Protein AF-A0A9P1CPC7-F1 (afdb_monomer_lite)

pLDDT: mean 73.01, std 22.39, range [31.72, 98.12]

Organism: NCBI:txid2562237

InterPro domains:
  IPR036034 PDZ superfamily [G3DSA:2.30.42.10] (2-107)
  IPR036034 PDZ superfamily [SSF50156] (21-101)

Foldseek 3Di:
DPDPPPPPPPPPPQPWDKDWAAPVAPDQFWDWPDAALDPDDFGFTQDGHPPHNCVVVVNDGQKTWQDKPNHGRNRDDNVVNVVSVRDPRIITTIGHHPPPVVVVVVVVVVVVVVVVVVVVVVVVVVVVVVVVVCVVVVVDDDVCVVVVVVVVVVVVVVVVVVVVVVVVVVVVVVVVVVVVVVVVVVVVVVVVVVVVVVVVVVVVVVVVVVVVVVVVVVVVVVVVVVVVVVVVVVVVVVVVVVVVVVVVVVVVVVVVVVVVVVVVVVVVVVVVVVVVVVVVVVVVVVVVVVVVVVVVVVVVVVVVVVVVVVVVVVVVVVVVVVVVVVVVVVVVVVVVVVVVVVVPPDPPVVVVVVVVVVVVVVVVVVVVVVVVVPVVVVVVVVVPPPPVVVPVVPPPDDDDDDDDDDDDDDDDDDDDDDDDDDDDDDDDDDDDDDDDDDYDDDDDDDDDDDDDDDDDDDDDDDDDDDDDDDDDDDDDDDDDPPVVVVVVVVVPDDDDDDDDDDDDDDDDDPPPPVVVVVVVVVVVVVVVVVVVVVVVVVVVVVVVVVVVVVVVCVVPVNDDD

Secondary structure (DSSP, 8-state):
---SSSSTTSS--S--EEEEEPTT-S---EEESSPSP-SSS-EEEEEE-TTSHHHHTT--TT-EEEEETTEEGGGS-HHHHHHHTTSSSEEEEEEPP-HHHHHHHHHHHHHHHHHHHHHHHHHHHHHHHHHHHHHHTT--SHHHHHHHHHHHHHHHHHHHHHHHHHHHHHHHHHHHHHHHHHHHHHHHHHHHHHHHHHHHHHHHHHHHHHHHHHHHHHHHHHHHHHHHHHHHHHHHHHHHHHHHHHHHHHHHHHHHHHHHHHHHHHHHHHHHHHHHHHHHHHHHHHHHHHHHHHHHHHHHHHHHHHHHHHHHHHHHHHHHHHHHHHHHHHHHHHHHHHHHHHHTS-TTHHHHHHHHHHHHHHHHHHHHHHHHTTSSSSSSSSSSSSSTTSSSSSS------------------PPP-----PPPP---------------------------PPPP----------------------SSHHHHHHHHHTTSS----PPPPP-------TTHHHHHHHHHHHHHHHHHHHHHHHHHHHHHHHHHHHHHHHHHHHHHT----

Structure (mmCIF, N/CA/C/O 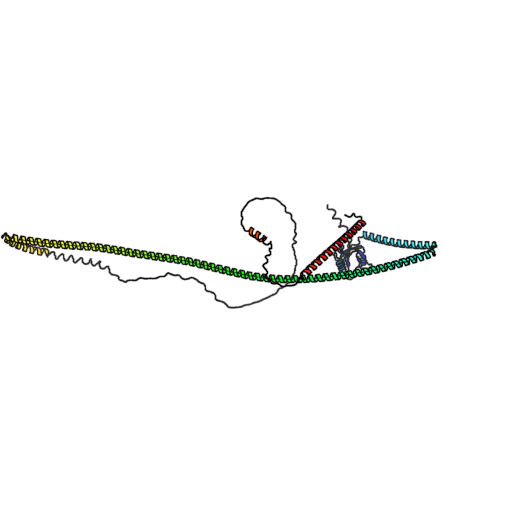backbone):
data_AF-A0A9P1CPC7-F1
#
_entry.id   AF-A0A9P1CPC7-F1
#
loop_
_atom_site.group_PDB
_atom_site.id
_atom_site.type_symbol
_atom_site.label_atom_id
_atom_site.label_alt_id
_atom_site.label_comp_id
_atom_site.label_asym_id
_atom_site.label_entity_id
_atom_site.label_seq_id
_atom_site.pdbx_PDB_ins_code
_atom_site.Cartn_x
_atom_site.Cartn_y
_atom_site.Cartn_z
_atom_site.occupancy
_atom_site.B_iso_or_equiv
_atom_site.auth_seq_id
_atom_site.auth_comp_id
_atom_site.auth_asym_id
_atom_site.auth_atom_id
_atom_site.pdbx_PDB_model_num
ATOM 1 N N . MET A 1 1 ? -23.196 33.889 -40.544 1.00 48.88 1 MET A N 1
ATOM 2 C CA . MET A 1 1 ? -21.843 33.377 -40.855 1.00 48.88 1 MET A CA 1
ATOM 3 C C . MET A 1 1 ? -21.872 31.859 -41.108 1.00 48.88 1 MET A C 1
ATOM 5 O O . MET A 1 1 ? -21.144 31.128 -40.458 1.00 48.88 1 MET A O 1
ATOM 9 N N . SER A 1 2 ? -22.671 31.362 -42.067 1.00 48.84 2 SER A N 1
ATOM 10 C CA . SER A 1 2 ? -22.876 29.903 -42.250 1.00 48.84 2 SER A CA 1
ATOM 11 C C . SER A 1 2 ? -22.818 29.450 -43.714 1.00 48.84 2 SER A C 1
ATOM 13 O O . SER A 1 2 ? -23.681 28.712 -44.172 1.00 48.84 2 SER A O 1
ATOM 15 N N . LYS A 1 3 ? -21.814 29.906 -44.476 1.00 46.91 3 LYS A N 1
ATOM 16 C CA . LYS A 1 3 ? -21.655 29.538 -45.901 1.00 46.91 3 LYS A CA 1
ATOM 17 C C . LYS A 1 3 ? -20.291 28.935 -46.277 1.00 46.91 3 LYS A C 1
ATOM 19 O O . LYS A 1 3 ? -19.993 28.829 -47.458 1.00 46.91 3 LYS A O 1
ATOM 24 N N . ALA A 1 4 ? -19.487 28.500 -45.300 1.00 49.09 4 ALA A N 1
ATOM 25 C CA . ALA A 1 4 ? -18.141 27.951 -45.537 1.00 49.09 4 ALA A CA 1
ATOM 26 C C . ALA A 1 4 ? -17.992 26.429 -45.301 1.00 49.09 4 ALA A C 1
ATOM 28 O O . ALA A 1 4 ? -16.919 25.888 -45.537 1.00 49.09 4 ALA A O 1
ATOM 29 N N . ALA A 1 5 ? -19.042 25.712 -44.879 1.00 49.66 5 ALA A N 1
ATOM 30 C CA . ALA A 1 5 ? -18.947 24.275 -44.573 1.00 49.66 5 ALA A CA 1
ATOM 31 C C . ALA A 1 5 ? -19.393 23.333 -45.715 1.00 49.66 5 ALA A C 1
ATOM 33 O O . ALA A 1 5 ? -19.246 22.124 -45.589 1.00 49.66 5 ALA A O 1
ATOM 34 N N . SER A 1 6 ? -19.910 23.852 -46.837 1.00 42.78 6 SER A N 1
ATOM 35 C CA . SER A 1 6 ? -20.632 23.035 -47.835 1.00 42.78 6 SER A CA 1
ATOM 36 C C . SER A 1 6 ? -19.914 22.831 -49.182 1.00 42.78 6 SER A C 1
ATOM 38 O O . SER A 1 6 ? -20.541 22.368 -50.128 1.00 42.78 6 SER A O 1
ATOM 40 N N . VAL A 1 7 ? -18.620 23.165 -49.300 1.00 42.97 7 VAL A N 1
ATOM 41 C CA . VAL A 1 7 ? -17.872 23.065 -50.582 1.00 42.97 7 VAL A CA 1
ATOM 42 C C . VAL A 1 7 ? -16.868 21.896 -50.617 1.00 42.97 7 VAL A C 1
ATOM 44 O O . VAL A 1 7 ? -16.339 21.572 -51.672 1.00 42.97 7 VAL A O 1
ATOM 47 N N . ARG A 1 8 ? -16.641 21.168 -49.512 1.00 49.12 8 ARG A N 1
ATOM 48 C CA . ARG A 1 8 ? -15.724 20.001 -49.510 1.00 49.12 8 ARG A CA 1
ATOM 49 C C . ARG A 1 8 ? -16.358 18.659 -49.902 1.00 49.12 8 ARG A C 1
ATOM 51 O O . ARG A 1 8 ? -15.650 17.660 -49.910 1.00 49.12 8 ARG A O 1
ATOM 58 N N . ALA A 1 9 ? -17.645 18.626 -50.249 1.00 47.28 9 ALA A N 1
ATOM 59 C CA . ALA A 1 9 ? -18.357 17.379 -50.551 1.00 47.28 9 ALA A CA 1
ATOM 60 C C . ALA A 1 9 ? -18.540 17.077 -52.055 1.00 47.28 9 ALA A C 1
ATOM 62 O O . ALA A 1 9 ? -19.075 16.030 -52.379 1.00 47.28 9 ALA A O 1
ATOM 63 N N . SER A 1 10 ? -18.100 17.949 -52.975 1.00 44.72 10 SER A N 1
ATOM 64 C CA . SER A 1 10 ? -18.484 17.862 -54.403 1.00 44.72 10 SER A CA 1
ATOM 65 C C . SER A 1 10 ? -17.346 17.513 -55.383 1.00 44.72 10 SER A C 1
ATOM 67 O O . SER A 1 10 ? -17.516 17.693 -56.584 1.00 44.72 10 SER A O 1
ATOM 69 N N . VAL A 1 11 ? -16.178 17.053 -54.913 1.00 49.19 11 VAL A N 1
ATOM 70 C CA . VAL A 1 11 ? -15.012 16.741 -55.786 1.00 49.19 11 VAL A CA 1
ATOM 71 C C . VAL A 1 11 ? -14.543 15.281 -55.642 1.00 49.19 11 VAL A C 1
ATOM 73 O O . VAL A 1 11 ? -13.435 14.940 -56.032 1.00 49.19 11 VAL A O 1
ATOM 76 N N . ARG A 1 12 ? -15.362 14.387 -55.074 1.00 52.09 12 ARG A N 1
ATOM 77 C CA . ARG A 1 12 ? -14.997 12.967 -54.888 1.00 52.09 12 ARG A CA 1
ATOM 78 C C . ARG A 1 12 ? -15.892 11.984 -55.643 1.00 52.09 12 ARG A C 1
ATOM 80 O O . ARG A 1 12 ? -16.029 10.852 -55.211 1.00 52.09 12 ARG A O 1
ATOM 87 N N . ASP A 1 13 ? -16.409 12.370 -56.805 1.00 53.84 13 ASP A N 1
ATOM 88 C CA . ASP A 1 13 ? -16.945 11.398 -57.773 1.00 53.84 13 ASP A CA 1
ATOM 89 C C . ASP A 1 13 ? -15.810 10.858 -58.667 1.00 53.84 13 ASP A C 1
ATOM 91 O O . ASP A 1 13 ? -15.929 10.767 -59.887 1.00 53.84 13 ASP A O 1
ATOM 95 N N . CYS A 1 14 ? -14.648 10.565 -58.076 1.00 60.25 14 CYS A N 1
ATOM 96 C CA . CYS A 1 14 ? -13.625 9.777 -58.752 1.00 60.25 14 CYS A CA 1
ATOM 97 C C . CYS A 1 14 ? -14.005 8.315 -58.531 1.00 60.25 14 CYS A C 1
ATOM 99 O O . CYS A 1 14 ? -14.052 7.889 -57.384 1.00 60.25 14 CYS A O 1
ATOM 101 N N . GLU A 1 15 ? -14.311 7.585 -59.605 1.00 84.06 15 GLU A N 1
ATOM 102 C CA . GLU A 1 15 ? -14.717 6.175 -59.562 1.00 84.06 15 GLU A CA 1
ATOM 103 C C . GLU A 1 15 ? -13.708 5.341 -58.752 1.00 84.06 15 GLU A C 1
ATOM 105 O O . GLU A 1 15 ? -12.632 4.985 -59.234 1.00 84.06 15 GLU A O 1
ATOM 110 N N . GLU A 1 16 ? -14.036 5.075 -57.487 1.00 92.75 16 GLU A N 1
ATOM 111 C CA . GLU A 1 16 ? -13.256 4.202 -56.616 1.00 92.75 16 GLU A CA 1
ATOM 112 C C . GLU A 1 16 ? -13.358 2.776 -57.163 1.00 92.75 16 GLU A C 1
ATOM 114 O O . GLU A 1 16 ? -14.452 2.237 -57.343 1.00 92.75 16 GLU A O 1
ATOM 119 N N . LYS A 1 17 ? -12.213 2.155 -57.442 1.00 94.56 17 LYS A N 1
ATOM 120 C CA . LYS A 1 17 ? -12.145 0.793 -57.965 1.00 94.56 17 LYS A CA 1
ATOM 121 C C . LYS A 1 17 ? -11.832 -0.166 -56.822 1.00 94.56 17 LYS A C 1
ATOM 123 O O . LYS A 1 17 ? -10.738 -0.129 -56.257 1.00 94.56 17 LYS A O 1
ATOM 128 N N . GLU A 1 18 ? -12.786 -1.032 -56.493 1.00 96.62 18 GLU A N 1
ATOM 129 C CA . GLU A 1 18 ? -12.560 -2.161 -55.588 1.00 96.62 18 GLU A CA 1
ATOM 130 C C . GLU A 1 18 ? -11.971 -3.337 -56.378 1.00 96.62 18 GLU A C 1
ATOM 132 O O . GLU A 1 18 ? -12.497 -3.730 -57.421 1.00 96.62 18 GLU A O 1
ATOM 137 N N . VAL A 1 19 ? -10.853 -3.883 -55.901 1.00 97.38 19 VAL A N 1
ATOM 138 C CA . VAL A 1 19 ? -10.169 -5.025 -56.513 1.00 97.38 19 VAL A CA 1
ATOM 139 C C . VAL A 1 19 ? -9.902 -6.069 -55.436 1.00 97.38 19 VAL A C 1
ATOM 141 O O . VAL A 1 19 ? -9.366 -5.752 -54.374 1.00 97.38 19 VAL A O 1
ATOM 144 N N . VAL A 1 20 ? -10.260 -7.323 -55.714 1.00 97.81 20 VAL A N 1
ATOM 145 C CA . VAL A 1 20 ? -10.021 -8.457 -54.814 1.00 97.81 20 VAL A CA 1
ATOM 146 C C . VAL A 1 20 ? -8.844 -9.273 -55.339 1.00 97.81 20 VAL A C 1
ATOM 148 O O . VAL A 1 20 ? -8.799 -9.640 -56.511 1.00 97.81 20 VAL A O 1
ATOM 151 N N . VAL A 1 21 ? -7.866 -9.519 -54.475 1.00 97.88 21 VAL A N 1
ATOM 152 C CA . VAL A 1 21 ? -6.686 -10.337 -54.750 1.00 97.88 21 VAL A CA 1
ATOM 153 C C . VAL A 1 21 ? -6.961 -11.759 -54.271 1.00 97.88 21 VAL A C 1
ATOM 155 O O . VAL A 1 21 ? -7.123 -11.989 -53.070 1.00 97.88 21 VAL A O 1
ATOM 158 N N . ASP A 1 22 ? -6.942 -12.710 -55.196 1.00 97.06 22 ASP A N 1
ATOM 159 C CA . ASP A 1 22 ? -7.128 -14.128 -54.890 1.00 97.06 22 ASP A CA 1
ATOM 160 C C . ASP A 1 22 ? -5.891 -14.763 -54.230 1.00 97.06 22 ASP A C 1
ATOM 162 O O . ASP A 1 22 ? -4.766 -14.258 -54.308 1.00 97.06 22 ASP A O 1
ATOM 166 N N . GLU A 1 23 ? -6.084 -15.933 -53.616 1.00 96.81 23 GLU A N 1
ATOM 167 C CA . GLU A 1 23 ? -5.026 -16.716 -52.956 1.00 96.81 23 GLU A CA 1
ATOM 168 C C . GLU A 1 23 ? -3.903 -17.167 -53.904 1.00 96.81 23 GLU A C 1
ATOM 170 O O . GLU A 1 23 ? -2.775 -17.389 -53.465 1.00 96.81 23 GLU A O 1
ATOM 175 N N . SER A 1 24 ? -4.171 -17.246 -55.212 1.00 95.69 24 SER A N 1
ATOM 176 C CA . SER A 1 24 ? -3.174 -17.627 -56.221 1.00 95.69 24 SER A CA 1
ATOM 177 C C . SER A 1 24 ? -2.103 -16.554 -56.462 1.00 95.69 24 SER A C 1
ATOM 179 O O . SER A 1 24 ? -1.060 -16.838 -57.054 1.00 95.69 24 SER A O 1
ATOM 181 N N . VAL A 1 25 ? -2.322 -15.318 -56.002 1.00 97.06 25 VAL A N 1
ATOM 182 C CA . VAL A 1 25 ? -1.439 -14.183 -56.286 1.00 97.06 25 VAL A CA 1
ATOM 183 C C . VAL A 1 25 ? -0.338 -14.075 -55.230 1.00 97.06 25 VAL A C 1
ATOM 185 O O . VAL A 1 25 ? -0.503 -13.465 -54.167 1.00 97.06 25 VAL A O 1
ATOM 188 N N . THR A 1 26 ? 0.839 -14.618 -55.553 1.00 95.19 26 THR A N 1
ATOM 189 C CA . THR A 1 26 ? 2.021 -14.582 -54.673 1.00 95.19 26 THR A CA 1
ATOM 190 C C . THR A 1 26 ? 2.564 -13.163 -54.461 1.00 95.19 26 THR A C 1
ATOM 192 O O . THR A 1 26 ? 3.007 -12.826 -53.364 1.00 95.19 26 THR A O 1
ATOM 195 N N . ALA A 1 27 ? 2.524 -12.305 -55.486 1.00 96.69 27 ALA A N 1
ATOM 196 C CA . ALA A 1 27 ? 3.035 -10.937 -55.420 1.00 96.69 27 ALA A CA 1
ATOM 197 C C . ALA A 1 27 ? 2.119 -9.955 -56.162 1.00 96.69 27 ALA A C 1
ATOM 199 O O . ALA A 1 27 ? 1.772 -10.176 -57.318 1.00 96.69 27 ALA A O 1
ATOM 200 N N . LEU A 1 28 ? 1.781 -8.838 -55.508 1.00 97.44 28 LEU A N 1
ATOM 201 C CA . LEU A 1 28 ? 0.878 -7.820 -56.058 1.00 97.44 28 LEU A CA 1
ATOM 202 C C . LEU A 1 28 ? 1.497 -7.018 -57.214 1.00 97.44 28 LEU A C 1
ATOM 204 O O . LEU A 1 28 ? 0.786 -6.573 -58.108 1.00 97.44 28 LEU A O 1
ATOM 208 N N . GLY A 1 29 ? 2.823 -6.841 -57.207 1.00 96.81 29 GLY A N 1
ATOM 209 C CA . GLY A 1 29 ? 3.545 -6.213 -58.315 1.00 96.81 29 GLY A CA 1
ATOM 210 C C . GLY A 1 29 ? 3.672 -4.691 -58.277 1.00 96.81 29 GLY A C 1
ATOM 211 O O . GLY A 1 29 ? 4.179 -4.119 -59.233 1.00 96.81 29 GLY A O 1
ATOM 212 N N . PHE A 1 30 ? 3.297 -4.027 -57.184 1.00 97.19 30 PHE A N 1
ATOM 213 C CA . PHE A 1 30 ? 3.459 -2.580 -57.027 1.00 97.19 30 PHE A CA 1
ATOM 214 C C . PHE A 1 30 ? 4.137 -2.199 -55.707 1.00 97.19 30 PHE A C 1
ATOM 216 O O . PHE A 1 30 ? 4.194 -2.998 -54.772 1.00 97.19 30 PHE A O 1
ATOM 223 N N . GLY A 1 31 ? 4.693 -0.988 -55.646 1.00 95.81 31 GLY A N 1
ATOM 224 C CA . GLY A 1 31 ? 5.358 -0.430 -54.468 1.00 95.81 31 GLY A CA 1
ATOM 225 C C . GLY A 1 31 ? 4.806 0.944 -54.103 1.00 95.81 31 GLY A C 1
ATOM 226 O O . GLY A 1 31 ? 4.491 1.741 -54.983 1.00 95.81 31 GLY A O 1
ATOM 227 N N . PHE A 1 32 ? 4.706 1.233 -52.808 1.00 95.75 32 PHE A N 1
ATOM 228 C CA . PHE A 1 32 ? 4.219 2.518 -52.298 1.00 95.75 32 PHE A CA 1
ATOM 229 C C . PHE A 1 32 ? 5.338 3.560 -52.210 1.00 95.75 32 PHE A C 1
ATOM 231 O O . PHE A 1 32 ? 6.507 3.217 -52.017 1.00 95.75 32 PHE A O 1
ATOM 238 N N . LEU A 1 33 ? 4.982 4.841 -52.335 1.00 92.62 33 LEU A N 1
ATOM 239 C CA . LEU A 1 33 ? 5.914 5.952 -52.114 1.00 92.62 33 LEU A CA 1
ATOM 240 C C . LEU A 1 33 ? 6.263 6.109 -50.626 1.00 92.62 33 LEU A C 1
ATOM 242 O O . LEU A 1 33 ? 7.424 6.328 -50.284 1.00 92.62 33 LEU A O 1
ATOM 246 N N . HIS A 1 34 ? 5.260 5.952 -49.761 1.00 93.00 34 HIS A N 1
ATOM 247 C CA . HIS A 1 34 ? 5.367 6.022 -48.306 1.00 93.00 34 HIS A CA 1
ATOM 248 C C . HIS A 1 34 ? 4.699 4.794 -47.678 1.00 93.00 34 HIS A C 1
ATOM 250 O O . HIS A 1 34 ? 3.766 4.236 -48.253 1.00 93.00 34 HIS A O 1
ATOM 256 N N . LEU A 1 35 ? 5.182 4.363 -46.511 1.00 95.06 35 LEU A N 1
ATOM 257 C CA . LEU A 1 35 ? 4.534 3.328 -45.700 1.00 95.06 35 LEU A CA 1
ATOM 258 C C . LEU A 1 35 ? 3.729 3.996 -44.576 1.00 95.06 35 LEU A C 1
ATOM 260 O O . LEU A 1 35 ? 4.179 5.026 -44.069 1.00 95.06 35 LEU A O 1
ATOM 264 N N . PRO A 1 36 ? 2.580 3.432 -44.171 1.00 92.62 36 PRO A N 1
ATOM 265 C CA . PRO A 1 36 ? 1.793 3.991 -43.079 1.00 92.62 36 PRO A CA 1
ATOM 266 C C . PRO A 1 36 ? 2.496 3.784 -41.719 1.00 92.62 36 PRO A C 1
ATOM 268 O O . PRO A 1 36 ? 3.378 2.925 -41.613 1.00 92.62 36 PRO A O 1
ATOM 271 N N . PRO A 1 37 ? 2.163 4.574 -40.679 1.00 92.56 37 PRO A N 1
ATOM 272 C CA . PRO A 1 37 ? 1.066 5.540 -40.629 1.00 92.56 37 PRO A CA 1
ATOM 273 C C . PRO A 1 37 ? 1.411 6.868 -41.317 1.00 92.56 37 PRO A C 1
ATOM 275 O O . PRO A 1 37 ? 2.400 7.523 -40.988 1.00 92.56 37 PRO A O 1
ATOM 278 N N . THR A 1 38 ? 0.553 7.315 -42.233 1.00 84.12 38 THR A N 1
ATOM 279 C CA . THR A 1 38 ? 0.695 8.603 -42.925 1.00 84.12 38 THR A CA 1
ATOM 280 C C . THR A 1 38 ? -0.488 9.498 -42.576 1.00 84.12 38 THR A C 1
ATOM 282 O O . THR A 1 38 ? -1.508 9.521 -43.252 1.00 84.12 38 THR A O 1
ATOM 285 N N . ARG A 1 39 ? -0.361 10.279 -41.495 1.00 80.19 39 ARG A N 1
ATOM 286 C CA . ARG A 1 39 ? -1.455 11.147 -41.008 1.00 80.19 39 ARG A CA 1
ATOM 287 C C . ARG A 1 39 ? -1.863 12.261 -41.980 1.00 80.19 39 ARG A C 1
ATOM 289 O O . ARG A 1 39 ? -2.964 12.784 -41.861 1.00 80.19 39 ARG A O 1
ATOM 296 N N . TYR A 1 40 ? -0.973 12.647 -42.894 1.00 83.56 40 TYR A N 1
ATOM 297 C CA . TYR A 1 40 ? -1.145 13.832 -43.743 1.00 83.56 40 TYR A CA 1
ATOM 298 C C . TYR A 1 40 ? -0.863 13.584 -45.228 1.00 83.56 40 TYR A C 1
ATOM 300 O O . TYR A 1 40 ? -0.986 14.513 -46.020 1.00 83.56 40 TYR A O 1
ATOM 308 N N . ALA A 1 41 ? -0.470 12.365 -45.609 1.00 87.06 41 ALA A N 1
ATOM 309 C CA . ALA A 1 41 ? -0.098 12.042 -46.981 1.00 87.06 41 ALA A CA 1
ATOM 310 C C . ALA A 1 41 ? -0.890 10.824 -47.484 1.00 87.06 41 ALA A C 1
ATOM 312 O O . ALA A 1 41 ? -0.939 9.814 -46.772 1.00 87.06 41 ALA A O 1
ATOM 313 N N . PRO A 1 42 ? -1.480 10.899 -48.690 1.00 91.19 42 PRO A N 1
ATOM 314 C CA . PRO A 1 42 ? -2.154 9.765 -49.309 1.00 91.19 42 PRO A CA 1
ATOM 315 C C . PRO A 1 42 ? -1.162 8.628 -49.592 1.00 91.19 42 PRO A C 1
ATOM 317 O O . PRO A 1 42 ? 0.004 8.869 -49.929 1.00 91.19 42 PRO A O 1
ATOM 320 N N . LEU A 1 43 ? -1.607 7.374 -49.466 1.00 94.50 43 LEU A N 1
ATOM 321 C CA . LEU A 1 43 ? -0.782 6.205 -49.785 1.00 94.50 43 LEU A CA 1
ATOM 322 C C . LEU A 1 43 ? -0.757 5.979 -51.295 1.00 94.50 43 LEU A C 1
ATOM 324 O O . LEU A 1 43 ? -1.542 5.216 -51.852 1.00 94.50 43 LEU A O 1
ATOM 328 N N . VAL A 1 44 ? 0.168 6.664 -51.959 1.00 94.44 44 VAL A N 1
ATOM 329 C CA . VAL A 1 44 ? 0.288 6.633 -53.417 1.00 94.44 44 VAL A CA 1
ATOM 330 C C . VAL A 1 44 ? 1.191 5.493 -53.887 1.00 94.44 44 VAL A C 1
ATOM 332 O O . VAL A 1 44 ? 2.293 5.280 -53.366 1.00 94.44 44 VAL A O 1
ATOM 335 N N . ILE A 1 45 ? 0.745 4.782 -54.921 1.00 95.56 45 ILE A N 1
ATOM 336 C CA . ILE A 1 45 ? 1.516 3.751 -55.613 1.00 95.56 45 ILE A CA 1
ATOM 337 C C . ILE A 1 45 ? 2.609 4.420 -56.456 1.00 95.56 45 ILE A C 1
ATOM 339 O O . ILE A 1 45 ? 2.326 5.176 -57.379 1.00 95.56 45 ILE A O 1
ATOM 343 N N . LYS A 1 46 ? 3.878 4.145 -56.149 1.00 94.12 46 LYS A N 1
ATOM 344 C CA . LYS A 1 46 ? 5.051 4.733 -56.815 1.00 94.12 46 LYS A CA 1
ATOM 345 C C . LYS A 1 46 ? 5.446 3.979 -58.078 1.00 94.12 46 LYS A C 1
ATOM 347 O O . LYS A 1 46 ? 5.774 4.593 -59.087 1.00 94.12 46 LYS A O 1
ATOM 352 N N . THR A 1 47 ? 5.492 2.655 -57.998 1.00 94.50 47 THR A N 1
ATOM 353 C CA . THR A 1 47 ? 5.953 1.793 -59.089 1.00 94.50 47 THR A CA 1
ATOM 354 C C . THR A 1 47 ? 4.990 0.637 -59.270 1.00 94.50 47 THR A C 1
ATOM 356 O O . THR A 1 47 ? 4.487 0.091 -58.293 1.00 94.50 47 THR A O 1
ATOM 359 N N . VAL A 1 48 ? 4.761 0.254 -60.522 1.00 96.56 48 VAL A N 1
ATOM 360 C CA . VAL A 1 48 ? 4.021 -0.949 -60.913 1.00 96.56 48 VAL A CA 1
ATOM 361 C C . VAL A 1 48 ? 4.935 -1.723 -61.856 1.00 96.56 48 VAL A C 1
ATOM 363 O O . VAL A 1 48 ? 5.534 -1.134 -62.756 1.00 96.56 48 VAL A O 1
ATOM 366 N N . LYS A 1 49 ? 5.134 -3.016 -61.600 1.00 96.00 49 LYS A N 1
ATOM 367 C CA . LYS A 1 49 ? 5.932 -3.896 -62.457 1.00 96.00 49 LYS A CA 1
ATOM 368 C C . LYS A 1 49 ? 5.099 -4.294 -63.673 1.00 96.00 49 LYS A C 1
ATOM 370 O O . LYS A 1 49 ? 3.949 -4.695 -63.506 1.00 96.00 49 LYS A O 1
ATOM 375 N N . GLN A 1 50 ? 5.702 -4.223 -64.855 1.00 95.12 50 GLN A N 1
ATOM 376 C CA . GLN A 1 50 ? 5.095 -4.711 -66.093 1.00 95.12 50 GLN A CA 1
ATOM 377 C C . GLN A 1 50 ? 4.767 -6.208 -65.973 1.00 95.12 50 GLN A C 1
ATOM 379 O O . GLN A 1 50 ? 5.520 -6.944 -65.328 1.00 95.12 50 GLN A O 1
ATOM 384 N N . ASP A 1 51 ? 3.632 -6.626 -66.538 1.00 95.31 51 ASP A N 1
ATOM 385 C CA . ASP A 1 51 ? 3.126 -8.010 -66.528 1.00 95.31 51 ASP A CA 1
ATOM 386 C C . ASP A 1 51 ? 2.832 -8.573 -65.122 1.00 95.31 51 ASP A C 1
ATOM 388 O O . ASP A 1 51 ? 2.716 -9.784 -64.917 1.00 95.31 51 ASP A O 1
ATOM 392 N N . SER A 1 52 ? 2.718 -7.702 -64.116 1.00 97.50 52 SER A N 1
ATOM 393 C CA . SER A 1 52 ? 2.352 -8.103 -62.759 1.00 97.50 52 SER A CA 1
ATOM 394 C C . SER A 1 52 ? 0.841 -8.089 -62.540 1.00 97.50 52 SER A C 1
ATOM 396 O O . SER A 1 52 ? 0.093 -7.507 -63.321 1.00 97.50 52 SER A O 1
ATOM 398 N N . TRP A 1 53 ? 0.373 -8.694 -61.443 1.00 97.44 53 TRP A N 1
ATOM 399 C CA . TRP A 1 53 ? -1.057 -8.716 -61.119 1.00 97.44 53 TRP A CA 1
ATOM 400 C C . TRP A 1 53 ? -1.682 -7.313 -61.126 1.00 97.44 53 TRP A C 1
ATOM 402 O O . TRP A 1 53 ? -2.753 -7.124 -61.693 1.00 97.44 53 TRP A O 1
ATOM 412 N N . ALA A 1 54 ? -0.999 -6.312 -60.567 1.00 97.44 54 ALA A N 1
ATOM 413 C CA . ALA A 1 54 ? -1.504 -4.944 -60.567 1.00 97.44 54 ALA A CA 1
ATOM 414 C C . ALA A 1 54 ? -1.594 -4.308 -61.957 1.00 97.44 54 ALA A C 1
ATOM 416 O O . ALA A 1 54 ? -2.547 -3.576 -62.213 1.00 97.44 54 ALA A O 1
ATOM 417 N N . ASP A 1 55 ? -0.663 -4.624 -62.857 1.00 96.62 55 ASP A N 1
ATOM 418 C CA . ASP A 1 55 ? -0.703 -4.171 -64.253 1.00 96.62 55 ASP A CA 1
ATOM 419 C C . ASP A 1 55 ? -1.909 -4.783 -64.988 1.00 96.62 55 ASP A C 1
ATOM 421 O O . ASP A 1 55 ? -2.703 -4.073 -65.602 1.00 96.62 55 ASP A O 1
ATOM 425 N N . LEU A 1 56 ? -2.148 -6.088 -64.795 1.00 96.25 56 LEU A N 1
ATOM 426 C CA . LEU A 1 56 ? -3.317 -6.795 -65.339 1.00 96.25 56 LEU A CA 1
ATOM 427 C C . LEU A 1 56 ? -4.650 -6.243 -64.806 1.00 96.25 56 LEU A C 1
ATOM 429 O O . LEU A 1 56 ? -5.655 -6.252 -65.514 1.00 96.25 56 LEU A O 1
ATOM 433 N N . GLN A 1 57 ? -4.663 -5.736 -63.570 1.00 97.00 57 GLN A N 1
ATOM 434 C CA . GLN A 1 57 ? -5.819 -5.062 -62.974 1.00 97.00 57 GLN A CA 1
ATOM 435 C C . GLN A 1 57 ? -5.939 -3.584 -63.382 1.00 97.00 57 GLN A C 1
ATOM 437 O O . GLN A 1 57 ? -6.855 -2.893 -62.926 1.00 97.00 57 GLN A O 1
ATOM 442 N N . GLY A 1 58 ? -5.053 -3.079 -64.246 1.00 94.69 58 GLY A N 1
ATOM 443 C CA . GLY A 1 58 ? -5.053 -1.694 -64.716 1.00 94.69 58 GLY A CA 1
ATOM 444 C C . GLY A 1 58 ? -4.710 -0.677 -63.626 1.00 94.69 58 GLY A C 1
ATOM 445 O O . GLY A 1 58 ? -5.149 0.470 -63.698 1.00 94.69 58 GLY A O 1
ATOM 446 N N . ILE A 1 59 ? -3.975 -1.090 -62.590 1.00 95.75 59 ILE A N 1
ATOM 447 C CA . ILE A 1 59 ? -3.480 -0.191 -61.549 1.00 95.75 59 ILE A CA 1
ATOM 448 C C . ILE A 1 59 ? -2.262 0.539 -62.109 1.00 95.75 59 ILE A C 1
ATOM 450 O O . ILE A 1 59 ? -1.252 -0.073 -62.442 1.00 95.75 59 ILE A O 1
ATOM 454 N N . ILE A 1 60 ? -2.343 1.864 -62.174 1.00 94.06 60 ILE A N 1
ATOM 455 C CA . ILE A 1 60 ? -1.276 2.715 -62.707 1.00 94.06 60 ILE A CA 1
ATOM 456 C C . ILE A 1 60 ? -0.507 3.424 -61.580 1.00 94.06 60 ILE A C 1
ATOM 458 O O . ILE A 1 60 ? -1.097 3.728 -60.534 1.00 94.06 60 ILE A O 1
ATOM 462 N N . PRO A 1 61 ? 0.798 3.720 -61.758 1.00 94.00 61 PRO A N 1
ATOM 463 C CA . PRO A 1 61 ? 1.537 4.576 -60.835 1.00 94.00 61 PRO A CA 1
ATOM 464 C C . PRO A 1 61 ? 0.809 5.905 -60.604 1.00 94.00 61 PRO A C 1
ATOM 466 O O . PRO A 1 61 ? 0.286 6.513 -61.536 1.00 94.00 61 PRO A O 1
ATOM 469 N N . GLY A 1 62 ? 0.765 6.341 -59.351 1.00 92.19 62 GLY A N 1
ATOM 470 C CA . GLY A 1 62 ? 0.021 7.513 -58.907 1.00 92.19 62 GLY A CA 1
ATOM 471 C C . GLY A 1 62 ? -1.359 7.207 -58.320 1.00 92.19 62 GLY A C 1
ATOM 472 O O . GLY A 1 62 ? -1.934 8.100 -57.703 1.00 92.19 62 GLY A O 1
ATOM 473 N N . SER A 1 63 ? -1.882 5.984 -58.480 1.00 94.69 63 SER A N 1
ATOM 474 C CA . SER A 1 63 ? -3.138 5.563 -57.835 1.00 94.69 63 SER A CA 1
ATOM 475 C C . SER A 1 63 ? -3.005 5.607 -56.309 1.00 94.69 63 SER A C 1
ATOM 477 O O . SER A 1 63 ? -1.936 5.308 -55.768 1.00 94.69 63 SER A O 1
ATOM 479 N N . GLU A 1 64 ? -4.080 5.966 -55.616 1.00 94.94 64 GLU A N 1
ATOM 480 C CA . GLU A 1 64 ? -4.112 6.095 -54.157 1.00 94.94 64 GLU A CA 1
ATOM 481 C C . GLU A 1 64 ? -4.808 4.891 -53.519 1.00 94.94 64 GLU A C 1
ATOM 483 O O . GLU A 1 64 ? -5.905 4.514 -53.928 1.00 94.94 64 GLU A O 1
ATOM 488 N N . LEU A 1 65 ? -4.183 4.297 -52.501 1.00 96.69 65 LEU A N 1
ATOM 489 C CA . LEU A 1 65 ? -4.795 3.259 -51.677 1.00 96.69 65 LEU A CA 1
ATOM 490 C C . LEU A 1 65 ? -5.574 3.890 -50.523 1.00 96.69 65 LEU A C 1
ATOM 492 O O . LEU A 1 65 ? -4.976 4.423 -49.589 1.00 96.69 65 LEU A O 1
ATOM 496 N N . ILE A 1 66 ? -6.902 3.784 -50.593 1.00 96.00 66 ILE A N 1
ATOM 497 C CA . ILE A 1 66 ? -7.822 4.357 -49.606 1.00 96.00 66 ILE A CA 1
ATOM 498 C C . ILE A 1 66 ? -8.053 3.354 -48.471 1.00 96.00 66 ILE A C 1
ATOM 500 O O . ILE A 1 66 ? -7.785 3.652 -47.306 1.00 96.00 66 ILE A O 1
ATOM 504 N N . GLU A 1 67 ? -8.507 2.144 -48.814 1.00 97.00 67 GLU A N 1
ATOM 505 C CA . GLU A 1 67 ? -8.885 1.112 -47.843 1.00 97.00 67 GLU A CA 1
ATOM 506 C C . GLU A 1 67 ? -8.223 -0.235 -48.148 1.00 97.00 67 GLU A C 1
ATOM 508 O O . GLU A 1 67 ? -8.045 -0.629 -49.306 1.00 97.00 67 GLU A O 1
ATOM 513 N N . LEU A 1 68 ? -7.881 -0.939 -47.071 1.00 97.25 68 LEU A N 1
ATOM 514 C CA . LEU A 1 68 ? -7.309 -2.276 -47.046 1.00 97.25 68 LEU A CA 1
ATOM 515 C C . LEU A 1 68 ? -8.159 -3.132 -46.097 1.00 97.25 68 LEU A C 1
ATOM 517 O O . LEU A 1 68 ? -8.228 -2.818 -44.911 1.00 97.25 68 LEU A O 1
ATOM 521 N N . GLU A 1 69 ? -8.845 -4.164 -46.600 1.00 96.31 69 GLU A N 1
ATOM 522 C CA . GLU A 1 69 ? -9.798 -4.975 -45.804 1.00 96.31 69 GLU A CA 1
ATOM 523 C C . GLU A 1 69 ? -10.868 -4.139 -45.066 1.00 96.31 69 GLU A C 1
ATOM 525 O O . GLU A 1 69 ? -11.237 -4.411 -43.924 1.00 96.31 69 GLU A O 1
ATOM 530 N N . GLY A 1 70 ? -11.344 -3.064 -45.703 1.00 95.94 70 GLY A N 1
ATOM 531 C CA . GLY A 1 70 ? -12.317 -2.137 -45.110 1.00 95.94 70 GLY A CA 1
ATOM 532 C C . GLY A 1 70 ? -11.750 -1.219 -44.017 1.00 95.94 70 GLY A C 1
ATOM 533 O O . GLY A 1 70 ? -12.511 -0.496 -43.375 1.00 95.94 70 GLY A O 1
ATOM 534 N N . GLN A 1 71 ? -10.431 -1.223 -43.790 1.00 96.12 71 GLN A N 1
ATOM 535 C CA . GLN A 1 71 ? -9.743 -0.298 -42.886 1.00 96.12 71 GLN A CA 1
ATOM 536 C C . GLN A 1 71 ? -8.993 0.780 -43.677 1.00 96.12 71 GLN A C 1
ATOM 538 O O . GLN A 1 71 ? -8.350 0.489 -44.683 1.00 96.12 71 GLN A O 1
ATOM 543 N N . GLU A 1 72 ? -9.037 2.034 -43.216 1.00 96.25 72 GLU A N 1
ATOM 544 C CA . GLU A 1 72 ? -8.332 3.154 -43.857 1.00 96.25 72 GLU A CA 1
ATOM 545 C C . GLU A 1 72 ? -6.811 2.921 -43.818 1.00 96.25 72 GLU A C 1
ATOM 547 O O . GLU A 1 72 ? -6.187 2.938 -42.751 1.00 96.25 72 GLU A O 1
ATOM 552 N N . ALA A 1 73 ? -6.200 2.714 -44.987 1.00 96.44 73 ALA A N 1
ATOM 553 C CA . ALA A 1 73 ? -4.832 2.210 -45.094 1.00 96.44 73 ALA A CA 1
ATOM 554 C C . ALA A 1 73 ? -3.793 3.151 -44.448 1.00 96.44 73 ALA A C 1
ATOM 556 O O . ALA A 1 73 ? -2.798 2.693 -43.887 1.00 96.44 73 ALA A O 1
ATOM 557 N N . GLY A 1 74 ? -4.045 4.467 -44.459 1.00 93.69 74 GLY A N 1
ATOM 558 C CA . GLY A 1 74 ? -3.168 5.480 -43.861 1.00 93.69 74 GLY A CA 1
ATOM 559 C C . GLY A 1 74 ? -3.091 5.450 -42.328 1.00 93.69 74 GLY A C 1
ATOM 560 O O . GLY A 1 74 ? -2.150 6.016 -41.761 1.00 93.69 74 GLY A O 1
ATOM 561 N N . ARG A 1 75 ? -4.044 4.794 -41.644 1.00 95.44 75 ARG A N 1
ATOM 562 C CA . ARG A 1 75 ? -4.084 4.700 -40.170 1.00 95.44 75 ARG A CA 1
ATOM 563 C C . ARG A 1 75 ? -3.364 3.483 -39.602 1.00 95.44 75 ARG A C 1
ATOM 565 O O . ARG A 1 75 ? -3.093 3.469 -38.404 1.00 95.44 75 ARG A O 1
ATOM 572 N N . LEU A 1 76 ? -3.073 2.490 -40.436 1.00 96.44 76 LEU A N 1
ATOM 573 C CA . LEU A 1 76 ? -2.415 1.261 -40.008 1.00 96.44 76 LEU A CA 1
ATOM 574 C C . LEU A 1 76 ? -0.964 1.526 -39.605 1.00 96.44 76 LEU A C 1
ATOM 576 O O . LEU A 1 76 ? -0.295 2.401 -40.157 1.00 96.44 76 LEU A O 1
ATOM 580 N N . SER A 1 77 ? -0.441 0.762 -38.650 1.00 96.75 77 SER A N 1
ATOM 581 C CA . SER A 1 77 ? 1.005 0.753 -38.432 1.00 96.75 77 SER A CA 1
ATOM 582 C C . SER A 1 77 ? 1.720 0.077 -39.610 1.00 96.75 77 SER A C 1
ATOM 584 O O . SER A 1 77 ? 1.141 -0.739 -40.330 1.00 96.75 77 SER A O 1
ATOM 586 N N . ALA A 1 78 ? 3.005 0.381 -39.813 1.00 96.00 78 ALA A N 1
ATOM 587 C CA . ALA A 1 78 ? 3.793 -0.235 -40.884 1.00 96.00 78 ALA A CA 1
ATOM 588 C C . ALA A 1 78 ? 3.821 -1.773 -40.789 1.00 96.00 78 ALA A C 1
ATOM 590 O O . ALA A 1 78 ? 3.899 -2.458 -41.812 1.00 96.00 78 ALA A O 1
ATOM 591 N N . GLU A 1 79 ? 3.783 -2.316 -39.570 1.00 97.06 79 GLU A N 1
ATOM 592 C CA . GLU A 1 79 ? 3.801 -3.755 -39.306 1.00 97.06 79 GLU A CA 1
ATOM 593 C C . GLU A 1 79 ? 2.450 -4.399 -39.615 1.00 97.06 79 GLU A C 1
ATOM 595 O O . GLU A 1 79 ? 2.409 -5.354 -40.391 1.00 97.06 79 GLU A O 1
ATOM 600 N N . GLU A 1 80 ? 1.354 -3.834 -39.101 1.00 97.31 80 GLU A N 1
ATOM 601 C CA . GLU A 1 80 ? -0.010 -4.293 -39.394 1.00 97.31 80 GLU A CA 1
ATOM 602 C C . GLU A 1 80 ? -0.304 -4.207 -40.890 1.00 97.31 80 GLU A C 1
ATOM 604 O O . GLU A 1 80 ? -0.773 -5.171 -41.484 1.00 97.31 80 GLU A O 1
ATOM 609 N N . PHE A 1 81 ? 0.069 -3.103 -41.539 1.00 97.56 81 PHE A N 1
ATOM 610 C CA . PHE A 1 81 ? -0.095 -2.930 -42.979 1.00 97.56 81 PHE A CA 1
ATOM 611 C C . PHE A 1 81 ? 0.612 -4.033 -43.775 1.00 97.56 81 PHE A C 1
ATOM 613 O O . PHE A 1 81 ? 0.032 -4.627 -44.682 1.00 97.56 81 PHE A O 1
ATOM 620 N N . ARG A 1 82 ? 1.857 -4.374 -43.410 1.00 96.69 82 ARG A N 1
ATOM 621 C CA . ARG A 1 82 ? 2.593 -5.485 -44.039 1.00 96.69 82 ARG A CA 1
ATOM 622 C C . ARG A 1 82 ? 1.969 -6.844 -43.737 1.00 96.69 82 ARG A C 1
ATOM 624 O O . ARG A 1 82 ? 2.088 -7.738 -44.570 1.00 96.69 82 ARG A O 1
ATOM 631 N N . GLN A 1 83 ? 1.372 -7.029 -42.562 1.00 97.38 83 GLN A N 1
ATOM 632 C CA . GLN A 1 83 ? 0.688 -8.271 -42.204 1.00 97.38 83 GLN A CA 1
ATOM 633 C C . GLN A 1 83 ? -0.609 -8.433 -42.999 1.00 97.38 83 GLN A C 1
ATOM 635 O O . GLN A 1 83 ? -0.797 -9.480 -43.613 1.00 97.38 83 GLN A O 1
ATOM 640 N N . VAL A 1 84 ? -1.445 -7.395 -43.078 1.00 97.19 84 VAL A N 1
ATOM 641 C CA . VAL A 1 84 ? -2.692 -7.412 -43.858 1.00 97.19 84 VAL A CA 1
ATOM 642 C C . VAL A 1 84 ? -2.390 -7.601 -45.346 1.00 97.19 84 VAL A C 1
ATOM 644 O O . VAL A 1 84 ? -2.975 -8.469 -45.980 1.00 97.19 84 VAL A O 1
ATOM 647 N N . LEU A 1 85 ? -1.370 -6.927 -45.896 1.00 96.81 85 LEU A N 1
ATOM 648 C CA . LEU A 1 85 ? -0.926 -7.141 -47.283 1.00 96.81 85 LEU A CA 1
ATOM 649 C C . LEU A 1 85 ? -0.454 -8.575 -47.591 1.00 96.81 85 LEU A C 1
ATOM 651 O O . LEU A 1 85 ? -0.326 -8.921 -48.768 1.00 96.81 85 LEU A O 1
ATOM 655 N N . LYS A 1 86 ? -0.151 -9.404 -46.583 1.00 96.44 86 LYS A N 1
ATOM 656 C CA . LYS A 1 86 ? 0.201 -10.826 -46.760 1.00 96.44 86 LYS A CA 1
ATOM 657 C C . LYS A 1 86 ? -1.011 -11.755 -46.686 1.00 96.44 86 LYS A C 1
ATOM 659 O O . LYS A 1 86 ? -0.904 -12.885 -47.152 1.00 96.44 86 LYS A O 1
ATOM 664 N N . GLN A 1 87 ? -2.127 -11.306 -46.117 1.00 96.62 87 GLN A N 1
ATOM 665 C CA . GLN A 1 87 ? -3.348 -12.102 -46.025 1.00 96.62 87 GLN A CA 1
ATOM 666 C C . GLN A 1 87 ? -3.991 -12.235 -47.408 1.00 96.62 87 GLN A C 1
ATOM 668 O O . GLN A 1 87 ? -3.874 -11.345 -48.253 1.00 96.62 87 GLN A O 1
ATOM 673 N N . ARG A 1 88 ? -4.612 -13.384 -47.669 1.00 96.62 88 ARG A N 1
ATOM 674 C CA . ARG A 1 88 ? -5.383 -13.656 -48.884 1.00 96.62 88 ARG A CA 1
ATOM 675 C C . ARG A 1 88 ? -6.678 -14.368 -48.473 1.00 96.62 88 ARG A C 1
ATOM 677 O O . ARG A 1 88 ? -6.594 -15.204 -47.573 1.00 96.62 88 ARG A O 1
ATOM 684 N N . PRO A 1 89 ? -7.830 -14.068 -49.098 1.00 97.00 89 PRO A N 1
ATOM 685 C CA . PRO A 1 89 ? -8.048 -13.035 -50.121 1.00 97.00 89 PRO A CA 1
ATOM 686 C C . PRO A 1 89 ? -7.828 -11.613 -49.574 1.00 97.00 89 PRO A C 1
ATOM 688 O O . PRO A 1 89 ? -8.001 -11.400 -48.380 1.00 97.00 89 PRO A O 1
ATOM 691 N N . LEU A 1 90 ? -7.395 -10.677 -50.432 1.00 97.88 90 LEU A N 1
ATOM 692 C CA . LEU A 1 90 ? -7.126 -9.283 -50.043 1.00 97.88 90 LEU A CA 1
ATOM 693 C C . LEU A 1 90 ? -8.018 -8.297 -50.809 1.00 97.88 90 LEU A C 1
ATOM 695 O O . LEU A 1 90 ? -7.941 -8.228 -52.033 1.00 97.88 90 LEU A O 1
ATOM 699 N N . ARG A 1 91 ? -8.821 -7.497 -50.113 1.00 98.06 91 ARG A N 1
ATOM 700 C CA . ARG A 1 91 ? -9.694 -6.463 -50.684 1.00 98.06 91 ARG A CA 1
ATOM 701 C C . ARG A 1 91 ? -9.013 -5.100 -50.649 1.00 98.06 91 ARG A C 1
ATOM 703 O O . ARG A 1 91 ? -8.679 -4.586 -49.578 1.00 98.06 91 ARG A O 1
ATOM 710 N N . LEU A 1 92 ? -8.816 -4.518 -51.828 1.00 98.00 92 LEU A N 1
ATOM 711 C CA . LEU A 1 92 ? -8.182 -3.218 -52.029 1.00 98.00 92 LEU A CA 1
ATOM 712 C C . LEU A 1 92 ? -9.197 -2.224 -52.588 1.00 98.00 92 LEU A C 1
ATOM 714 O O . LEU A 1 92 ? -9.832 -2.509 -53.603 1.00 98.00 92 LEU A O 1
ATOM 718 N N . LYS A 1 93 ? -9.287 -1.033 -51.991 1.00 97.50 93 LYS A N 1
ATOM 719 C CA . LYS A 1 93 ? -10.045 0.088 -52.559 1.00 97.50 93 LYS A CA 1
ATOM 720 C C . LYS A 1 93 ? -9.087 1.171 -53.036 1.00 97.50 93 LYS A C 1
ATOM 722 O O . LYS A 1 93 ? -8.378 1.782 -52.230 1.00 97.50 93 LYS A O 1
ATOM 727 N N . LEU A 1 94 ? -9.042 1.376 -54.348 1.00 96.81 94 LEU A N 1
ATOM 728 C CA . LEU A 1 94 ? -8.098 2.278 -55.001 1.00 96.81 94 LEU A CA 1
ATOM 729 C C . LEU A 1 94 ? -8.835 3.454 -55.640 1.00 96.81 94 LEU A C 1
ATOM 731 O O . LEU A 1 94 ? -9.822 3.261 -56.350 1.00 96.81 94 LEU A O 1
ATOM 735 N N . ALA A 1 95 ? -8.315 4.663 -55.448 1.00 93.88 95 ALA A N 1
ATOM 736 C CA . ALA A 1 95 ? -8.672 5.806 -56.276 1.00 93.88 95 ALA A CA 1
ATOM 737 C C . ALA A 1 95 ? -7.709 5.911 -57.470 1.00 93.88 95 ALA A C 1
ATOM 739 O O . ALA A 1 95 ? -6.496 5.714 -57.305 1.00 93.88 95 ALA A O 1
ATOM 740 N N . PRO A 1 96 ? -8.215 6.254 -58.670 1.00 91.62 96 PRO A N 1
ATOM 741 C CA . PRO A 1 96 ? -7.359 6.564 -59.807 1.00 91.62 96 PRO A CA 1
ATOM 742 C C . PRO A 1 96 ? -6.421 7.733 -59.459 1.00 91.62 96 PRO A C 1
ATOM 744 O O . PRO A 1 96 ? -6.769 8.571 -58.620 1.00 91.62 96 PRO A O 1
ATOM 747 N N . PRO A 1 97 ? -5.235 7.825 -60.092 1.00 89.38 97 PRO A N 1
ATOM 748 C CA . PRO A 1 97 ? -4.330 8.939 -59.853 1.00 89.38 97 PRO A CA 1
ATOM 749 C C . PRO A 1 97 ? -5.071 10.246 -60.080 1.00 89.38 97 PRO A C 1
ATOM 751 O O . PRO A 1 97 ? -5.771 10.395 -61.084 1.00 89.38 97 PRO A O 1
ATOM 754 N N . HIS A 1 98 ? -4.896 11.200 -59.167 1.00 84.94 98 HIS A N 1
ATOM 755 C CA . HIS A 1 98 ? -5.483 12.524 -59.311 1.00 84.94 98 HIS A CA 1
ATOM 756 C C . HIS A 1 98 ? -4.972 13.150 -60.619 1.00 84.94 98 HIS A C 1
ATOM 758 O O . HIS A 1 98 ? -3.807 13.549 -60.737 1.00 84.94 98 HIS A O 1
ATOM 764 N N . GLY A 1 99 ? -5.827 13.101 -61.645 1.00 70.62 99 GLY A N 1
ATOM 765 C CA . GLY A 1 99 ? -5.383 12.989 -63.034 1.00 70.62 99 GLY A CA 1
ATOM 766 C C . GLY A 1 99 ? -4.664 14.216 -63.577 1.00 70.62 99 GLY A C 1
ATOM 767 O O . GLY A 1 99 ? -3.929 14.102 -64.549 1.00 70.62 99 GLY A O 1
ATOM 768 N N . GLU A 1 100 ? -4.839 15.385 -62.970 1.00 76.69 100 GLU A N 1
ATOM 769 C CA . GLU A 1 100 ? -4.210 16.623 -63.436 1.00 76.69 100 GLU A CA 1
ATOM 770 C C . GLU A 1 100 ? -2.746 16.737 -63.009 1.00 76.69 100 GLU A C 1
ATOM 772 O O . GLU A 1 100 ? -1.878 17.029 -63.833 1.00 76.69 100 GLU A O 1
ATOM 777 N N . VAL A 1 101 ? -2.449 16.426 -61.747 1.00 76.62 101 VAL A N 1
ATOM 778 C CA . VAL A 1 101 ? -1.092 16.546 -61.197 1.00 76.62 101 VAL A CA 1
ATOM 779 C C . VAL A 1 101 ? -0.173 15.500 -61.822 1.00 76.62 101 VAL A C 1
ATOM 781 O O . VAL A 1 101 ? 0.938 15.811 -62.247 1.00 76.62 101 VAL A O 1
ATOM 784 N N . TRP A 1 102 ? -0.648 14.263 -61.969 1.00 75.62 102 TRP A N 1
ATOM 785 C CA . TRP A 1 102 ? 0.163 13.190 -62.547 1.00 75.62 102 TRP A CA 1
ATOM 786 C C . TRP A 1 102 ? 0.387 13.342 -64.052 1.00 75.62 102 TRP A C 1
ATOM 788 O O . TRP A 1 102 ? 1.470 13.008 -64.530 1.00 75.62 102 TRP A O 1
ATOM 798 N N . LYS A 1 103 ? -0.565 13.924 -64.797 1.00 77.75 103 LYS A N 1
ATOM 799 C CA . LYS A 1 103 ? -0.337 14.303 -66.203 1.00 77.75 103 LYS A CA 1
ATOM 800 C C . LYS A 1 103 ? 0.784 15.336 -66.328 1.00 77.75 103 LYS A C 1
ATOM 802 O O . LYS A 1 103 ? 1.623 15.204 -67.216 1.00 77.75 103 LYS A O 1
ATOM 807 N N . GLN A 1 104 ? 0.841 16.317 -65.424 1.00 81.25 104 GLN A N 1
ATOM 808 C CA . GLN A 1 104 ? 1.924 17.307 -65.399 1.00 81.25 104 GLN A CA 1
ATOM 809 C C . GLN A 1 104 ? 3.272 16.672 -65.039 1.00 81.25 104 GLN A C 1
ATOM 811 O O . GLN A 1 104 ? 4.267 16.934 -65.712 1.00 81.25 104 GLN A O 1
ATOM 816 N N . VAL A 1 105 ? 3.310 15.792 -64.032 1.00 78.75 105 VAL A N 1
ATOM 817 C CA . VAL A 1 105 ? 4.542 15.086 -63.639 1.00 78.75 105 VAL A CA 1
ATOM 818 C C . VAL A 1 105 ? 5.048 14.180 -64.765 1.00 78.75 105 VAL A C 1
ATOM 820 O O . VAL A 1 105 ? 6.242 14.189 -65.059 1.00 78.75 105 VAL A O 1
ATOM 823 N N . ALA A 1 106 ? 4.161 13.445 -65.440 1.00 77.00 106 ALA A N 1
ATOM 824 C CA . ALA A 1 106 ? 4.526 12.598 -66.573 1.00 77.00 106 ALA A CA 1
ATOM 825 C C . ALA A 1 106 ? 5.060 13.421 -67.759 1.00 77.00 106 ALA A C 1
ATOM 827 O O . ALA A 1 106 ? 6.102 13.081 -68.323 1.00 77.00 106 ALA A O 1
ATOM 828 N N . ALA A 1 107 ? 4.402 14.536 -68.098 1.00 80.94 107 ALA A N 1
ATOM 829 C CA . ALA A 1 107 ? 4.869 15.450 -69.142 1.00 80.94 107 ALA A CA 1
ATOM 830 C C . ALA A 1 107 ? 6.244 16.051 -68.802 1.00 80.94 107 ALA A C 1
ATOM 832 O O . ALA A 1 107 ? 7.136 16.098 -69.650 1.00 80.94 107 ALA A O 1
ATOM 833 N N . PHE A 1 108 ? 6.451 16.442 -67.543 1.00 83.44 108 PHE A N 1
ATOM 834 C CA . PHE A 1 108 ? 7.730 16.966 -67.075 1.00 83.44 108 PHE A CA 1
ATOM 835 C C . PHE A 1 108 ? 8.845 15.914 -67.141 1.00 83.44 108 PHE A C 1
ATOM 837 O O . PHE A 1 108 ? 9.934 16.199 -67.636 1.00 83.44 108 PHE A O 1
ATOM 844 N N . GLN A 1 109 ? 8.583 14.677 -66.709 1.00 82.06 109 GLN A N 1
ATOM 845 C CA . GLN A 1 109 ? 9.561 13.589 -66.801 1.00 82.06 109 GLN A CA 1
ATOM 846 C C . GLN A 1 109 ? 9.962 13.299 -68.254 1.00 82.06 109 GLN A C 1
ATOM 848 O O . GLN A 1 109 ? 11.153 13.155 -68.535 1.00 82.06 109 GLN A O 1
ATOM 853 N N . GLN A 1 110 ? 9.006 13.287 -69.189 1.00 83.12 110 GLN A N 1
ATOM 854 C CA . GLN A 1 110 ? 9.302 13.150 -70.621 1.00 83.12 110 GLN A CA 1
ATOM 855 C C . GLN A 1 110 ? 10.189 14.296 -71.130 1.00 83.12 110 GLN A C 1
ATOM 857 O O . GLN A 1 110 ? 11.150 14.056 -71.864 1.00 83.12 110 GLN A O 1
ATOM 862 N N . GLN A 1 111 ? 9.925 15.530 -70.691 1.00 89.19 111 GLN A N 1
ATOM 863 C CA . GLN A 1 111 ? 10.726 16.697 -71.059 1.00 89.19 111 GLN A CA 1
ATOM 864 C C . GLN A 1 111 ? 12.160 16.623 -70.507 1.00 89.19 111 GLN A C 1
ATOM 866 O O . GLN A 1 111 ? 13.112 16.916 -71.231 1.00 89.19 111 GLN A O 1
ATOM 871 N N . VAL A 1 112 ? 12.341 16.187 -69.255 1.00 88.69 112 VAL A N 1
ATOM 872 C CA . VAL A 1 112 ? 13.671 16.019 -68.641 1.00 88.69 112 VAL A CA 1
ATOM 873 C C . VAL A 1 112 ? 14.489 14.961 -69.378 1.00 88.69 112 VAL A C 1
ATOM 875 O O . VAL A 1 112 ? 15.663 15.193 -69.674 1.00 88.69 112 VAL A O 1
ATOM 878 N N . VAL A 1 113 ? 13.879 13.824 -69.724 1.00 88.38 113 VAL A N 1
ATOM 879 C CA . VAL A 1 113 ? 14.560 12.768 -70.487 1.00 88.38 113 VAL A CA 1
ATOM 880 C C . VAL A 1 113 ? 14.981 13.289 -71.864 1.00 88.38 113 VAL A C 1
ATOM 882 O O . VAL A 1 113 ? 16.145 13.134 -72.239 1.00 88.38 113 VAL A O 1
ATOM 885 N N . ALA A 1 114 ? 14.093 13.983 -72.580 1.00 89.12 114 ALA A N 1
ATOM 886 C CA . ALA A 1 114 ? 14.405 14.569 -73.883 1.00 89.12 114 ALA A CA 1
ATOM 887 C C . ALA A 1 114 ? 15.572 15.574 -73.817 1.00 89.12 114 ALA A C 1
ATOM 889 O O . ALA A 1 114 ? 16.514 15.485 -74.608 1.00 89.12 114 ALA A O 1
ATOM 890 N N . LEU A 1 115 ? 15.563 16.481 -72.832 1.00 92.00 115 LEU A N 1
ATOM 891 C CA . LEU A 1 115 ? 16.645 17.451 -72.628 1.00 92.00 115 LEU A CA 1
ATOM 892 C C . LEU A 1 115 ? 17.971 16.778 -72.245 1.00 92.00 115 LEU A C 1
ATOM 894 O O . LEU A 1 115 ? 19.037 17.218 -72.681 1.00 92.00 115 LEU A O 1
ATOM 898 N N . SER A 1 116 ? 17.927 15.696 -71.463 1.00 89.31 116 SER A N 1
ATOM 899 C CA . SER A 1 116 ? 19.131 14.950 -71.084 1.00 89.31 116 SER A CA 1
ATOM 900 C C . SER A 1 116 ? 19.796 14.276 -72.289 1.00 89.31 116 SER A C 1
ATOM 902 O O . SER A 1 116 ? 21.012 14.382 -72.453 1.00 89.31 116 SER A O 1
ATOM 904 N N . LEU A 1 117 ? 19.005 13.679 -73.189 1.00 92.00 117 LEU A N 1
ATOM 905 C CA . LEU A 1 117 ? 19.494 13.095 -74.440 1.00 92.00 117 LEU A CA 1
ATOM 906 C C . LEU A 1 117 ? 20.077 14.168 -75.366 1.00 92.00 117 LEU A C 1
ATOM 908 O O . LEU A 1 117 ? 21.160 13.985 -75.922 1.00 92.00 117 LEU A O 1
ATOM 912 N N . GLN A 1 118 ? 19.414 15.323 -75.472 1.00 92.44 118 GLN A N 1
ATOM 913 C CA . GLN A 1 118 ? 19.912 16.444 -76.269 1.00 92.44 118 GLN A CA 1
ATOM 914 C C . GLN A 1 118 ? 21.265 16.962 -75.756 1.00 92.44 118 GLN A C 1
ATOM 916 O O . GLN A 1 118 ? 22.162 17.235 -76.554 1.00 92.44 118 GLN A O 1
ATOM 921 N N . LYS A 1 119 ? 21.452 17.046 -74.432 1.00 93.69 119 LYS A N 1
ATOM 922 C CA . LYS A 1 119 ? 22.735 17.434 -73.826 1.00 93.69 119 LYS A CA 1
ATOM 923 C C . LYS A 1 119 ? 23.854 16.453 -74.178 1.00 93.69 119 LYS A C 1
ATOM 925 O O . LYS A 1 119 ? 24.946 16.898 -74.520 1.00 93.69 119 LYS A O 1
ATOM 930 N N . VAL A 1 120 ? 23.594 15.146 -74.107 1.00 93.69 120 VAL A N 1
ATOM 931 C CA . VAL A 1 120 ? 24.590 14.119 -74.455 1.00 93.69 120 VAL A CA 1
ATOM 932 C C . VAL A 1 120 ? 24.996 14.234 -75.926 1.00 93.69 120 VAL A C 1
ATOM 934 O O . VAL A 1 120 ? 26.188 14.241 -76.225 1.00 93.69 120 VAL A O 1
ATOM 937 N N . HIS A 1 121 ? 24.034 14.420 -76.837 1.00 91.50 121 HIS A N 1
ATOM 938 C CA . HIS A 1 121 ? 24.333 14.635 -78.257 1.00 91.50 121 HIS A CA 1
ATOM 939 C C . HIS A 1 121 ? 25.168 15.901 -78.499 1.00 91.50 121 HIS A C 1
ATOM 941 O O . HIS A 1 121 ? 26.121 15.861 -79.272 1.00 91.50 121 HIS A O 1
ATOM 947 N N . LEU A 1 122 ? 24.865 17.007 -77.809 1.00 93.88 122 LEU A N 1
ATOM 948 C CA . LEU A 1 122 ? 25.649 18.243 -77.918 1.00 93.88 122 LEU A CA 1
ATOM 949 C C . LEU A 1 122 ? 27.071 18.087 -77.368 1.00 93.88 122 LEU A C 1
ATOM 951 O O . LEU A 1 122 ? 28.015 18.583 -77.974 1.00 93.88 122 LEU A O 1
ATOM 955 N N . GLN A 1 123 ? 27.241 17.393 -76.240 1.00 90.44 123 GLN A N 1
ATOM 956 C CA . GLN A 1 123 ? 28.567 17.129 -75.675 1.00 90.44 123 GLN A CA 1
ATOM 957 C C . GLN A 1 123 ? 29.415 16.253 -76.599 1.00 90.44 123 GLN A C 1
ATOM 959 O O . GLN A 1 123 ? 30.605 16.518 -76.758 1.00 90.44 123 GLN A O 1
ATOM 964 N N . GLN A 1 124 ? 28.806 15.249 -77.234 1.00 92.56 124 GLN A N 1
ATOM 965 C CA . GLN A 1 124 ? 29.498 14.411 -78.207 1.00 92.56 124 GLN A CA 1
ATOM 966 C C . GLN A 1 124 ? 29.881 15.210 -79.461 1.00 92.56 124 GLN A C 1
ATOM 968 O O . GLN A 1 124 ? 31.035 15.167 -79.866 1.00 92.56 124 GLN A O 1
ATOM 973 N N . ALA A 1 125 ? 28.966 16.017 -80.008 1.00 91.69 125 ALA A N 1
ATOM 974 C CA . ALA A 1 125 ? 29.248 16.855 -81.174 1.00 91.69 125 ALA A CA 1
ATOM 975 C C . ALA A 1 125 ? 30.362 17.885 -80.910 1.00 91.69 125 ALA A C 1
ATOM 977 O O . ALA A 1 125 ? 31.241 18.078 -81.745 1.00 91.69 125 ALA A O 1
ATOM 978 N N . LEU A 1 126 ? 30.364 18.519 -79.730 1.00 93.44 126 LEU A N 1
ATOM 979 C CA . LEU A 1 126 ? 31.438 19.433 -79.321 1.00 93.44 126 LEU A CA 1
ATOM 980 C C . LEU A 1 126 ? 32.789 18.722 -79.214 1.00 93.44 126 LEU A C 1
ATOM 982 O O . LEU A 1 126 ? 33.810 19.288 -79.600 1.00 93.44 126 LEU A O 1
ATOM 986 N N . LYS A 1 127 ? 32.797 17.492 -78.693 1.00 88.94 127 LYS A N 1
ATOM 987 C CA . LYS A 1 127 ? 34.008 16.675 -78.610 1.00 88.94 127 LYS A CA 1
ATOM 988 C C . LYS A 1 127 ? 34.531 16.322 -80.002 1.00 88.94 127 LYS A C 1
ATOM 990 O O . LYS A 1 127 ? 35.708 16.538 -80.270 1.00 88.94 127 LYS A O 1
ATOM 995 N N . ASP A 1 128 ? 33.656 15.862 -80.890 1.00 89.44 128 ASP A N 1
ATOM 996 C CA . ASP A 1 128 ? 34.027 15.472 -82.251 1.00 89.44 128 ASP A CA 1
ATOM 997 C C . ASP A 1 128 ? 34.577 16.666 -83.053 1.00 89.44 128 ASP A C 1
ATOM 999 O O . ASP A 1 128 ? 35.571 16.523 -83.771 1.00 89.44 128 ASP A O 1
ATOM 1003 N N . GLU A 1 129 ? 33.993 17.861 -82.888 1.00 92.19 129 GLU A N 1
ATOM 1004 C CA . GLU A 1 129 ? 34.471 19.073 -83.563 1.00 92.19 129 GLU A CA 1
ATOM 1005 C C . GLU A 1 129 ? 35.788 19.583 -82.963 1.00 92.19 129 GLU A C 1
ATOM 1007 O O . GLU A 1 129 ? 36.687 19.982 -83.700 1.00 92.19 129 GLU A O 1
ATOM 1012 N N . SER A 1 130 ? 35.963 19.495 -81.640 1.00 86.88 130 SER A N 1
ATOM 1013 C CA . SER A 1 130 ? 37.251 19.773 -80.993 1.00 86.88 130 SER A CA 1
ATOM 1014 C C . SER A 1 130 ? 38.351 18.842 -81.518 1.00 86.88 130 SER A C 1
ATOM 1016 O O . SER A 1 130 ? 39.438 19.302 -81.870 1.00 86.88 130 SER A O 1
ATOM 1018 N N . ASP A 1 131 ? 38.067 17.542 -81.632 1.00 81.25 131 ASP A N 1
ATOM 1019 C CA . ASP A 1 131 ? 39.002 16.539 -82.155 1.00 81.25 131 ASP A CA 1
ATOM 1020 C C . ASP A 1 131 ? 39.292 16.741 -83.652 1.00 81.25 131 ASP A C 1
ATOM 1022 O O . ASP A 1 131 ? 40.366 16.392 -84.154 1.00 81.25 131 ASP A O 1
ATOM 1026 N N . ARG A 1 132 ? 38.336 17.294 -84.402 1.00 87.31 132 ARG A N 1
ATOM 1027 C CA . ARG A 1 132 ? 38.524 17.685 -85.800 1.00 87.31 132 ARG A CA 1
ATOM 1028 C C . ARG A 1 132 ? 39.417 18.920 -85.923 1.00 87.31 132 ARG A C 1
ATOM 1030 O O . ARG A 1 132 ? 40.392 18.865 -86.667 1.00 87.31 132 ARG A O 1
ATOM 1037 N N . VAL A 1 133 ? 39.139 19.986 -85.172 1.00 83.94 133 VAL A N 1
ATOM 1038 C CA . VAL A 1 133 ? 39.943 21.222 -85.171 1.00 83.94 133 VAL A CA 1
ATOM 1039 C C . VAL A 1 133 ? 41.381 20.934 -84.736 1.00 83.94 133 VAL A C 1
ATOM 1041 O O . VAL A 1 133 ? 42.318 21.408 -85.373 1.00 83.94 133 VAL A O 1
ATOM 1044 N N . MET A 1 134 ? 41.578 20.096 -83.715 1.00 74.25 134 MET A N 1
ATOM 1045 C CA . MET A 1 134 ? 42.913 19.656 -83.286 1.00 74.25 134 MET A CA 1
ATOM 1046 C C . MET A 1 134 ? 43.682 18.945 -84.410 1.00 74.25 134 MET A C 1
ATOM 1048 O O . MET A 1 134 ? 44.871 19.204 -84.602 1.00 74.25 134 MET A O 1
ATOM 1052 N N . ARG A 1 135 ? 43.003 18.096 -85.197 1.00 79.88 135 ARG A N 1
ATOM 1053 C CA . ARG A 1 135 ? 43.597 17.444 -86.377 1.00 79.88 135 ARG A CA 1
ATOM 1054 C C . ARG A 1 135 ? 43.913 18.434 -87.500 1.00 79.88 135 ARG A C 1
ATOM 1056 O O . ARG A 1 135 ? 44.978 18.329 -88.100 1.00 79.88 135 ARG A O 1
ATOM 1063 N N . GLU A 1 136 ? 43.020 19.383 -87.782 1.00 81.56 136 GLU A N 1
ATOM 1064 C CA . GLU A 1 136 ? 43.194 20.376 -88.854 1.00 81.56 136 GLU A CA 1
ATOM 1065 C C . GLU A 1 136 ? 44.305 21.392 -88.544 1.00 81.56 136 GLU A C 1
ATOM 1067 O O . GLU A 1 136 ? 45.054 21.776 -89.441 1.00 81.56 136 GLU A O 1
ATOM 1072 N N . LEU A 1 137 ? 44.472 21.784 -87.278 1.00 79.62 137 LEU A N 1
ATOM 1073 C CA . LEU A 1 137 ? 45.515 22.726 -86.865 1.00 79.62 137 LEU A CA 1
ATOM 1074 C C . LEU A 1 137 ? 46.922 22.105 -86.818 1.00 79.62 137 LEU A C 1
ATOM 1076 O O . LEU A 1 137 ? 47.888 22.820 -86.553 1.00 79.62 137 LEU A O 1
ATOM 1080 N N . GLY A 1 138 ? 47.066 20.794 -87.055 1.00 65.62 138 GLY A N 1
ATOM 1081 C CA . GLY A 1 138 ? 48.370 20.121 -87.063 1.00 65.62 138 GLY A CA 1
ATOM 1082 C C . GLY A 1 138 ? 49.110 20.203 -85.724 1.00 65.62 138 GLY A C 1
ATOM 1083 O O . GLY A 1 138 ? 50.319 19.972 -85.666 1.00 65.62 138 GLY A O 1
ATOM 1084 N N . ILE A 1 139 ? 48.395 20.521 -84.639 1.00 61.81 139 ILE A N 1
ATOM 1085 C CA . ILE A 1 139 ? 48.910 20.556 -83.269 1.00 61.81 139 ILE A CA 1
ATOM 1086 C C . ILE A 1 139 ? 48.978 19.106 -82.788 1.00 61.81 139 ILE A C 1
ATOM 1088 O O . ILE A 1 139 ? 48.227 18.675 -81.930 1.00 61.81 139 ILE A O 1
ATOM 1092 N N . CYS A 1 140 ? 49.842 18.310 -83.410 1.00 51.91 140 CYS A N 1
ATOM 1093 C CA . CYS A 1 140 ? 50.130 16.945 -83.003 1.00 51.91 140 CYS A CA 1
ATOM 1094 C C . CYS A 1 140 ? 51.620 16.694 -83.224 1.00 51.91 140 CYS A C 1
ATOM 1096 O O . CYS A 1 140 ? 52.084 16.453 -84.337 1.00 51.91 140 CYS A O 1
ATOM 1098 N N . THR A 1 141 ? 52.391 16.766 -82.138 1.00 56.88 141 THR A N 1
ATOM 1099 C CA . THR A 1 141 ? 53.036 15.579 -81.540 1.00 56.88 141 THR A CA 1
ATOM 1100 C C . THR A 1 141 ? 54.260 15.922 -80.687 1.00 56.88 141 THR A C 1
ATOM 1102 O O . THR A 1 141 ? 54.539 15.186 -79.754 1.00 56.88 141 THR A O 1
ATOM 1105 N N . GLU A 1 142 ? 54.993 17.012 -80.915 1.00 53.97 142 GLU A N 1
ATOM 1106 C CA . GLU A 1 142 ? 56.252 17.253 -80.171 1.00 53.97 142 GLU A CA 1
ATOM 1107 C C . GLU A 1 142 ? 56.037 18.029 -78.857 1.00 53.97 142 GLU A C 1
ATOM 1109 O O . GLU A 1 142 ? 56.472 17.590 -77.789 1.00 53.97 142 GLU A O 1
ATOM 1114 N N . LEU A 1 143 ? 55.280 19.134 -78.891 1.00 56.34 143 LEU A N 1
ATOM 1115 C CA . LEU A 1 143 ? 54.943 19.896 -77.679 1.00 56.34 143 LEU A CA 1
ATOM 1116 C C . LEU A 1 143 ? 53.981 19.114 -76.772 1.00 56.34 143 LEU A C 1
ATOM 1118 O O . LEU A 1 143 ? 54.097 19.153 -75.548 1.00 56.34 143 LEU A O 1
ATOM 1122 N N . GLU A 1 144 ? 53.081 18.334 -77.377 1.00 57.50 144 GLU A N 1
ATOM 1123 C CA . GLU A 1 144 ? 52.206 17.409 -76.662 1.00 57.50 144 GLU A CA 1
ATOM 1124 C C . GLU A 1 144 ? 52.982 16.274 -76.011 1.00 57.50 144 GLU A C 1
ATOM 1126 O O . GLU A 1 144 ? 52.633 15.923 -74.900 1.00 57.50 144 GLU A O 1
ATOM 1131 N N . LYS A 1 145 ? 54.060 15.734 -76.601 1.00 62.66 145 LYS A N 1
ATOM 1132 C CA . LYS A 1 145 ? 54.903 14.732 -75.917 1.00 62.66 145 LYS A CA 1
ATOM 1133 C C . LYS A 1 145 ? 55.596 15.319 -74.684 1.00 62.66 145 LYS A C 1
ATOM 1135 O O . LYS A 1 145 ? 55.630 14.661 -73.647 1.00 62.66 145 LYS A O 1
ATOM 1140 N N . SER A 1 146 ? 56.107 16.550 -74.764 1.00 63.72 146 SER A N 1
ATOM 1141 C CA . SER A 1 146 ? 56.758 17.216 -73.623 1.00 63.72 146 SER A CA 1
ATOM 1142 C C . SER A 1 146 ? 55.757 17.559 -72.510 1.00 63.72 146 SER A C 1
ATOM 1144 O O . SER A 1 146 ? 55.951 17.181 -71.350 1.00 63.72 146 SER A O 1
ATOM 1146 N N . ASN A 1 147 ? 54.617 18.159 -72.869 1.00 69.44 147 ASN A N 1
ATOM 1147 C CA . ASN A 1 147 ? 53.524 18.426 -71.930 1.00 69.44 147 ASN A CA 1
ATOM 1148 C C . ASN A 1 147 ? 52.879 17.129 -71.420 1.00 69.44 147 ASN A C 1
ATOM 1150 O O . ASN A 1 147 ? 52.474 17.068 -70.265 1.00 69.44 147 ASN A O 1
ATOM 1154 N N . SER A 1 148 ? 52.840 16.069 -72.229 1.00 76.31 148 SER A N 1
ATOM 1155 C CA . SER A 1 148 ? 52.351 14.739 -71.850 1.00 76.31 148 SER A CA 1
ATOM 1156 C C . SER A 1 148 ? 53.278 14.082 -70.838 1.00 76.31 148 SER A C 1
ATOM 1158 O O . SER A 1 148 ? 52.787 13.515 -69.871 1.00 76.31 148 SER A O 1
ATOM 1160 N N . MET A 1 149 ? 54.601 14.207 -70.973 1.00 76.69 149 MET A N 1
ATOM 1161 C CA . MET A 1 149 ? 55.542 13.680 -69.980 1.00 76.69 149 MET A CA 1
ATOM 1162 C C . MET A 1 149 ? 55.465 14.446 -68.654 1.00 76.69 149 MET A C 1
ATOM 1164 O O . MET A 1 149 ? 55.437 13.818 -67.595 1.00 76.69 149 MET A O 1
ATOM 1168 N N . GLN A 1 150 ? 55.350 15.779 -68.686 1.00 80.44 150 GLN A N 1
ATOM 1169 C CA . GLN A 1 150 ? 55.132 16.579 -67.472 1.00 80.44 150 GLN A CA 1
ATOM 1170 C C . GLN A 1 150 ? 53.769 16.293 -66.830 1.00 80.44 150 GLN A C 1
ATOM 1172 O O . GLN A 1 150 ? 53.676 16.136 -65.612 1.00 80.44 150 GLN A O 1
ATOM 1177 N N . HIS A 1 151 ? 52.717 16.158 -67.638 1.00 78.81 151 HIS A N 1
ATOM 1178 C CA . HIS A 1 151 ? 51.390 15.788 -67.163 1.00 78.81 151 HIS A CA 1
ATOM 1179 C C . HIS A 1 151 ? 51.388 14.374 -66.583 1.00 78.81 151 HIS A C 1
ATOM 1181 O O . HIS A 1 151 ? 50.856 14.171 -65.502 1.00 78.81 151 HIS A O 1
ATOM 1187 N N . LYS A 1 152 ? 52.062 13.414 -67.223 1.00 86.69 152 LYS A N 1
ATOM 1188 C CA . LYS A 1 152 ? 52.213 12.043 -66.725 1.00 86.69 152 LYS A CA 1
ATOM 1189 C C . LYS A 1 152 ? 52.976 12.008 -65.403 1.00 86.69 152 LYS A C 1
ATOM 1191 O O . LYS A 1 152 ? 52.552 11.311 -64.489 1.00 86.69 152 LYS A O 1
ATOM 1196 N N . ALA A 1 153 ? 54.049 12.788 -65.262 1.00 87.00 153 ALA A N 1
ATOM 1197 C CA . ALA A 1 153 ? 54.769 12.919 -63.995 1.00 87.00 153 ALA A CA 1
ATOM 1198 C C . ALA A 1 153 ? 53.887 13.536 -62.895 1.00 87.00 153 ALA A C 1
ATOM 1200 O O . ALA A 1 153 ? 53.876 13.039 -61.769 1.00 87.00 153 ALA A O 1
ATOM 1201 N N . LYS A 1 154 ? 53.100 14.570 -63.223 1.00 91.69 154 LYS A N 1
ATOM 1202 C CA . LYS A 1 154 ? 52.126 15.162 -62.297 1.00 91.69 154 LYS A CA 1
ATOM 1203 C C . LYS A 1 154 ? 51.039 14.161 -61.902 1.00 91.69 154 LYS A C 1
ATOM 1205 O O . LYS A 1 154 ? 50.790 13.996 -60.719 1.00 91.69 154 LYS A O 1
ATOM 1210 N N . VAL A 1 155 ? 50.461 13.438 -62.860 1.00 91.75 155 VAL A N 1
ATOM 1211 C CA . VAL A 1 155 ? 49.436 12.411 -62.616 1.00 91.75 155 VAL A CA 1
ATOM 1212 C C . VAL A 1 155 ? 49.977 11.299 -61.723 1.00 91.75 155 VAL A C 1
ATOM 1214 O O . VAL A 1 155 ? 49.282 10.884 -60.805 1.00 91.75 155 VAL A O 1
ATOM 1217 N N . LEU A 1 156 ? 51.215 10.843 -61.934 1.00 92.88 156 LEU A N 1
ATOM 1218 C CA . LEU A 1 156 ? 51.840 9.844 -61.062 1.00 92.88 156 LEU A CA 1
ATOM 1219 C C . LEU A 1 156 ? 52.080 10.383 -59.647 1.00 92.88 156 LEU A C 1
ATOM 1221 O O . LEU A 1 156 ? 51.870 9.654 -58.680 1.00 92.88 156 LEU A O 1
ATOM 1225 N N . LYS A 1 157 ? 52.475 11.655 -59.509 1.00 94.88 157 LYS A N 1
ATOM 1226 C CA . LYS A 1 157 ? 52.615 12.310 -58.202 1.00 94.88 157 LYS A CA 1
ATOM 1227 C C . LYS A 1 157 ? 51.266 12.433 -57.489 1.00 94.88 157 LYS A C 1
ATOM 1229 O O . LYS A 1 157 ? 51.163 12.056 -56.327 1.00 94.88 157 LYS A O 1
ATOM 1234 N N . ASP A 1 158 ? 50.237 12.887 -58.196 1.00 92.94 158 ASP A N 1
ATOM 1235 C CA . ASP A 1 158 ? 48.874 13.009 -57.676 1.00 92.94 158 ASP A CA 1
ATOM 1236 C C . ASP A 1 158 ? 48.304 11.623 -57.317 1.00 92.94 158 ASP A C 1
ATOM 1238 O O . ASP A 1 158 ? 47.626 11.464 -56.306 1.00 92.94 158 ASP A O 1
ATOM 1242 N N . GLN A 1 159 ? 48.613 10.587 -58.104 1.00 94.75 159 GLN A N 1
ATOM 1243 C CA . GLN A 1 159 ? 48.227 9.205 -57.814 1.00 94.75 159 GLN A CA 1
ATOM 1244 C C . GLN A 1 159 ? 48.936 8.667 -56.566 1.00 94.75 159 GLN A C 1
ATOM 1246 O O . GLN A 1 159 ? 48.289 8.030 -55.737 1.00 94.75 159 GLN A O 1
ATOM 1251 N N . ALA A 1 160 ? 50.233 8.937 -56.404 1.00 94.94 160 ALA A N 1
ATOM 1252 C CA . ALA A 1 160 ? 50.974 8.566 -55.202 1.00 94.94 160 ALA A CA 1
ATOM 1253 C C . ALA A 1 160 ? 50.414 9.273 -53.956 1.00 94.94 160 ALA A C 1
ATOM 1255 O O . ALA A 1 160 ? 50.217 8.625 -52.931 1.00 94.94 160 ALA A O 1
ATOM 1256 N N . GLN A 1 161 ? 50.074 10.561 -54.065 1.00 96.31 161 GLN A N 1
ATOM 1257 C CA . GLN A 1 161 ? 49.432 11.310 -52.984 1.00 96.31 161 GLN A CA 1
ATOM 1258 C C . GLN A 1 161 ? 48.059 10.723 -52.625 1.00 96.31 161 GLN A C 1
ATOM 1260 O O . GLN A 1 161 ? 47.792 10.470 -51.455 1.00 96.31 161 GLN A O 1
ATOM 1265 N N . ARG A 1 162 ? 47.214 10.410 -53.616 1.00 93.94 162 ARG A N 1
ATOM 1266 C CA . ARG A 1 162 ? 45.911 9.763 -53.373 1.00 93.94 162 ARG A CA 1
ATOM 1267 C C . ARG A 1 162 ? 46.043 8.397 -52.704 1.00 93.94 162 ARG A C 1
ATOM 1269 O O . ARG A 1 162 ? 45.186 8.029 -51.909 1.00 93.94 162 ARG A O 1
ATOM 1276 N N . LEU A 1 163 ? 47.086 7.628 -53.025 1.00 95.88 163 LEU A N 1
ATOM 1277 C CA . LEU A 1 163 ? 47.350 6.350 -52.358 1.00 95.88 163 LEU A CA 1
ATOM 1278 C C . LEU A 1 163 ? 47.759 6.549 -50.895 1.00 95.88 163 LEU A C 1
ATOM 1280 O O . LEU A 1 163 ? 47.288 5.798 -50.048 1.00 95.88 163 LEU A O 1
ATOM 1284 N N . GLN A 1 164 ? 48.563 7.571 -50.591 1.00 96.06 164 GLN A N 1
ATOM 1285 C CA . GLN A 1 164 ? 48.905 7.928 -49.209 1.00 96.06 164 GLN A CA 1
ATOM 1286 C C . GLN A 1 164 ? 47.680 8.414 -48.423 1.00 96.06 164 GLN A C 1
ATOM 1288 O O . GLN A 1 164 ? 47.460 7.963 -47.305 1.00 96.06 164 GLN A O 1
ATOM 1293 N N . GLU A 1 165 ? 46.846 9.271 -49.016 1.00 96.38 165 GLU A N 1
ATOM 1294 C CA . GLU A 1 165 ? 45.588 9.725 -48.406 1.00 96.38 165 GLU A CA 1
ATOM 1295 C C . GLU A 1 165 ? 44.630 8.552 -48.157 1.00 96.38 165 GLU A C 1
ATOM 1297 O O . GLU A 1 165 ? 44.023 8.459 -47.093 1.00 96.38 165 GLU A O 1
ATOM 1302 N N . LYS A 1 166 ? 44.536 7.606 -49.102 1.00 95.69 166 LYS A N 1
ATOM 1303 C CA . LYS A 1 166 ? 43.744 6.379 -48.937 1.00 95.69 166 LYS A CA 1
ATOM 1304 C C . LYS A 1 166 ? 44.258 5.520 -47.780 1.00 95.69 166 LYS A C 1
ATOM 1306 O O . LYS A 1 166 ? 43.444 5.037 -47.005 1.00 95.69 166 LYS A O 1
ATOM 1311 N N . GLN A 1 167 ? 45.574 5.351 -47.657 1.00 96.69 167 GLN A N 1
ATOM 1312 C CA . GLN A 1 167 ? 46.180 4.610 -46.547 1.00 96.69 167 GLN A CA 1
ATOM 1313 C C . GLN A 1 167 ? 45.923 5.297 -45.201 1.00 96.69 167 GLN A C 1
ATOM 1315 O O . GLN A 1 167 ? 45.509 4.632 -44.259 1.00 96.69 167 GLN A O 1
ATOM 1320 N N . ALA A 1 168 ? 46.069 6.623 -45.125 1.00 96.56 168 ALA A N 1
ATOM 1321 C CA . ALA A 1 168 ? 45.769 7.382 -43.910 1.00 96.56 168 ALA A CA 1
ATOM 1322 C C . ALA A 1 168 ? 44.293 7.246 -43.491 1.00 96.56 168 ALA A C 1
ATOM 1324 O O . ALA A 1 168 ? 43.996 7.033 -42.319 1.00 96.56 168 ALA A O 1
ATOM 1325 N N . LEU A 1 169 ? 43.361 7.298 -44.450 1.00 95.88 169 LEU A N 1
ATOM 1326 C CA . LEU A 1 169 ? 41.937 7.075 -44.181 1.00 95.88 169 LEU A CA 1
ATOM 1327 C C . LEU A 1 169 ? 41.633 5.631 -43.756 1.00 95.88 169 LEU A C 1
ATOM 1329 O O . LEU A 1 169 ? 40.751 5.416 -42.927 1.00 95.88 169 LEU A O 1
ATOM 1333 N N . GLU A 1 170 ? 42.333 4.638 -44.309 1.00 96.25 170 GLU A N 1
ATOM 1334 C CA . GLU A 1 170 ? 42.208 3.240 -43.879 1.00 96.25 170 GLU A CA 1
ATOM 1335 C C . GLU A 1 170 ? 42.680 3.064 -42.425 1.00 96.25 170 GLU A C 1
ATOM 1337 O O . GLU A 1 170 ? 41.970 2.448 -41.629 1.00 96.25 170 GLU A O 1
ATOM 1342 N N . GLU A 1 171 ? 43.798 3.688 -42.043 1.00 97.50 171 GLU A N 1
ATOM 1343 C CA . GLU A 1 171 ? 44.289 3.700 -40.658 1.00 97.50 171 GLU A CA 1
ATOM 1344 C C . GLU A 1 171 ? 43.316 4.411 -39.698 1.00 97.50 171 GLU A C 1
ATOM 1346 O O . GLU A 1 171 ? 43.035 3.902 -38.608 1.00 97.50 171 GLU A O 1
ATOM 1351 N N . GLU A 1 172 ? 42.742 5.553 -40.095 1.00 97.56 172 GLU A N 1
ATOM 1352 C CA . GLU A 1 172 ? 41.719 6.249 -39.301 1.00 97.56 172 GLU A CA 1
ATOM 1353 C C . GLU A 1 172 ? 40.444 5.413 -39.138 1.00 97.56 172 GLU A C 1
ATOM 1355 O O . GLU A 1 172 ? 39.876 5.346 -38.045 1.00 97.56 172 GLU A O 1
ATOM 1360 N N . MET A 1 173 ? 40.008 4.731 -40.199 1.00 95.88 173 MET A N 1
ATOM 1361 C CA . MET A 1 173 ? 38.855 3.834 -40.151 1.00 95.88 173 MET A CA 1
ATOM 1362 C C . MET A 1 173 ? 39.083 2.659 -39.203 1.00 95.88 173 MET A C 1
ATOM 1364 O O . MET A 1 173 ? 38.173 2.294 -38.457 1.00 95.88 173 MET A O 1
ATOM 1368 N N . ASP A 1 174 ? 40.272 2.063 -39.208 1.00 96.56 174 ASP A N 1
ATOM 1369 C CA . ASP A 1 174 ? 40.589 0.953 -38.309 1.00 96.56 174 ASP A CA 1
ATOM 1370 C C . ASP A 1 174 ? 40.728 1.417 -36.854 1.00 96.56 174 ASP A C 1
ATOM 1372 O O . ASP A 1 174 ? 40.248 0.732 -35.945 1.00 96.56 174 ASP A O 1
ATOM 1376 N N . LYS A 1 175 ? 41.247 2.629 -36.624 1.00 98.00 175 LYS A N 1
ATOM 1377 C CA . LYS A 1 175 ? 41.228 3.269 -35.303 1.00 98.00 175 LYS A CA 1
ATOM 1378 C C . LYS A 1 175 ? 39.798 3.486 -34.795 1.00 98.00 175 LYS A C 1
ATOM 1380 O O . LYS A 1 175 ? 39.486 3.088 -33.674 1.00 98.00 175 LYS A O 1
ATOM 1385 N N . LEU A 1 176 ? 38.913 4.055 -35.616 1.00 96.44 176 LEU A N 1
ATOM 1386 C CA . LEU A 1 176 ? 37.510 4.278 -35.244 1.00 96.44 176 LEU A CA 1
ATOM 1387 C C . LEU A 1 176 ? 36.761 2.964 -34.991 1.00 96.44 176 LEU A C 1
ATOM 1389 O O . LEU A 1 176 ? 35.947 2.891 -34.072 1.00 96.44 176 LEU A O 1
ATOM 1393 N N . LYS A 1 177 ? 37.046 1.902 -35.756 1.00 97.19 177 LYS A N 1
ATOM 1394 C CA . LYS A 1 177 ? 36.491 0.566 -35.480 1.00 97.19 177 LYS A CA 1
ATOM 1395 C C . LYS A 1 177 ? 36.943 0.038 -34.120 1.00 97.19 177 LYS A C 1
ATOM 1397 O O . LYS A 1 177 ? 36.113 -0.501 -33.392 1.00 97.19 177 LYS A O 1
ATOM 1402 N N . ALA A 1 178 ? 38.217 0.202 -33.762 1.00 97.19 178 ALA A N 1
ATOM 1403 C CA . ALA A 1 178 ? 38.733 -0.215 -32.459 1.00 97.19 178 ALA A CA 1
ATOM 1404 C C . ALA A 1 178 ? 38.106 0.590 -31.302 1.00 97.19 178 ALA A C 1
ATOM 1406 O O . ALA A 1 178 ? 37.730 0.018 -30.275 1.00 97.19 178 ALA A O 1
ATOM 1407 N N . GLU A 1 179 ? 37.923 1.903 -31.477 1.00 97.56 179 GLU A N 1
ATOM 1408 C CA . GLU A 1 179 ? 37.216 2.758 -30.511 1.00 97.56 179 GLU A CA 1
ATOM 1409 C C . GLU A 1 179 ? 35.745 2.337 -30.356 1.00 97.56 179 GLU A C 1
ATOM 1411 O O . GLU A 1 179 ? 35.256 2.202 -29.234 1.00 97.56 179 GLU A O 1
ATOM 1416 N N . LEU A 1 180 ? 35.054 2.042 -31.462 1.00 96.75 180 LEU A N 1
ATOM 1417 C CA . LEU A 1 180 ? 33.667 1.570 -31.449 1.00 96.75 180 LEU A CA 1
ATOM 1418 C C . LEU A 1 180 ? 33.528 0.200 -30.771 1.00 96.75 180 LEU A C 1
ATOM 1420 O O . LEU A 1 180 ? 32.588 -0.004 -30.003 1.00 96.75 180 LEU A O 1
ATOM 1424 N N . GLN A 1 181 ? 34.467 -0.720 -31.008 1.00 97.31 181 GLN A N 1
ATOM 1425 C CA . GLN A 1 181 ? 34.517 -2.015 -30.320 1.00 97.31 181 GLN A CA 1
ATOM 1426 C C . GLN A 1 181 ? 34.735 -1.845 -28.814 1.00 97.31 181 GLN A C 1
ATOM 1428 O O . GLN A 1 181 ? 34.040 -2.471 -28.017 1.00 97.31 181 GLN A O 1
ATOM 1433 N N . THR A 1 182 ? 35.652 -0.961 -28.418 1.00 97.38 182 THR A N 1
ATOM 1434 C CA . THR A 1 182 ? 35.907 -0.652 -27.003 1.00 97.38 182 THR A CA 1
ATOM 1435 C C . THR A 1 182 ? 34.666 -0.052 -26.339 1.00 97.38 182 THR A C 1
ATOM 1437 O O . THR A 1 182 ? 34.301 -0.451 -25.236 1.00 97.38 182 THR A O 1
ATOM 1440 N N . CYS A 1 183 ? 33.971 0.855 -27.032 1.00 96.69 183 CYS A N 1
ATOM 1441 C CA . CYS A 1 183 ? 32.722 1.445 -26.558 1.00 96.69 183 CYS A CA 1
ATOM 1442 C C . CYS A 1 183 ? 31.612 0.392 -26.395 1.00 96.69 183 CYS A C 1
ATOM 1444 O O . CYS A 1 183 ? 30.921 0.397 -25.380 1.00 96.69 183 CYS A O 1
ATOM 1446 N N . HIS A 1 184 ? 31.484 -0.554 -27.333 1.00 96.50 184 HIS A N 1
ATOM 1447 C CA . HIS A 1 184 ? 30.546 -1.677 -27.208 1.00 96.50 184 HIS A CA 1
ATOM 1448 C C . HIS A 1 184 ? 30.829 -2.533 -25.970 1.00 96.50 184 HIS A C 1
ATOM 1450 O O . HIS A 1 184 ? 29.919 -2.788 -25.187 1.00 96.50 184 HIS A O 1
ATOM 1456 N N . LEU A 1 185 ? 32.093 -2.913 -25.752 1.00 97.75 185 LEU A N 1
ATOM 1457 C CA . LEU A 1 185 ? 32.485 -3.685 -24.571 1.00 97.75 185 LEU A CA 1
ATOM 1458 C C . LEU A 1 185 ? 32.174 -2.935 -23.272 1.00 97.75 185 LEU A C 1
ATOM 1460 O O . LEU A 1 185 ? 31.705 -3.541 -22.312 1.00 97.75 185 LEU A O 1
ATOM 1464 N N . GLN A 1 186 ? 32.389 -1.617 -23.242 1.00 97.69 186 GLN A N 1
ATOM 1465 C CA . GLN A 1 186 ? 32.036 -0.802 -22.081 1.00 97.69 186 GLN A CA 1
ATOM 1466 C C . GLN A 1 186 ? 30.520 -0.788 -21.835 1.00 97.69 186 GLN A C 1
ATOM 1468 O O . GLN A 1 186 ? 30.089 -0.984 -20.700 1.00 97.69 186 GLN A O 1
ATOM 1473 N N . MET A 1 187 ? 29.711 -0.615 -22.885 1.00 95.38 187 MET A N 1
ATOM 1474 C CA . MET A 1 187 ? 28.250 -0.659 -22.770 1.00 95.38 187 MET A CA 1
ATOM 1475 C C . MET A 1 187 ? 27.739 -2.024 -22.292 1.00 95.38 187 MET A C 1
ATOM 1477 O O . MET A 1 187 ? 26.764 -2.078 -21.545 1.00 95.38 187 MET A O 1
ATOM 1481 N N . ASP A 1 188 ? 28.380 -3.122 -22.695 1.00 96.56 188 ASP A N 1
ATOM 1482 C CA . ASP A 1 188 ? 28.012 -4.465 -22.240 1.00 96.56 188 ASP A CA 1
ATOM 1483 C C . ASP A 1 188 ? 28.373 -4.691 -20.764 1.00 96.56 188 ASP A C 1
ATOM 1485 O O . ASP A 1 188 ? 27.578 -5.275 -20.028 1.00 96.56 188 ASP A O 1
ATOM 1489 N N . VAL A 1 189 ? 29.515 -4.172 -20.294 1.00 97.69 189 VAL A N 1
ATOM 1490 C CA . VAL A 1 189 ? 29.878 -4.198 -18.864 1.00 97.69 189 VAL A CA 1
ATOM 1491 C C . VAL A 1 189 ? 28.883 -3.386 -18.031 1.00 97.69 189 VAL A C 1
ATOM 1493 O O . VAL A 1 189 ? 28.405 -3.870 -17.007 1.00 97.69 189 VAL A O 1
ATOM 1496 N N . GLU A 1 190 ? 28.527 -2.178 -18.474 1.00 96.94 190 GLU A N 1
ATOM 1497 C CA . GLU A 1 190 ? 27.523 -1.346 -17.797 1.00 96.94 190 GLU A CA 1
ATOM 1498 C C . GLU A 1 190 ? 26.144 -2.024 -17.797 1.00 96.94 190 GLU A C 1
ATOM 1500 O O . GLU A 1 190 ? 25.451 -2.024 -16.779 1.00 96.94 190 GLU A O 1
ATOM 1505 N N . ARG A 1 191 ? 25.757 -2.684 -18.899 1.00 97.12 191 ARG A N 1
ATOM 1506 C CA . ARG A 1 191 ? 24.519 -3.475 -18.960 1.00 97.12 191 ARG A CA 1
ATOM 1507 C C . ARG A 1 191 ? 24.526 -4.613 -17.941 1.00 97.12 191 ARG A C 1
ATOM 1509 O O . ARG A 1 191 ? 23.548 -4.764 -17.218 1.00 97.12 191 ARG A O 1
ATOM 1516 N N . GLN A 1 192 ? 25.619 -5.369 -17.847 1.00 97.00 192 GLN A N 1
ATOM 1517 C CA . GLN A 1 192 ? 25.755 -6.455 -16.871 1.00 97.00 192 GLN A CA 1
ATOM 1518 C C . GLN A 1 192 ? 25.705 -5.943 -15.426 1.00 97.00 192 GLN A C 1
ATOM 1520 O O . GLN A 1 192 ? 25.095 -6.582 -14.572 1.00 97.00 192 GLN A O 1
ATOM 1525 N N . GLN A 1 193 ? 26.296 -4.778 -15.145 1.00 97.31 193 GLN A N 1
ATOM 1526 C CA . GLN A 1 193 ? 26.205 -4.139 -13.828 1.00 97.31 193 GLN A CA 1
ATOM 1527 C C . GLN A 1 193 ? 24.762 -3.752 -13.489 1.00 97.31 193 GLN A C 1
ATOM 1529 O O . GLN A 1 193 ? 24.277 -4.097 -12.415 1.00 97.31 193 GLN A O 1
ATOM 1534 N N . MET A 1 194 ? 24.046 -3.121 -14.423 1.00 94.94 194 MET A N 1
ATOM 1535 C CA . MET A 1 194 ? 22.634 -2.768 -14.242 1.00 94.94 194 MET A CA 1
ATOM 1536 C C . MET A 1 194 ? 21.741 -4.007 -14.069 1.00 94.94 194 MET A C 1
ATOM 1538 O O . MET A 1 194 ? 20.794 -3.984 -13.284 1.00 94.94 194 MET A O 1
ATOM 1542 N N . GLU A 1 195 ? 22.025 -5.100 -14.781 1.00 96.88 195 GLU A N 1
ATOM 1543 C CA . GLU A 1 195 ? 21.322 -6.379 -14.618 1.00 96.88 195 GLU A CA 1
ATOM 1544 C C . GLU A 1 195 ? 21.590 -7.007 -13.243 1.00 96.88 195 GLU A C 1
ATOM 1546 O O . GLU A 1 195 ? 20.651 -7.479 -12.598 1.00 96.88 195 GLU A O 1
ATOM 1551 N N . ALA A 1 196 ? 22.831 -6.951 -12.751 1.00 96.88 196 ALA A N 1
ATOM 1552 C CA . ALA A 1 196 ? 23.184 -7.415 -11.411 1.00 96.88 196 ALA A CA 1
ATOM 1553 C C . ALA A 1 196 ? 22.512 -6.574 -10.310 1.00 96.88 196 ALA A C 1
ATOM 1555 O O . ALA A 1 196 ? 21.949 -7.131 -9.367 1.00 96.88 196 ALA A O 1
ATOM 1556 N N . GLU A 1 197 ? 22.500 -5.245 -10.445 1.00 97.50 197 GLU A N 1
ATOM 1557 C CA . GLU A 1 197 ? 21.790 -4.346 -9.524 1.00 97.50 197 GLU A CA 1
ATOM 1558 C C . GLU A 1 197 ? 20.280 -4.594 -9.538 1.00 97.50 197 GLU A C 1
ATOM 1560 O O . GLU A 1 197 ? 19.647 -4.634 -8.482 1.00 97.50 197 GLU A O 1
ATOM 1565 N N . ARG A 1 198 ? 19.698 -4.825 -10.720 1.00 97.00 198 ARG A N 1
ATOM 1566 C CA . ARG A 1 198 ? 18.284 -5.187 -10.854 1.00 97.00 198 ARG A CA 1
ATOM 1567 C C . ARG A 1 198 ? 17.972 -6.523 -10.181 1.00 97.00 198 ARG A C 1
ATOM 1569 O O . ARG A 1 198 ? 16.935 -6.622 -9.531 1.00 97.00 198 ARG A O 1
ATOM 1576 N N . SER A 1 199 ? 18.844 -7.524 -10.323 1.00 97.12 199 SER A N 1
ATOM 1577 C CA . SER A 1 199 ? 18.694 -8.821 -9.650 1.00 97.12 199 SER A CA 1
ATOM 1578 C C . SER A 1 199 ? 18.728 -8.658 -8.133 1.00 97.12 199 SER A C 1
ATOM 1580 O O . SER A 1 199 ? 17.834 -9.143 -7.449 1.00 97.12 199 SER A O 1
ATOM 1582 N N . LYS A 1 200 ? 19.694 -7.891 -7.614 1.00 97.94 200 LYS A N 1
ATOM 1583 C CA . LYS A 1 200 ? 19.792 -7.592 -6.183 1.00 97.94 200 LYS A CA 1
ATOM 1584 C C . LYS A 1 200 ? 18.546 -6.871 -5.662 1.00 97.94 200 LYS A C 1
ATOM 1586 O O . LYS A 1 200 ? 17.979 -7.267 -4.655 1.00 97.94 200 LYS A O 1
ATOM 1591 N N . PHE A 1 201 ? 18.069 -5.856 -6.383 1.00 97.38 201 PHE A N 1
ATOM 1592 C CA . PHE A 1 201 ? 16.842 -5.149 -6.010 1.00 97.38 201 PHE A CA 1
ATOM 1593 C C . PHE A 1 201 ? 15.613 -6.072 -6.015 1.00 97.38 201 PHE A C 1
ATOM 1595 O O . PHE A 1 201 ? 14.706 -5.914 -5.201 1.00 97.38 201 PHE A O 1
ATOM 1602 N N . GLN A 1 202 ? 15.567 -7.040 -6.931 1.00 97.19 202 GLN A N 1
ATOM 1603 C CA . GLN A 1 202 ? 14.496 -8.029 -6.981 1.00 97.19 202 GLN A CA 1
ATOM 1604 C C . GLN A 1 202 ? 14.550 -9.000 -5.790 1.00 97.19 202 GLN A C 1
ATOM 1606 O O . GLN A 1 202 ? 13.493 -9.335 -5.259 1.00 97.19 202 GLN A O 1
ATOM 1611 N N . GLU A 1 203 ? 15.742 -9.411 -5.354 1.00 97.50 203 GLU A N 1
ATOM 1612 C CA . GLU A 1 203 ? 15.945 -10.203 -4.131 1.00 97.50 203 GLU A CA 1
ATOM 1613 C C . GLU A 1 203 ? 15.514 -9.418 -2.883 1.00 97.50 203 GLU A C 1
ATOM 1615 O O . GLU A 1 203 ? 14.691 -9.915 -2.115 1.00 97.50 203 GLU A O 1
ATOM 1620 N N . ASP A 1 204 ? 15.949 -8.160 -2.744 1.00 96.94 204 ASP A N 1
ATOM 1621 C CA . ASP A 1 204 ? 15.551 -7.278 -1.635 1.00 96.94 204 ASP A CA 1
ATOM 1622 C C . ASP A 1 204 ? 14.017 -7.094 -1.585 1.00 96.94 204 ASP A C 1
ATOM 1624 O O . ASP A 1 204 ? 13.404 -7.064 -0.515 1.00 96.94 204 ASP A O 1
ATOM 1628 N N . LEU A 1 205 ? 13.360 -6.998 -2.749 1.00 97.44 205 LEU A N 1
ATOM 1629 C CA . LEU A 1 205 ? 11.904 -6.865 -2.845 1.00 97.44 205 LEU A CA 1
ATOM 1630 C C . LEU A 1 205 ? 11.171 -8.165 -2.480 1.00 97.44 205 LEU A C 1
ATOM 1632 O O . LEU A 1 205 ? 10.088 -8.113 -1.891 1.00 97.44 205 LEU A O 1
ATOM 1636 N N . GLN A 1 206 ? 11.750 -9.327 -2.793 1.00 97.00 206 GLN A N 1
ATOM 1637 C CA . GLN A 1 206 ? 11.235 -10.623 -2.347 1.00 97.00 206 GLN A CA 1
ATOM 1638 C C . GLN A 1 206 ? 11.390 -10.795 -0.832 1.00 97.00 206 GLN A C 1
ATOM 1640 O O . GLN A 1 206 ? 10.435 -11.213 -0.179 1.00 97.00 206 GLN A O 1
ATOM 1645 N N . GLU A 1 207 ? 12.535 -10.413 -0.262 1.00 97.81 207 GLU A N 1
ATOM 1646 C CA . GLU A 1 207 ? 12.763 -10.434 1.186 1.00 97.81 207 GLU A CA 1
ATOM 1647 C C . GLU A 1 207 ? 11.787 -9.500 1.915 1.00 97.81 207 GLU A C 1
ATOM 1649 O O . GLU A 1 207 ? 11.115 -9.914 2.860 1.00 97.81 207 GLU A O 1
ATOM 1654 N N . ALA A 1 208 ? 11.612 -8.269 1.424 1.00 96.50 208 ALA A N 1
ATOM 1655 C CA . ALA A 1 208 ? 10.640 -7.328 1.975 1.00 96.50 208 ALA A CA 1
ATOM 1656 C C . ALA A 1 208 ? 9.197 -7.855 1.879 1.00 96.50 208 ALA A C 1
ATOM 1658 O O . ALA A 1 208 ? 8.407 -7.675 2.808 1.00 96.50 208 ALA A O 1
ATOM 1659 N N . SER A 1 209 ? 8.849 -8.534 0.780 1.00 97.31 209 SER A N 1
ATOM 1660 C CA . SER A 1 209 ? 7.547 -9.188 0.630 1.00 97.31 209 SER A CA 1
ATOM 1661 C C . SER A 1 209 ? 7.360 -10.316 1.646 1.00 97.31 209 SER A C 1
ATOM 1663 O O . SER A 1 209 ? 6.280 -10.430 2.223 1.00 97.31 209 SER A O 1
ATOM 1665 N N . GLN A 1 210 ? 8.390 -11.130 1.887 1.00 96.88 210 GLN A N 1
ATOM 1666 C CA . GLN A 1 210 ? 8.338 -12.210 2.871 1.00 96.88 210 GLN A CA 1
ATOM 1667 C C . GLN A 1 210 ? 8.197 -11.658 4.297 1.00 96.88 210 GLN A C 1
ATOM 1669 O O . GLN A 1 210 ? 7.322 -12.090 5.046 1.00 96.88 210 GLN A O 1
ATOM 1674 N N . LEU A 1 211 ? 8.969 -10.625 4.646 1.00 97.69 211 LEU A N 1
ATOM 1675 C CA . LEU A 1 211 ? 8.842 -9.929 5.929 1.00 97.69 211 LEU A CA 1
ATOM 1676 C C . LEU A 1 211 ? 7.442 -9.329 6.117 1.00 97.69 211 LEU A C 1
ATOM 1678 O O . LEU A 1 211 ? 6.872 -9.409 7.205 1.00 97.69 211 LEU A O 1
ATOM 1682 N N . ALA A 1 212 ? 6.848 -8.765 5.062 1.00 96.31 212 ALA A N 1
ATOM 1683 C CA . ALA A 1 212 ? 5.481 -8.257 5.114 1.00 96.31 212 ALA A CA 1
ATOM 1684 C C . ALA A 1 212 ? 4.456 -9.376 5.369 1.00 96.31 212 ALA A C 1
ATOM 1686 O O . ALA A 1 212 ? 3.525 -9.177 6.154 1.00 96.31 212 ALA A O 1
ATOM 1687 N N . THR A 1 213 ? 4.628 -10.556 4.758 1.00 95.88 213 THR A N 1
ATOM 1688 C CA . THR A 1 213 ? 3.765 -11.714 5.040 1.00 95.88 213 THR A CA 1
ATOM 1689 C C . THR A 1 213 ? 3.943 -12.225 6.465 1.00 95.88 213 THR A C 1
ATOM 1691 O O . THR A 1 213 ? 2.948 -12.483 7.142 1.00 95.88 213 THR A O 1
ATOM 1694 N N . ASP A 1 214 ? 5.174 -12.271 6.973 1.00 96.50 214 ASP A N 1
ATOM 1695 C CA . ASP A 1 214 ? 5.458 -12.700 8.342 1.00 96.50 214 ASP A CA 1
ATOM 1696 C C . ASP A 1 214 ? 4.823 -11.727 9.349 1.00 96.50 214 ASP A C 1
ATOM 1698 O O . ASP A 1 214 ? 4.105 -12.146 10.260 1.00 96.50 214 ASP A O 1
ATOM 1702 N N . HIS A 1 215 ? 4.962 -10.414 9.138 1.00 96.56 215 HIS A N 1
ATOM 1703 C CA . HIS A 1 215 ? 4.281 -9.404 9.951 1.00 96.56 215 HIS A CA 1
ATOM 1704 C C . HIS A 1 215 ? 2.751 -9.501 9.874 1.00 96.56 215 HIS A C 1
ATOM 1706 O O . HIS A 1 215 ? 2.078 -9.307 10.888 1.00 96.56 215 HIS A O 1
ATOM 1712 N N . ALA A 1 216 ? 2.182 -9.829 8.710 1.00 96.38 216 ALA A N 1
ATOM 1713 C CA . ALA A 1 216 ? 0.744 -10.050 8.579 1.00 96.38 216 ALA A CA 1
ATOM 1714 C C . ALA A 1 216 ? 0.276 -11.256 9.414 1.00 96.38 216 ALA A C 1
ATOM 1716 O O . ALA A 1 216 ? -0.737 -11.154 10.107 1.00 96.38 216 ALA A O 1
ATOM 1717 N N . THR A 1 217 ? 1.038 -12.357 9.425 1.00 96.88 217 THR A N 1
ATOM 1718 C CA . THR A 1 217 ? 0.727 -13.531 10.266 1.00 96.88 217 THR A CA 1
ATOM 1719 C C . THR A 1 217 ? 0.881 -13.246 11.763 1.00 96.88 217 THR A C 1
ATOM 1721 O O . THR A 1 217 ? 0.047 -13.663 12.568 1.00 96.88 217 THR A O 1
ATOM 1724 N N . GLN A 1 218 ? 1.897 -12.471 12.159 1.00 97.69 218 GLN A N 1
ATOM 1725 C CA . GLN A 1 218 ? 2.052 -12.018 13.545 1.00 97.69 218 GLN A CA 1
ATOM 1726 C C . GLN A 1 218 ? 0.874 -11.143 13.977 1.00 97.69 218 GLN A C 1
ATOM 1728 O O . GLN A 1 218 ? 0.354 -11.296 15.081 1.00 97.69 218 GLN A O 1
ATOM 1733 N N . ARG A 1 219 ? 0.416 -10.247 13.097 1.00 97.88 219 ARG A N 1
ATOM 1734 C CA . ARG A 1 219 ? -0.748 -9.405 13.364 1.00 97.88 219 ARG A CA 1
ATOM 1735 C C . ARG A 1 219 ? -2.022 -10.232 13.524 1.00 97.88 219 ARG A C 1
ATOM 1737 O O . ARG A 1 219 ? -2.753 -9.985 14.477 1.00 97.88 219 ARG A O 1
ATOM 1744 N N . SER A 1 220 ? -2.271 -11.222 12.661 1.00 96.94 220 SER A N 1
ATOM 1745 C CA . SER A 1 220 ? -3.448 -12.088 12.811 1.00 96.94 220 SER A CA 1
ATOM 1746 C C . SER A 1 220 ? -3.417 -12.881 14.119 1.00 96.94 220 SER A C 1
ATOM 1748 O O . SER A 1 220 ? -4.448 -13.005 14.774 1.00 96.94 220 SER A O 1
ATOM 1750 N N . LEU A 1 221 ? -2.235 -13.349 14.540 1.00 98.12 221 LEU A N 1
ATOM 1751 C CA . LEU A 1 221 ? -2.061 -14.033 15.824 1.00 98.12 221 LEU A CA 1
ATOM 1752 C C . LEU A 1 221 ? -2.365 -13.104 17.012 1.00 98.12 221 LEU A C 1
ATOM 1754 O O . LEU A 1 221 ? -3.061 -13.499 17.944 1.00 98.12 221 LEU A O 1
ATOM 1758 N N . LEU A 1 222 ? -1.873 -11.862 16.982 1.00 97.62 222 LEU A N 1
ATOM 1759 C CA . LEU A 1 222 ? -2.170 -10.873 18.024 1.00 97.62 222 LEU A CA 1
ATOM 1760 C C . LEU A 1 222 ? -3.658 -10.493 18.050 1.00 97.62 222 LEU A C 1
ATOM 1762 O O . LEU A 1 222 ? -4.226 -10.325 19.126 1.00 97.62 222 LEU A O 1
ATOM 1766 N N . GLU A 1 223 ? -4.308 -10.382 16.890 1.00 97.69 223 GLU A N 1
ATOM 1767 C CA . GLU A 1 223 ? -5.751 -10.124 16.798 1.00 97.69 223 GLU A CA 1
ATOM 1768 C C . GLU A 1 223 ? -6.581 -11.282 17.381 1.00 97.69 223 GLU A C 1
ATOM 1770 O O . GLU A 1 223 ? -7.590 -11.036 18.045 1.00 97.69 223 GLU A O 1
ATOM 1775 N N . GLU A 1 224 ? -6.152 -12.533 17.198 1.00 97.69 224 GLU A N 1
ATOM 1776 C CA . GLU A 1 224 ? -6.764 -13.707 17.834 1.00 97.69 224 GLU A CA 1
ATOM 1777 C C . GLU A 1 224 ? -6.572 -13.692 19.358 1.00 97.69 224 GLU A C 1
ATOM 1779 O O . GLU A 1 224 ? -7.542 -13.820 20.105 1.00 97.69 224 GLU A O 1
ATOM 1784 N N . GLN A 1 225 ? -5.358 -13.403 19.838 1.00 98.00 225 GLN A N 1
ATOM 1785 C CA . GLN A 1 225 ? -5.087 -13.255 21.274 1.00 98.00 225 GLN A CA 1
ATOM 1786 C C . GLN A 1 225 ? -5.912 -12.133 21.921 1.00 98.00 225 GLN A C 1
ATOM 1788 O O . GLN A 1 225 ? -6.390 -12.284 23.047 1.00 98.00 225 GLN A O 1
ATOM 1793 N N . LEU A 1 226 ? -6.105 -11.008 21.224 1.00 97.31 226 LEU A N 1
ATOM 1794 C CA . LEU A 1 226 ? -6.954 -9.916 21.701 1.00 97.31 226 LEU A CA 1
ATOM 1795 C C . LEU A 1 226 ? -8.425 -10.329 21.782 1.00 97.31 226 LEU A C 1
ATOM 1797 O O . LEU A 1 226 ? -9.090 -9.967 22.751 1.00 97.31 226 LEU A O 1
ATOM 1801 N N . LYS A 1 227 ? -8.932 -11.110 20.819 1.00 97.25 227 LYS A N 1
ATOM 1802 C CA . LYS A 1 227 ? -10.296 -11.662 20.879 1.00 97.25 227 LYS A CA 1
ATOM 1803 C C . LYS A 1 227 ? -10.474 -12.603 22.069 1.00 97.25 227 LYS A C 1
ATOM 1805 O O . LYS A 1 227 ? -11.470 -12.486 22.779 1.00 97.25 227 LYS A O 1
ATOM 1810 N N . ASP A 1 228 ? -9.499 -13.467 22.335 1.00 97.50 228 ASP A N 1
ATOM 1811 C CA . ASP A 1 228 ? -9.524 -14.366 23.494 1.00 97.50 228 ASP A CA 1
ATOM 1812 C C . ASP A 1 228 ? -9.499 -13.604 24.823 1.00 97.50 228 ASP A C 1
ATOM 1814 O O . ASP A 1 228 ? -10.228 -13.938 25.761 1.00 97.50 228 ASP A O 1
ATOM 1818 N N . LEU A 1 229 ? -8.663 -12.566 24.924 1.00 97.31 229 LEU A N 1
ATOM 1819 C CA . LEU A 1 229 ? -8.622 -11.700 26.103 1.00 97.31 229 LEU A CA 1
ATOM 1820 C C . LEU A 1 229 ? -9.931 -10.930 26.281 1.00 97.31 229 LEU A C 1
ATOM 1822 O O . LEU A 1 229 ? -10.426 -10.848 27.404 1.00 97.31 229 LEU A O 1
ATOM 1826 N N . GLN A 1 230 ? -10.520 -10.427 25.195 1.00 98.00 230 GLN A N 1
ATOM 1827 C CA . GLN A 1 230 ? -11.820 -9.764 25.230 1.00 98.00 230 GLN A CA 1
ATOM 1828 C C . GLN A 1 230 ? -12.913 -10.718 25.727 1.00 98.00 230 GLN A C 1
ATOM 1830 O O . GLN A 1 230 ? -13.631 -10.375 26.659 1.00 98.00 230 GLN A O 1
ATOM 1835 N N . ALA A 1 231 ? -12.973 -11.947 25.204 1.00 96.56 231 ALA A N 1
ATOM 1836 C CA . ALA A 1 231 ? -13.933 -12.955 25.654 1.00 96.56 231 ALA A CA 1
ATOM 1837 C C . ALA A 1 231 ? -13.765 -13.302 27.148 1.00 96.56 231 ALA A C 1
ATOM 1839 O O . ALA A 1 231 ? -14.750 -13.476 27.868 1.00 96.56 231 ALA A O 1
ATOM 1840 N N . LYS A 1 232 ? -12.521 -13.355 27.649 1.00 97.75 232 LYS A N 1
ATOM 1841 C CA . LYS A 1 232 ? -12.235 -13.540 29.085 1.00 97.75 232 LYS A CA 1
ATOM 1842 C C . LYS A 1 232 ? -12.680 -12.347 29.929 1.00 97.75 232 LYS A C 1
ATOM 1844 O O . LYS A 1 232 ? -13.202 -12.557 31.027 1.00 97.75 232 LYS A O 1
ATOM 1849 N N . MET A 1 233 ? -12.483 -11.118 29.446 1.00 97.75 233 MET A N 1
ATOM 1850 C CA . MET A 1 233 ? -12.992 -9.924 30.123 1.00 97.75 233 MET A CA 1
ATOM 1851 C C . MET A 1 233 ? -14.517 -9.935 30.167 1.00 97.75 233 MET A C 1
ATOM 1853 O O . MET A 1 233 ? -15.066 -9.815 31.255 1.00 97.75 233 MET A O 1
ATOM 1857 N N . ASP A 1 234 ? -15.190 -10.182 29.043 1.00 96.44 234 ASP A N 1
ATOM 1858 C CA . ASP A 1 234 ? -16.655 -10.230 28.969 1.00 96.44 234 ASP A CA 1
ATOM 1859 C C . ASP A 1 234 ? -17.226 -11.320 29.892 1.00 96.44 234 ASP A C 1
ATOM 1861 O O . ASP A 1 234 ? -18.183 -11.083 30.631 1.00 96.44 234 ASP A O 1
ATOM 1865 N N . SER A 1 235 ? -16.583 -12.494 29.944 1.00 97.56 235 SER A N 1
ATOM 1866 C CA . SER A 1 235 ? -16.924 -13.553 30.901 1.00 97.56 235 SER A CA 1
ATOM 1867 C C . SER A 1 235 ? -16.733 -13.114 32.356 1.00 97.56 235 SER A C 1
ATOM 1869 O O . SER A 1 235 ? -17.543 -13.474 33.209 1.00 97.56 235 SER A O 1
ATOM 1871 N N . SER A 1 236 ? -15.671 -12.368 32.666 1.00 97.75 236 SER A N 1
ATOM 1872 C CA . SER A 1 236 ? -15.416 -11.865 34.025 1.00 97.75 236 SER A CA 1
ATOM 1873 C C . SER A 1 236 ? -16.425 -10.780 34.408 1.00 97.75 236 SER A C 1
ATOM 1875 O O . SER A 1 236 ? -16.923 -10.761 35.530 1.00 97.75 236 SER A O 1
ATOM 1877 N N . THR A 1 237 ? -16.791 -9.907 33.468 1.00 97.31 237 THR A N 1
ATOM 1878 C CA . THR A 1 237 ? -17.849 -8.909 33.646 1.00 97.31 237 THR A CA 1
ATOM 1879 C C . THR A 1 237 ? -19.196 -9.581 33.900 1.00 97.31 237 THR A C 1
ATOM 1881 O O . THR A 1 237 ? -19.883 -9.183 34.836 1.00 97.31 237 THR A O 1
ATOM 1884 N N . ALA A 1 238 ? -19.538 -10.640 33.158 1.00 95.94 238 ALA A N 1
ATOM 1885 C CA . ALA A 1 238 ? -20.754 -11.422 33.390 1.00 95.94 238 ALA A CA 1
ATOM 1886 C C . ALA A 1 238 ? -20.779 -12.067 34.792 1.00 95.94 238 ALA A C 1
ATOM 1888 O O . ALA A 1 238 ? -21.800 -12.040 35.481 1.00 95.94 238 ALA A O 1
ATOM 1889 N N . GLN A 1 239 ? -19.640 -12.592 35.258 1.00 97.56 239 GLN A N 1
ATOM 1890 C CA . GLN A 1 239 ? -19.509 -13.113 36.625 1.00 97.56 239 GLN A CA 1
ATOM 1891 C C . GLN A 1 239 ? -19.686 -12.017 37.683 1.00 97.56 239 GLN A C 1
ATOM 1893 O O . GLN A 1 239 ? -20.361 -12.236 38.686 1.00 97.56 239 GLN A O 1
ATOM 1898 N N . LEU A 1 240 ? -19.121 -10.825 37.468 1.00 96.69 240 LEU A N 1
ATOM 1899 C CA . LEU A 1 240 ? -19.302 -9.693 38.380 1.00 96.69 240 LEU A CA 1
ATOM 1900 C C . LEU A 1 240 ? -20.754 -9.205 38.414 1.00 96.69 240 LEU A C 1
ATOM 1902 O O . LEU A 1 240 ? -21.254 -8.883 39.492 1.00 96.69 240 LEU A O 1
ATOM 1906 N N . THR A 1 241 ? -21.451 -9.174 37.274 1.00 95.88 241 THR A N 1
ATOM 1907 C CA . THR A 1 241 ? -22.877 -8.816 37.235 1.00 95.88 241 THR A CA 1
ATOM 1908 C C . THR A 1 241 ? -23.736 -9.840 37.972 1.00 95.88 241 THR A C 1
ATOM 1910 O O . THR A 1 241 ? -24.625 -9.448 38.721 1.00 95.88 241 THR A O 1
ATOM 1913 N N . GLU A 1 242 ? -23.423 -11.132 37.839 1.00 97.69 242 GLU A N 1
ATOM 1914 C CA . GLU A 1 242 ? -24.097 -12.213 38.568 1.00 97.69 242 GLU A CA 1
ATOM 1915 C C . GLU A 1 242 ? -23.869 -12.094 40.083 1.00 97.69 242 GLU A C 1
ATOM 1917 O O . GLU A 1 242 ? -24.819 -12.108 40.861 1.00 97.69 242 GLU A O 1
ATOM 1922 N N . LEU A 1 243 ? -22.622 -11.883 40.520 1.00 97.38 243 LEU A N 1
ATOM 1923 C CA . LEU A 1 243 ? -22.304 -11.662 41.937 1.00 97.38 243 LEU A CA 1
ATOM 1924 C C . LEU A 1 243 ? -22.973 -10.401 42.500 1.00 97.38 243 LEU A C 1
ATOM 1926 O O . LEU A 1 243 ? -23.372 -10.379 43.662 1.00 97.38 243 LEU A O 1
ATOM 1930 N N . THR A 1 244 ? -23.109 -9.353 41.687 1.00 96.44 244 THR A N 1
ATOM 1931 C CA . THR A 1 244 ? -23.815 -8.128 42.089 1.00 96.44 244 THR A CA 1
ATOM 1932 C C . THR A 1 244 ? -25.305 -8.405 42.289 1.00 96.44 244 THR A C 1
ATOM 1934 O O . THR A 1 244 ? -25.853 -8.027 43.320 1.00 96.44 244 THR A O 1
ATOM 1937 N N . ALA A 1 245 ? -25.938 -9.141 41.370 1.00 95.12 245 ALA A N 1
ATOM 1938 C CA . ALA A 1 245 ? -27.331 -9.559 41.513 1.00 95.12 245 ALA A CA 1
ATOM 1939 C C . ALA A 1 245 ? -27.547 -10.450 42.751 1.00 95.12 245 ALA A C 1
ATOM 1941 O O . ALA A 1 245 ? -28.534 -10.285 43.467 1.00 95.12 245 ALA A O 1
ATOM 1942 N N . GLN A 1 246 ? -26.601 -11.347 43.052 1.00 96.38 246 GLN A N 1
ATOM 1943 C CA . GLN A 1 246 ? -26.628 -12.156 44.275 1.00 96.38 246 GLN A CA 1
ATOM 1944 C C . GLN A 1 246 ? -26.524 -11.290 45.537 1.00 96.38 246 GLN A C 1
ATOM 1946 O O . GLN A 1 246 ? -27.305 -11.476 46.467 1.00 96.38 246 GLN A O 1
ATOM 1951 N N . LEU A 1 247 ? -25.616 -10.308 45.564 1.00 95.88 247 LEU A N 1
ATOM 1952 C CA . LEU A 1 247 ? -25.492 -9.364 46.680 1.00 95.88 247 LEU A CA 1
ATOM 1953 C C . LEU A 1 247 ? -26.758 -8.533 46.889 1.00 95.88 247 LEU A C 1
ATOM 1955 O O . LEU A 1 247 ? -27.146 -8.292 48.033 1.00 95.88 247 LEU A O 1
ATOM 1959 N N . ASP A 1 248 ? -27.399 -8.084 45.813 1.00 95.06 248 ASP A N 1
ATOM 1960 C CA . ASP A 1 248 ? -28.640 -7.318 45.909 1.00 95.06 248 ASP A CA 1
ATOM 1961 C C . ASP A 1 248 ? -29.804 -8.200 46.384 1.00 95.06 248 ASP A C 1
ATOM 1963 O O . ASP A 1 248 ? -30.534 -7.796 47.288 1.00 95.06 248 ASP A O 1
ATOM 1967 N N . SER A 1 249 ? -29.894 -9.448 45.914 1.00 95.62 249 SER A N 1
ATOM 1968 C CA . SER 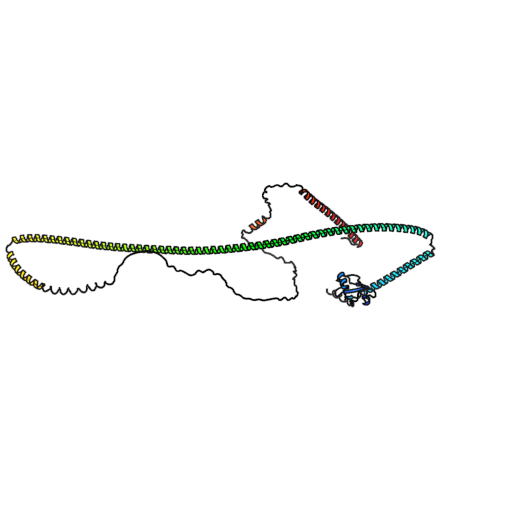A 1 249 ? -30.846 -10.434 46.443 1.00 95.62 249 SER A CA 1
ATOM 1969 C C . SER A 1 249 ? -30.625 -10.719 47.937 1.00 95.62 249 SER A C 1
ATOM 1971 O O . SER A 1 249 ? -31.582 -10.750 48.712 1.00 95.62 249 SER A O 1
ATOM 1973 N N . GLU A 1 250 ? -29.372 -10.858 48.385 1.00 96.69 250 GLU A N 1
ATOM 1974 C CA . GLU A 1 250 ? -29.057 -11.011 49.811 1.00 96.69 250 GLU A CA 1
ATOM 1975 C C . GLU A 1 250 ? -29.421 -9.765 50.629 1.00 96.69 250 GLU A C 1
ATOM 1977 O O . GLU A 1 250 ? -29.882 -9.882 51.768 1.00 96.69 250 GLU A O 1
ATOM 1982 N N . ARG A 1 251 ? -29.220 -8.561 50.080 1.00 96.50 251 ARG A N 1
ATOM 1983 C CA . ARG A 1 251 ? -29.616 -7.307 50.737 1.00 96.50 251 ARG A CA 1
ATOM 1984 C C . ARG A 1 251 ? -31.128 -7.211 50.887 1.00 96.50 251 ARG A C 1
ATOM 1986 O O . ARG A 1 251 ? -31.585 -6.848 51.967 1.00 96.50 251 ARG A O 1
ATOM 1993 N N . GLU A 1 252 ? -31.889 -7.562 49.856 1.00 95.75 252 GLU A N 1
ATOM 1994 C CA . GLU A 1 252 ? -33.352 -7.624 49.921 1.00 95.75 252 GLU A CA 1
ATOM 1995 C C . GLU A 1 252 ? -33.820 -8.650 50.960 1.00 95.75 252 GLU A C 1
ATOM 1997 O O . GLU A 1 252 ? -34.682 -8.343 51.784 1.00 95.75 252 GLU A O 1
ATOM 2002 N N . ALA A 1 253 ? -33.199 -9.833 51.001 1.00 95.00 253 ALA A N 1
ATOM 2003 C CA . ALA A 1 253 ? -33.490 -10.844 52.016 1.00 95.00 253 ALA A CA 1
ATOM 2004 C C . ALA A 1 253 ? -33.201 -10.335 53.442 1.00 95.00 253 ALA A C 1
ATOM 2006 O O . ALA A 1 253 ? -34.002 -10.545 54.353 1.00 95.00 253 ALA A O 1
ATOM 2007 N N . ARG A 1 254 ? -32.094 -9.607 53.649 1.00 94.62 254 ARG A N 1
ATOM 2008 C CA . ARG A 1 254 ? -31.791 -8.964 54.941 1.00 94.62 254 ARG A CA 1
ATOM 2009 C C . ARG A 1 254 ? -32.808 -7.884 55.302 1.00 94.62 254 ARG A C 1
ATOM 2011 O O . ARG A 1 254 ? -33.251 -7.850 56.442 1.00 94.62 254 ARG A O 1
ATOM 2018 N N . GLN A 1 255 ? -33.225 -7.053 54.348 1.00 95.38 255 GLN A N 1
ATOM 2019 C CA . GLN A 1 255 ? -34.271 -6.052 54.580 1.00 95.38 255 GLN A CA 1
ATOM 2020 C C . GLN A 1 255 ? -35.601 -6.703 54.977 1.00 95.38 255 GLN A C 1
ATOM 2022 O O . GLN A 1 255 ? -36.273 -6.216 55.884 1.00 95.38 255 GLN A O 1
ATOM 2027 N N . GLN A 1 256 ? -35.975 -7.819 54.344 1.00 94.44 256 GLN A N 1
ATOM 2028 C CA . GLN A 1 256 ? -37.166 -8.582 54.727 1.00 94.44 256 GLN A CA 1
ATOM 2029 C C . GLN A 1 256 ? -37.052 -9.132 56.152 1.00 94.44 256 GLN A C 1
ATOM 2031 O O . GLN A 1 256 ? -37.996 -8.992 56.929 1.00 94.44 256 GLN A O 1
ATOM 2036 N N . LEU A 1 257 ? -35.890 -9.685 56.517 1.00 93.62 257 LEU A N 1
ATOM 2037 C CA . LEU A 1 257 ? -35.624 -10.143 57.882 1.00 93.62 257 LEU A CA 1
ATOM 2038 C C . LEU A 1 257 ? -35.690 -8.998 58.899 1.00 93.62 257 LEU A C 1
ATOM 2040 O O . LEU A 1 257 ? -36.261 -9.184 59.968 1.00 93.62 257 LEU A O 1
ATOM 2044 N N . ASP A 1 258 ? -35.169 -7.811 58.585 1.00 93.25 258 ASP A N 1
ATOM 2045 C CA . ASP A 1 258 ? -35.247 -6.643 59.473 1.00 93.25 258 ASP A CA 1
ATOM 2046 C C . ASP A 1 258 ? -36.695 -6.167 59.671 1.00 93.25 258 ASP A C 1
ATOM 2048 O O . ASP A 1 258 ? -37.097 -5.821 60.789 1.00 93.25 258 ASP A O 1
ATOM 2052 N N . VAL A 1 259 ? -37.511 -6.191 58.610 1.00 94.31 259 VAL A N 1
ATOM 2053 C CA . VAL A 1 259 ? -38.952 -5.900 58.685 1.00 94.31 259 VAL A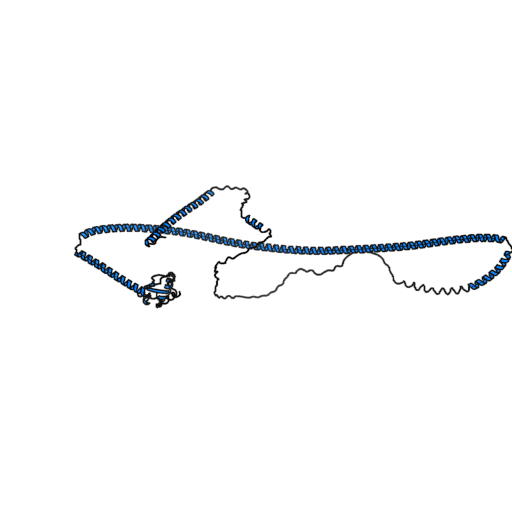 CA 1
ATOM 2054 C C . VAL A 1 259 ? -39.671 -6.937 59.548 1.00 94.31 259 VAL A C 1
ATOM 2056 O O . VAL A 1 259 ? -40.478 -6.574 60.406 1.00 94.31 259 VAL A O 1
ATOM 2059 N N . GLU A 1 260 ? -39.375 -8.223 59.363 1.00 93.50 260 GLU A N 1
ATOM 2060 C CA . GLU A 1 260 ? -39.964 -9.302 60.157 1.00 93.50 260 GLU A CA 1
ATOM 2061 C C . GLU A 1 260 ? -39.540 -9.218 61.628 1.00 93.50 260 GLU A C 1
ATOM 2063 O O . GLU A 1 260 ? -40.379 -9.320 62.521 1.00 93.50 260 GLU A O 1
ATOM 2068 N N . ASN A 1 261 ? -38.268 -8.932 61.898 1.00 93.44 261 ASN A N 1
ATOM 2069 C CA . ASN A 1 261 ? -37.750 -8.747 63.247 1.00 93.44 261 ASN A CA 1
ATOM 2070 C C . ASN A 1 261 ? -38.396 -7.528 63.926 1.00 93.44 261 ASN A C 1
ATOM 2072 O O . ASN A 1 261 ? -38.824 -7.615 65.073 1.00 93.44 261 ASN A O 1
ATOM 2076 N N . SER A 1 262 ? -38.585 -6.424 63.197 1.00 93.25 262 SER A N 1
ATOM 2077 C CA . SER A 1 262 ? -39.328 -5.252 63.688 1.00 93.25 262 SER A CA 1
ATOM 2078 C C . SER A 1 262 ? -40.790 -5.590 64.004 1.00 93.25 262 SER A C 1
ATOM 2080 O O . SER A 1 262 ? -41.335 -5.141 65.013 1.00 93.25 262 SER A O 1
ATOM 2082 N N . ARG A 1 263 ? -41.432 -6.426 63.178 1.00 94.50 263 ARG A N 1
ATOM 2083 C CA . ARG A 1 263 ? -42.797 -6.919 63.417 1.00 94.50 263 ARG A CA 1
ATOM 2084 C C . ARG A 1 263 ? -42.867 -7.814 64.654 1.00 94.50 263 ARG A C 1
ATOM 2086 O O . ARG A 1 263 ? -43.795 -7.671 65.448 1.00 94.50 263 ARG A O 1
ATOM 2093 N N . LEU A 1 264 ? -41.898 -8.710 64.834 1.00 92.38 264 LEU A N 1
ATOM 2094 C CA . LEU A 1 264 ? -41.790 -9.556 66.022 1.00 92.38 264 LEU A CA 1
ATOM 2095 C C . LEU A 1 264 ? -41.538 -8.716 67.276 1.00 92.38 264 LEU A C 1
ATOM 2097 O O . LEU A 1 264 ? -42.205 -8.931 68.280 1.00 92.38 264 LEU A O 1
ATOM 2101 N N . GLN A 1 265 ? -40.659 -7.713 67.216 1.00 93.00 265 GLN A N 1
ATOM 2102 C CA . GLN A 1 265 ? -40.435 -6.771 68.316 1.00 93.00 265 GLN A CA 1
ATOM 2103 C C . GLN A 1 265 ? -41.707 -5.999 68.678 1.00 93.00 265 GLN A C 1
ATOM 2105 O O . GLN A 1 265 ? -42.032 -5.888 69.858 1.00 93.00 265 GLN A O 1
ATOM 2110 N N . ALA A 1 266 ? -42.460 -5.516 67.685 1.00 90.69 266 ALA A N 1
ATOM 2111 C CA . ALA A 1 266 ? -43.745 -4.862 67.917 1.00 90.69 266 ALA A CA 1
ATOM 2112 C C . ALA A 1 266 ? -44.764 -5.817 68.562 1.00 90.69 266 ALA A C 1
ATOM 2114 O O . ALA A 1 266 ? -45.431 -5.441 69.522 1.00 90.69 266 ALA A O 1
ATOM 2115 N N . SER A 1 267 ? -44.836 -7.068 68.095 1.00 92.50 267 SER A N 1
ATOM 2116 C CA . SER A 1 267 ? -45.691 -8.101 68.691 1.00 92.50 267 SER A CA 1
ATOM 2117 C C . SER A 1 267 ? -45.277 -8.440 70.127 1.00 92.50 267 SER A C 1
ATOM 2119 O O . SER A 1 267 ? -46.145 -8.617 70.980 1.00 92.50 267 SER A O 1
ATOM 2121 N N . CYS A 1 268 ? -43.974 -8.514 70.414 1.00 90.06 268 CYS A N 1
ATOM 2122 C CA . CYS A 1 268 ? -43.458 -8.699 71.768 1.00 90.06 268 CYS A CA 1
ATOM 2123 C C . CYS A 1 268 ? -43.858 -7.520 72.657 1.00 90.06 268 CYS A C 1
ATOM 2125 O O . CYS A 1 268 ? -44.445 -7.745 73.711 1.00 90.06 268 CYS A O 1
ATOM 2127 N N . ALA A 1 269 ? -43.644 -6.281 72.206 1.00 90.56 269 ALA A N 1
ATOM 2128 C CA . ALA A 1 269 ? -44.037 -5.079 72.939 1.00 90.56 269 ALA A CA 1
ATOM 2129 C C . ALA A 1 269 ? -45.555 -5.021 73.195 1.00 90.56 269 ALA A C 1
ATOM 2131 O O . ALA A 1 269 ? -45.988 -4.640 74.281 1.00 90.56 269 ALA A O 1
ATOM 2132 N N . GLU A 1 270 ? -46.376 -5.440 72.229 1.00 91.19 270 GLU A N 1
ATOM 2133 C CA . GLU A 1 270 ? -47.827 -5.545 72.399 1.00 91.19 270 GLU A CA 1
ATOM 2134 C C . GLU A 1 270 ? -48.198 -6.602 73.445 1.00 91.19 270 GLU A C 1
ATOM 2136 O O . GLU A 1 270 ? -48.994 -6.325 74.345 1.00 91.19 270 GLU A O 1
ATOM 2141 N N . SER A 1 271 ? -47.580 -7.785 73.379 1.00 87.56 271 SER A N 1
ATOM 2142 C CA . SER A 1 271 ? -47.798 -8.849 74.362 1.00 87.56 271 SER A CA 1
ATOM 2143 C C . SER A 1 271 ? -47.335 -8.444 75.767 1.00 87.56 271 SER A C 1
ATOM 2145 O O . SER A 1 271 ? -48.040 -8.700 76.739 1.00 87.56 271 SER A O 1
ATOM 2147 N N . GLU A 1 272 ? -46.217 -7.723 75.893 1.00 90.06 272 GLU A N 1
ATOM 2148 C CA . GLU A 1 272 ? -45.748 -7.149 77.156 1.00 90.06 272 GLU A CA 1
ATOM 2149 C C . GLU A 1 272 ? -46.727 -6.097 77.681 1.00 90.06 272 GLU A C 1
ATOM 2151 O O . GLU A 1 272 ? -47.095 -6.132 78.855 1.00 90.06 272 GLU A O 1
ATOM 2156 N N . ALA A 1 273 ? -47.218 -5.197 76.824 1.00 87.81 273 ALA A N 1
ATOM 2157 C CA . ALA A 1 273 ? -48.232 -4.215 77.195 1.00 87.81 273 ALA A CA 1
ATOM 2158 C C . ALA A 1 273 ? -49.550 -4.880 77.624 1.00 87.81 273 ALA A C 1
ATOM 2160 O O . ALA A 1 273 ? -50.245 -4.373 78.508 1.00 87.81 273 ALA A O 1
ATOM 2161 N N . GLN A 1 274 ? -49.907 -6.014 77.020 1.00 87.44 274 GLN A N 1
ATOM 2162 C CA . GLN A 1 274 ? -51.065 -6.810 77.411 1.00 87.44 274 GLN A CA 1
ATOM 2163 C C . GLN A 1 274 ? -50.841 -7.493 78.764 1.00 87.44 274 GLN A C 1
ATOM 2165 O O . GLN A 1 274 ? -51.712 -7.420 79.625 1.00 87.44 274 GLN A O 1
ATOM 2170 N N . VAL A 1 275 ? -49.657 -8.061 79.002 1.00 86.62 275 VAL A N 1
ATOM 2171 C CA . VAL A 1 275 ? -49.271 -8.606 80.312 1.00 86.62 275 VAL A CA 1
ATOM 2172 C C . VAL A 1 275 ? -49.306 -7.518 81.386 1.00 86.62 275 VAL A C 1
ATOM 2174 O O . VAL A 1 275 ? -49.840 -7.760 82.464 1.00 86.62 275 VAL A O 1
ATOM 2177 N N . GLN A 1 276 ? -48.805 -6.311 81.105 1.00 87.12 276 GLN A N 1
ATOM 2178 C CA . GLN A 1 276 ? -48.875 -5.182 82.040 1.00 87.12 276 GLN A CA 1
ATOM 2179 C C . GLN A 1 276 ? -50.315 -4.727 82.291 1.00 87.12 276 GLN A C 1
ATOM 2181 O O . GLN A 1 276 ? -50.662 -4.437 83.434 1.00 87.12 276 GLN A O 1
ATOM 2186 N N . ARG A 1 277 ? -51.176 -4.715 81.263 1.00 85.44 277 ARG A N 1
ATOM 2187 C CA . ARG A 1 277 ? -52.617 -4.458 81.426 1.00 85.44 277 ARG A CA 1
ATOM 2188 C C . ARG A 1 277 ? -53.271 -5.502 82.321 1.00 85.44 277 ARG A C 1
ATOM 2190 O O . ARG A 1 277 ? -53.862 -5.125 83.324 1.00 85.44 277 ARG A O 1
ATOM 2197 N N . CYS A 1 278 ? -53.089 -6.788 82.029 1.00 82.94 278 CYS A N 1
ATOM 2198 C CA . CYS A 1 278 ? -53.621 -7.869 82.857 1.00 82.94 278 CYS A CA 1
ATOM 2199 C C . CYS A 1 278 ? -53.070 -7.808 84.284 1.00 82.94 278 CYS A C 1
ATOM 2201 O O . CYS A 1 278 ? -53.808 -8.037 85.234 1.00 82.94 278 CYS A O 1
ATOM 2203 N N . LYS A 1 279 ? -51.791 -7.463 84.463 1.00 85.88 279 LYS A N 1
ATOM 2204 C CA . LYS A 1 279 ? -51.198 -7.264 85.788 1.00 85.88 279 LYS A CA 1
ATOM 2205 C C . LYS A 1 279 ? -51.858 -6.098 86.525 1.00 85.88 279 LYS A C 1
ATOM 2207 O O . LYS A 1 279 ? -52.219 -6.265 87.683 1.00 85.88 279 LYS A O 1
ATOM 2212 N N . GLY A 1 280 ? -52.064 -4.965 85.856 1.00 82.69 280 GLY A N 1
ATOM 2213 C CA . GLY A 1 280 ? -52.771 -3.810 86.407 1.00 82.69 280 GLY A CA 1
ATOM 2214 C C . GLY A 1 280 ? -54.228 -4.120 86.754 1.00 82.69 280 GLY A C 1
ATOM 2215 O O . GLY A 1 280 ? -54.688 -3.740 87.823 1.00 82.69 280 GLY A O 1
ATOM 2216 N N . GLU A 1 281 ? -54.938 -4.869 85.909 1.00 81.25 281 GLU A N 1
ATOM 2217 C CA . GLU A 1 281 ? -56.295 -5.363 86.178 1.00 81.25 281 GLU A CA 1
ATOM 2218 C C . GLU A 1 281 ? -56.324 -6.316 87.374 1.00 81.25 281 GLU A C 1
ATOM 2220 O O . GLU A 1 281 ? -57.221 -6.228 88.205 1.00 81.25 281 GLU A O 1
ATOM 2225 N N . LEU A 1 282 ? -55.331 -7.196 87.506 1.00 77.62 282 LEU A N 1
ATOM 2226 C CA . LEU A 1 282 ? -55.225 -8.148 88.611 1.00 77.62 282 LEU A CA 1
ATOM 2227 C C . LEU A 1 282 ? -54.855 -7.438 89.920 1.00 77.62 282 LEU A C 1
ATOM 2229 O O . LEU A 1 282 ? -55.390 -7.775 90.972 1.00 77.62 282 LEU A O 1
ATOM 2233 N N . GLU A 1 283 ? -53.990 -6.426 89.872 1.00 80.06 283 GLU A N 1
ATOM 2234 C CA . GLU A 1 283 ? -53.684 -5.553 91.009 1.00 80.06 283 GLU A CA 1
ATOM 2235 C C . GLU A 1 283 ? -54.882 -4.677 91.393 1.00 80.06 283 GLU A C 1
ATOM 2237 O O . GLU A 1 283 ? -55.173 -4.548 92.579 1.00 80.06 283 GLU A O 1
ATOM 2242 N N . ALA A 1 284 ? -55.626 -4.140 90.425 1.00 74.25 284 ALA A N 1
ATOM 2243 C CA . ALA A 1 284 ? -56.860 -3.394 90.662 1.00 74.25 284 ALA A CA 1
ATOM 2244 C C . ALA A 1 284 ? -57.966 -4.292 91.227 1.00 74.25 284 ALA A C 1
ATOM 2246 O O . ALA A 1 284 ? -58.647 -3.894 92.166 1.00 74.25 284 ALA A O 1
ATOM 2247 N N . ALA A 1 285 ? -58.105 -5.519 90.720 1.00 70.81 285 ALA A N 1
ATOM 2248 C CA . ALA A 1 285 ? -59.016 -6.522 91.256 1.00 70.81 285 ALA A CA 1
ATOM 2249 C C . ALA A 1 285 ? -58.610 -6.916 92.677 1.00 70.81 285 ALA A C 1
ATOM 2251 O O . ALA A 1 285 ? -59.464 -6.919 93.554 1.00 70.81 285 ALA A O 1
ATOM 2252 N N . ARG A 1 286 ? -57.312 -7.150 92.931 1.00 74.56 286 ARG A N 1
ATOM 2253 C CA . ARG A 1 286 ? -56.774 -7.403 94.277 1.00 74.56 286 ARG A CA 1
ATOM 2254 C C . ARG A 1 286 ? -57.054 -6.247 95.217 1.00 74.56 286 ARG A C 1
ATOM 2256 O O . ARG A 1 286 ? -57.482 -6.487 96.337 1.00 74.56 286 ARG A O 1
ATOM 2263 N N . LYS A 1 287 ? -56.833 -5.010 94.772 1.00 74.31 287 LYS A N 1
ATOM 2264 C CA . LYS A 1 287 ? -57.118 -3.803 95.548 1.00 74.31 287 LYS A CA 1
ATOM 2265 C C . LYS A 1 287 ? -58.613 -3.657 95.802 1.00 74.31 287 LYS A C 1
ATOM 2267 O O . LYS A 1 287 ? -58.980 -3.372 96.927 1.00 74.31 287 LYS A O 1
ATOM 2272 N N . GLY A 1 288 ? -59.460 -3.926 94.813 1.00 68.88 288 GLY A N 1
ATOM 2273 C CA . GLY A 1 288 ? -60.914 -3.938 94.956 1.00 68.88 288 GLY A CA 1
ATOM 2274 C C . GLY A 1 288 ? -61.397 -5.015 95.925 1.00 68.88 288 GLY A C 1
ATOM 2275 O O . GLY A 1 288 ? -62.241 -4.729 96.765 1.00 68.88 288 GLY A O 1
ATOM 2276 N N . THR A 1 289 ? -60.825 -6.224 95.890 1.00 66.00 289 THR A N 1
ATOM 2277 C CA . THR A 1 289 ? -61.099 -7.263 96.894 1.00 66.00 289 THR A CA 1
ATOM 2278 C C . THR A 1 289 ? -60.577 -6.874 98.266 1.00 66.00 289 THR A C 1
ATOM 2280 O O . THR A 1 289 ? -61.282 -7.091 99.235 1.00 66.00 289 THR A O 1
ATOM 2283 N N . LEU A 1 290 ? -59.408 -6.236 98.370 1.00 69.75 290 LEU A N 1
ATOM 2284 C CA . LEU A 1 290 ? -58.872 -5.761 99.648 1.00 69.75 290 LEU A CA 1
ATOM 2285 C C . LEU A 1 290 ? -59.720 -4.617 100.212 1.00 69.75 290 LEU A C 1
ATOM 2287 O O . LEU A 1 290 ? -60.007 -4.592 101.399 1.00 69.75 290 LEU A O 1
ATOM 2291 N N . GLU A 1 291 ? -60.166 -3.686 99.371 1.00 69.38 291 GLU A N 1
ATOM 2292 C CA . GLU A 1 291 ? -61.067 -2.594 99.739 1.00 69.38 291 GLU A CA 1
ATOM 2293 C C . GLU A 1 291 ? -62.445 -3.146 100.139 1.00 69.38 291 GLU A C 1
ATOM 2295 O O . GLU A 1 291 ? -63.006 -2.717 101.149 1.00 69.38 291 GLU A O 1
ATOM 2300 N N . ALA A 1 292 ? -62.955 -4.161 99.436 1.00 66.81 292 ALA A N 1
ATOM 2301 C CA . ALA A 1 292 ? -64.173 -4.874 99.808 1.00 66.81 292 ALA A CA 1
ATOM 2302 C C . ALA A 1 292 ? -64.013 -5.644 101.128 1.00 66.81 292 ALA A C 1
ATOM 2304 O O . ALA A 1 292 ? -64.876 -5.537 101.993 1.00 66.81 292 ALA A O 1
ATOM 2305 N N . GLU A 1 293 ? -62.896 -6.342 101.332 1.00 67.69 293 GLU A N 1
ATOM 2306 C CA . GLU A 1 293 ? -62.561 -7.034 102.578 1.00 67.69 293 GLU A CA 1
ATOM 2307 C C . GLU A 1 293 ? -62.392 -6.043 103.730 1.00 67.69 293 GLU A C 1
ATOM 2309 O O . GLU A 1 293 ? -62.906 -6.286 104.813 1.00 67.69 293 GLU A O 1
ATOM 2314 N N . THR A 1 294 ? -61.757 -4.886 103.519 1.00 69.56 294 THR A N 1
ATOM 2315 C CA . THR A 1 294 ? -61.666 -3.833 104.544 1.00 69.56 294 THR A CA 1
ATOM 2316 C C . THR A 1 294 ? -63.009 -3.172 104.820 1.00 69.56 294 THR A C 1
ATOM 2318 O O . THR A 1 294 ? -63.270 -2.807 105.963 1.00 69.56 294 THR A O 1
ATOM 2321 N N . SER A 1 295 ? -63.884 -3.058 103.818 1.00 69.75 295 SER A N 1
ATOM 2322 C CA . SER A 1 295 ? -65.244 -2.544 103.992 1.00 69.75 295 SER A CA 1
ATOM 2323 C C . SER A 1 295 ? -66.099 -3.540 104.769 1.00 69.75 295 SER A C 1
ATOM 2325 O O . SER A 1 295 ? -66.767 -3.143 105.718 1.00 69.75 295 SER A O 1
ATOM 2327 N N . GLN A 1 296 ? -65.997 -4.835 104.456 1.00 66.50 296 GLN A N 1
ATOM 2328 C CA . GLN A 1 296 ? -66.615 -5.918 105.222 1.00 66.50 296 GLN A CA 1
ATOM 2329 C C . GLN A 1 296 ? -66.045 -6.002 106.638 1.00 66.50 296 GLN A C 1
ATOM 2331 O O . GLN A 1 296 ? -66.796 -6.183 107.589 1.00 66.50 296 GLN A O 1
ATOM 2336 N N . LEU A 1 297 ? -64.736 -5.814 106.819 1.00 70.44 297 LEU A N 1
ATOM 2337 C CA . LEU A 1 297 ? -64.104 -5.789 108.135 1.00 70.44 297 LEU A CA 1
ATOM 2338 C C . LEU A 1 297 ? -64.563 -4.569 108.945 1.00 70.44 297 LEU A C 1
ATOM 2340 O O . LEU A 1 297 ? -64.833 -4.696 110.135 1.00 70.44 297 LEU A O 1
ATOM 2344 N N . ALA A 1 298 ? -64.698 -3.401 108.313 1.00 68.81 298 ALA A N 1
ATOM 2345 C CA . ALA A 1 298 ? -65.225 -2.195 108.943 1.00 68.81 298 ALA A CA 1
ATOM 2346 C C . ALA A 1 298 ? -66.712 -2.344 109.301 1.00 68.81 298 ALA A C 1
ATOM 2348 O O . ALA A 1 298 ? -67.146 -1.883 110.356 1.00 68.81 298 ALA A O 1
ATOM 2349 N N . GLU A 1 299 ? -67.496 -3.018 108.463 1.00 69.94 299 GLU A N 1
ATOM 2350 C CA . GLU A 1 299 ? -68.900 -3.334 108.722 1.00 69.94 299 GLU A CA 1
ATOM 2351 C C . GLU A 1 299 ? -69.048 -4.366 109.850 1.00 69.94 299 GLU A C 1
ATOM 2353 O O . GLU A 1 299 ? -69.861 -4.174 110.754 1.00 69.94 299 GLU A O 1
ATOM 2358 N N . LEU A 1 300 ? -68.177 -5.379 109.892 1.00 68.19 300 LEU A N 1
ATOM 2359 C CA . LEU A 1 300 ? -68.051 -6.321 111.008 1.00 68.19 300 LEU A CA 1
ATOM 2360 C C . LEU A 1 300 ? -67.578 -5.641 112.300 1.00 68.19 300 LEU A C 1
ATOM 2362 O O . LEU A 1 300 ? -67.989 -6.024 113.390 1.00 68.19 300 LEU A O 1
ATOM 2366 N N . GLN A 1 301 ? -66.731 -4.616 112.214 1.00 72.06 301 GLN A N 1
ATOM 2367 C CA . GLN A 1 301 ? -66.320 -3.828 113.376 1.00 72.06 301 GLN A CA 1
ATOM 2368 C C . GLN A 1 301 ? -67.440 -2.909 113.870 1.00 72.06 301 GLN A C 1
ATOM 2370 O O . GLN A 1 301 ? -67.602 -2.770 115.080 1.00 72.06 301 GLN A O 1
ATOM 2375 N N . ARG A 1 302 ? -68.251 -2.329 112.975 1.00 73.56 302 ARG A N 1
ATOM 2376 C CA . ARG A 1 302 ? -69.458 -1.577 113.359 1.00 73.56 302 ARG A CA 1
ATOM 2377 C C . ARG A 1 302 ? -70.508 -2.482 113.986 1.00 73.56 302 ARG A C 1
ATOM 2379 O O . ARG A 1 302 ? -71.073 -2.112 115.008 1.00 73.56 302 ARG A O 1
ATOM 2386 N N . SER A 1 303 ? -70.745 -3.664 113.420 1.00 68.50 303 SER A N 1
ATOM 2387 C CA . SER A 1 303 ? -71.691 -4.626 113.990 1.00 68.50 303 SER A CA 1
ATOM 2388 C C . SER A 1 303 ? -71.193 -5.159 115.332 1.00 68.50 303 SER A C 1
ATOM 2390 O O . SER A 1 303 ? -71.964 -5.227 116.283 1.00 68.50 303 SER A O 1
ATOM 2392 N N . ARG A 1 304 ? -69.886 -5.418 115.468 1.00 74.31 304 ARG A N 1
ATOM 2393 C CA . ARG A 1 304 ? -69.267 -5.755 116.752 1.00 74.31 304 ARG A CA 1
ATOM 2394 C C . ARG A 1 304 ? -69.408 -4.625 117.770 1.00 74.31 304 ARG A C 1
ATOM 2396 O O . ARG A 1 304 ? -69.830 -4.900 118.882 1.00 74.31 304 ARG A O 1
ATOM 2403 N N . ALA A 1 305 ? -69.117 -3.377 117.403 1.00 71.69 305 ALA A N 1
ATOM 2404 C CA . ALA A 1 305 ? -69.283 -2.224 118.290 1.00 71.69 305 ALA A CA 1
ATOM 2405 C C . ALA A 1 305 ? -70.750 -2.019 118.706 1.00 71.69 305 ALA A C 1
ATOM 2407 O O . ALA A 1 305 ? -71.018 -1.736 119.869 1.00 71.69 305 ALA A O 1
ATOM 2408 N N . SER A 1 306 ? -71.696 -2.235 117.787 1.00 73.81 306 SER A N 1
ATOM 2409 C CA . SER A 1 306 ? -73.136 -2.208 118.065 1.00 73.81 306 SER A CA 1
ATOM 2410 C C . SER A 1 306 ? -73.544 -3.307 119.049 1.00 73.81 306 SER A C 1
ATOM 2412 O O . SER A 1 306 ? -74.249 -3.034 120.015 1.00 73.81 306 SER A O 1
ATOM 2414 N N . LEU A 1 307 ? -73.054 -4.536 118.862 1.00 70.75 307 LEU A N 1
ATOM 2415 C CA . LEU A 1 307 ? -73.301 -5.651 119.783 1.00 70.75 307 LEU A CA 1
ATOM 2416 C C . LEU A 1 307 ? -72.640 -5.429 121.151 1.00 70.75 307 LEU A C 1
ATOM 2418 O O . LEU A 1 307 ? -73.180 -5.828 122.179 1.00 70.75 307 LEU A O 1
ATOM 2422 N N . GLU A 1 308 ? -71.475 -4.785 121.191 1.00 74.31 308 GLU A N 1
ATOM 2423 C CA . GLU A 1 308 ? -70.781 -4.431 122.431 1.00 74.31 308 GLU A CA 1
ATOM 2424 C C . GLU A 1 308 ? -71.538 -3.324 123.187 1.00 74.31 308 GLU A C 1
ATOM 2426 O O . GLU A 1 308 ? -71.653 -3.384 124.411 1.00 74.31 308 GLU A O 1
ATOM 2431 N N . GLN A 1 309 ? -72.133 -2.371 122.464 1.00 73.44 309 GLN A N 1
ATOM 2432 C CA . GLN A 1 309 ? -73.020 -1.345 123.010 1.00 73.44 309 GLN A CA 1
ATOM 2433 C C . GLN A 1 309 ? -74.328 -1.948 123.542 1.00 73.44 309 GLN A C 1
ATOM 2435 O O . GLN A 1 309 ? -74.729 -1.630 124.659 1.00 73.44 309 GLN A O 1
ATOM 2440 N N . GLU A 1 310 ? -74.959 -2.869 122.810 1.00 70.81 310 GLU A N 1
ATOM 2441 C CA . GLU A 1 310 ? -76.129 -3.619 123.292 1.00 70.81 310 GLU A CA 1
ATOM 2442 C C . GLU A 1 310 ? -75.788 -4.474 124.516 1.00 70.81 310 GLU A C 1
ATOM 2444 O O . GLU A 1 310 ? -76.555 -4.538 125.474 1.00 70.81 310 GLU A O 1
ATOM 2449 N N . ARG A 1 311 ? -74.600 -5.086 124.547 1.00 72.44 311 ARG A N 1
ATOM 2450 C CA . ARG A 1 311 ? -74.122 -5.831 125.715 1.00 72.44 311 ARG A CA 1
ATOM 2451 C C . ARG A 1 311 ? -73.897 -4.913 126.917 1.00 72.44 311 ARG A C 1
ATOM 2453 O O . ARG A 1 311 ? -74.230 -5.301 128.032 1.00 72.44 311 ARG A O 1
ATOM 2460 N N . GLN A 1 312 ? -73.371 -3.706 126.716 1.00 73.94 312 GLN A N 1
ATOM 2461 C CA . GLN A 1 312 ? -73.239 -2.700 127.776 1.00 73.94 312 GLN A CA 1
ATOM 2462 C C . GLN A 1 312 ? -74.602 -2.192 128.257 1.00 73.94 312 GLN A C 1
ATOM 2464 O O . GLN A 1 312 ? -74.785 -2.037 129.461 1.00 73.94 312 GLN A O 1
ATOM 2469 N N . GLN A 1 313 ? -75.575 -2.009 127.361 1.00 74.06 313 GLN A N 1
ATOM 2470 C CA . GLN A 1 313 ? -76.958 -1.684 127.722 1.00 74.06 313 GLN A CA 1
ATOM 2471 C C . GLN A 1 313 ? -77.623 -2.823 128.496 1.00 74.06 313 GLN A C 1
ATOM 2473 O O . GLN A 1 313 ? -78.318 -2.571 129.474 1.00 74.06 313 GLN A O 1
ATOM 2478 N N . LEU A 1 314 ? -77.358 -4.078 128.131 1.00 70.81 314 LEU A N 1
ATOM 2479 C CA . LEU A 1 314 ? -77.835 -5.240 128.875 1.00 70.81 314 LEU A CA 1
ATOM 2480 C C . LEU A 1 314 ? -77.201 -5.314 130.263 1.00 70.81 314 LEU A C 1
ATOM 2482 O O . LEU A 1 314 ? -77.924 -5.496 131.235 1.00 70.81 314 LEU A O 1
ATOM 2486 N N . VAL A 1 315 ? -75.889 -5.101 130.388 1.00 75.12 315 VAL A N 1
ATOM 2487 C CA . VAL A 1 315 ? -75.205 -5.047 131.692 1.00 75.12 315 VAL A CA 1
ATOM 2488 C C . VAL A 1 315 ? -75.715 -3.876 132.539 1.00 75.12 315 VAL A C 1
ATOM 2490 O O . VAL A 1 315 ? -75.946 -4.060 133.731 1.00 75.12 315 VAL A O 1
ATOM 2493 N N . ALA A 1 316 ? -75.961 -2.708 131.940 1.00 70.25 316 ALA A N 1
ATOM 2494 C CA . ALA A 1 316 ? -76.557 -1.560 132.621 1.00 70.25 316 ALA A CA 1
ATOM 2495 C C . ALA A 1 316 ? -77.990 -1.861 133.083 1.00 70.25 316 ALA A C 1
ATOM 2497 O O . ALA A 1 316 ? -78.296 -1.677 134.255 1.00 70.25 316 ALA A O 1
ATOM 2498 N N . SER A 1 317 ? -78.827 -2.441 132.219 1.00 69.81 317 SER A N 1
ATOM 2499 C CA . SER A 1 317 ? -80.190 -2.849 132.577 1.00 69.81 317 SER A CA 1
ATOM 2500 C C . SER A 1 317 ? -80.201 -3.932 133.660 1.00 69.81 317 SER A C 1
ATOM 2502 O O . SER A 1 317 ? -81.061 -3.941 134.533 1.00 69.81 317 SER A O 1
ATOM 2504 N N . GLN A 1 318 ? -79.214 -4.831 133.663 1.00 71.75 318 GLN A N 1
ATOM 2505 C CA . GLN A 1 318 ? -79.085 -5.885 134.663 1.00 71.75 318 GLN A CA 1
ATOM 2506 C C . GLN A 1 318 ? -78.595 -5.325 136.007 1.00 71.75 318 GLN A C 1
ATOM 2508 O O . GLN A 1 318 ? -79.050 -5.787 137.056 1.00 71.75 318 GLN A O 1
ATOM 2513 N N . ALA A 1 319 ? -77.739 -4.298 135.977 1.00 70.94 319 ALA A N 1
ATOM 2514 C CA . ALA A 1 319 ? -77.317 -3.540 137.150 1.00 70.94 319 ALA A CA 1
ATOM 2515 C C . ALA A 1 319 ? -78.464 -2.696 137.728 1.00 70.94 319 ALA A C 1
ATOM 2517 O O . ALA A 1 319 ? -78.661 -2.715 138.939 1.00 70.94 319 ALA A O 1
ATOM 2518 N N . GLU A 1 320 ? -79.267 -2.034 136.890 1.00 72.56 320 GLU A N 1
ATOM 2519 C CA . GLU A 1 320 ? -80.482 -1.314 137.301 1.00 72.56 320 GLU A CA 1
ATOM 2520 C C . GLU A 1 320 ? -81.495 -2.265 137.940 1.00 72.56 320 GLU A C 1
ATOM 2522 O O . GLU A 1 320 ? -82.007 -1.990 139.020 1.00 72.56 320 GLU A O 1
ATOM 2527 N N . LEU A 1 321 ? -81.687 -3.452 137.363 1.00 71.00 321 LEU A N 1
ATOM 2528 C CA . LEU A 1 321 ? -82.591 -4.473 137.895 1.00 71.00 321 LEU A CA 1
ATOM 2529 C C . LEU A 1 321 ? -82.074 -5.082 139.214 1.00 71.00 321 LEU A C 1
ATOM 2531 O O . LEU A 1 321 ? -82.860 -5.491 140.069 1.00 71.00 321 LEU A O 1
ATOM 2535 N N . GLN A 1 322 ? -80.755 -5.126 139.426 1.00 68.44 322 GLN A N 1
ATOM 2536 C CA . GLN A 1 322 ? -80.158 -5.478 140.721 1.00 68.44 322 GLN A CA 1
ATOM 2537 C C . GLN A 1 322 ? -80.295 -4.351 141.748 1.00 68.44 322 GLN A C 1
ATOM 2539 O O . GLN A 1 322 ? -80.548 -4.629 142.920 1.00 68.44 322 GLN A O 1
ATOM 2544 N N . LEU A 1 323 ? -80.185 -3.096 141.320 1.00 74.00 323 LEU A N 1
ATOM 2545 C CA . LEU A 1 323 ? -80.394 -1.922 142.163 1.00 74.00 323 LEU A CA 1
ATOM 2546 C C . LEU A 1 323 ? -81.861 -1.825 142.600 1.00 74.00 323 LEU A C 1
ATOM 2548 O O . LEU A 1 323 ? -82.136 -1.596 143.772 1.00 74.00 323 LEU A O 1
ATOM 2552 N N . GLU A 1 324 ? -82.792 -2.131 141.701 1.00 69.62 324 GLU A N 1
ATOM 2553 C CA . GLU A 1 324 ? -84.225 -2.166 141.972 1.00 69.62 324 GLU A CA 1
ATOM 2554 C C . GLU A 1 324 ? -84.621 -3.367 142.841 1.00 69.62 324 GLU A C 1
ATOM 2556 O O . GLU A 1 324 ? -85.421 -3.224 143.761 1.00 69.62 324 GLU A O 1
ATOM 2561 N N . LYS A 1 325 ? -83.977 -4.531 142.674 1.00 70.75 325 LYS A N 1
ATOM 2562 C CA . LYS A 1 325 ? -84.106 -5.646 143.632 1.00 70.75 325 LYS A CA 1
ATOM 2563 C C . LYS A 1 325 ? -83.588 -5.287 145.023 1.00 70.75 325 LYS A C 1
ATOM 2565 O O . LYS A 1 325 ? -84.191 -5.696 146.012 1.00 70.75 325 LYS A O 1
ATOM 2570 N N . ASN A 1 326 ? -82.500 -4.527 145.113 1.00 69.69 326 ASN A N 1
ATOM 2571 C CA . ASN A 1 326 ? -81.962 -4.062 146.391 1.00 69.69 326 ASN A CA 1
ATOM 2572 C C . ASN A 1 326 ? -82.843 -2.967 147.012 1.00 69.69 326 ASN A C 1
ATOM 2574 O O . ASN A 1 326 ? -83.022 -2.954 148.227 1.00 69.69 326 ASN A O 1
ATOM 2578 N N . HIS A 1 327 ? -83.452 -2.107 146.192 1.00 68.19 327 HIS A N 1
ATOM 2579 C CA . HIS A 1 327 ? -84.429 -1.113 146.629 1.00 68.19 327 HIS A CA 1
ATOM 2580 C C . HIS A 1 327 ? -85.704 -1.782 147.159 1.00 68.19 327 HIS A C 1
ATOM 2582 O O . HIS A 1 327 ? -86.124 -1.499 148.275 1.00 68.19 327 HIS A O 1
ATOM 2588 N N . GLN A 1 328 ? -86.231 -2.781 146.447 1.00 64.06 328 GLN A N 1
ATOM 2589 C CA . GLN A 1 328 ? -87.369 -3.584 146.903 1.00 64.06 328 GLN A CA 1
ATOM 2590 C C . GLN A 1 328 ? -87.041 -4.414 148.154 1.00 64.06 328 GLN A C 1
ATOM 2592 O O . GLN A 1 328 ? -87.908 -4.626 149.000 1.00 64.06 328 GLN A O 1
ATOM 2597 N N . ALA A 1 329 ? -85.797 -4.876 148.317 1.00 64.12 329 ALA A N 1
ATOM 2598 C CA . ALA A 1 329 ? -85.355 -5.542 149.542 1.00 64.12 329 ALA A CA 1
ATOM 2599 C C . ALA A 1 329 ? -85.253 -4.569 150.734 1.00 64.12 329 ALA A C 1
ATOM 2601 O O . ALA A 1 329 ? -85.577 -4.956 151.857 1.00 64.12 329 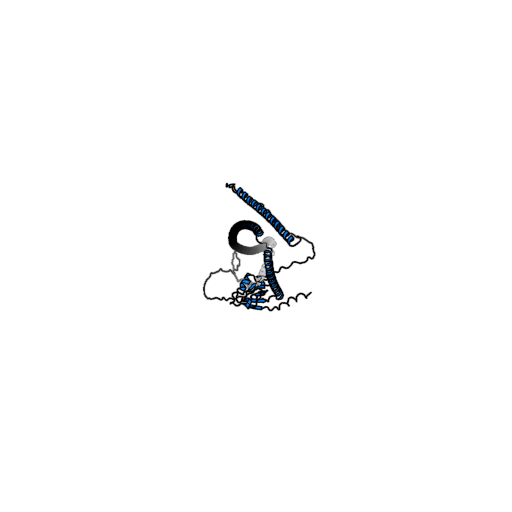ALA A O 1
ATOM 2602 N N . ALA A 1 330 ? -84.859 -3.314 150.495 1.00 63.50 330 ALA A N 1
ATOM 2603 C CA . ALA A 1 330 ? -84.803 -2.262 151.509 1.00 63.50 330 ALA A CA 1
ATOM 2604 C C . ALA A 1 330 ? -86.205 -1.775 151.922 1.00 63.50 330 ALA A C 1
ATOM 2606 O O . ALA A 1 330 ? -86.497 -1.716 153.115 1.00 63.50 330 ALA A O 1
ATOM 2607 N N . GLU A 1 331 ? -87.108 -1.543 150.965 1.00 65.12 331 GLU A N 1
ATOM 2608 C CA . GLU A 1 331 ? -88.505 -1.179 151.244 1.00 65.12 331 GLU A CA 1
ATOM 2609 C C . GLU A 1 331 ? -89.252 -2.296 151.982 1.00 65.12 331 GLU A C 1
ATOM 2611 O O . GLU A 1 331 ? -90.066 -2.040 152.869 1.00 65.12 331 GLU A O 1
ATOM 2616 N N . LYS A 1 332 ? -88.949 -3.564 151.678 1.00 66.69 332 LYS A N 1
ATOM 2617 C CA . LYS A 1 332 ? -89.542 -4.703 152.389 1.00 66.69 332 LYS A CA 1
ATOM 2618 C C . LYS A 1 332 ? -89.074 -4.787 153.848 1.00 66.69 332 LYS A C 1
ATOM 2620 O O . LYS A 1 332 ? -89.867 -5.153 154.713 1.00 66.69 332 LYS A O 1
ATOM 2625 N N . LEU A 1 333 ? -87.830 -4.397 154.130 1.00 65.75 333 LEU A N 1
ATOM 2626 C CA . LEU A 1 333 ? -87.290 -4.286 155.489 1.00 65.75 333 LEU A CA 1
ATOM 2627 C C . LEU A 1 333 ? -87.899 -3.102 156.263 1.00 65.75 333 LEU A C 1
ATOM 2629 O O . LEU A 1 333 ? -88.223 -3.256 157.441 1.00 65.75 333 LEU A O 1
ATOM 2633 N N . GLU A 1 334 ? -88.136 -1.959 155.613 1.00 63.69 334 GLU A N 1
ATOM 2634 C CA . GLU A 1 334 ? -88.852 -0.823 156.221 1.00 63.69 334 GLU A CA 1
ATOM 2635 C C . GLU A 1 334 ? -90.332 -1.132 156.485 1.00 63.69 334 GLU A C 1
ATOM 2637 O O . GLU A 1 334 ? -90.863 -0.778 157.541 1.00 63.69 334 GLU A O 1
ATOM 2642 N N . LEU A 1 335 ? -90.997 -1.856 155.581 1.00 58.47 335 LEU A N 1
ATOM 2643 C CA . LEU A 1 335 ? -92.385 -2.281 155.767 1.00 58.47 335 LEU A CA 1
ATOM 2644 C C . LEU A 1 335 ? -92.531 -3.330 156.878 1.00 58.47 335 LEU A C 1
ATOM 2646 O O . LEU A 1 335 ? -93.516 -3.296 157.615 1.00 58.47 335 LEU A O 1
ATOM 2650 N N . GLU A 1 336 ? -91.560 -4.228 157.064 1.00 59.00 336 GLU A N 1
ATOM 2651 C CA . GLU A 1 336 ? -91.559 -5.175 158.190 1.00 59.00 336 GLU A CA 1
ATOM 2652 C C . GLU A 1 336 ? -91.239 -4.498 159.535 1.00 59.00 336 GLU A C 1
ATOM 2654 O O . GLU A 1 336 ? -91.801 -4.887 160.564 1.00 59.00 336 GLU A O 1
ATOM 2659 N N . ALA A 1 337 ? -90.432 -3.432 159.538 1.00 58.72 337 ALA A N 1
ATOM 2660 C CA . ALA A 1 337 ? -90.206 -2.597 160.718 1.00 58.72 337 ALA A CA 1
ATOM 2661 C C . ALA A 1 337 ? -91.451 -1.764 161.092 1.00 58.72 337 ALA A C 1
ATOM 2663 O O . ALA A 1 337 ? -91.825 -1.699 162.266 1.00 58.72 337 ALA A O 1
ATOM 2664 N N . MET A 1 338 ? -92.157 -1.198 160.105 1.00 59.84 338 MET A N 1
ATOM 2665 C CA . MET A 1 338 ? -93.425 -0.492 160.331 1.00 59.84 338 MET A CA 1
ATOM 2666 C C . MET A 1 338 ? -94.549 -1.435 160.772 1.00 59.84 338 MET A C 1
ATOM 2668 O O . MET A 1 338 ? -95.358 -1.065 161.621 1.00 59.84 338 MET A O 1
ATOM 2672 N N . ARG A 1 339 ? -94.574 -2.677 160.276 1.00 59.88 339 ARG A N 1
ATOM 2673 C CA . ARG A 1 339 ? -95.576 -3.677 160.670 1.00 59.88 339 ARG A CA 1
ATOM 2674 C C . ARG A 1 339 ? -95.433 -4.112 162.131 1.00 59.88 339 ARG A C 1
ATOM 2676 O O . ARG A 1 339 ? -96.442 -4.205 162.820 1.00 59.88 339 ARG A O 1
ATOM 2683 N N . LYS A 1 340 ? -94.202 -4.282 162.629 1.00 57.25 340 LYS A N 1
ATOM 2684 C CA . LYS A 1 340 ? -93.950 -4.554 164.057 1.00 57.25 340 LYS A CA 1
ATOM 2685 C C . LYS A 1 340 ? -94.303 -3.371 164.968 1.00 57.25 340 LYS A C 1
ATOM 2687 O O . LYS A 1 340 ? -94.794 -3.592 166.065 1.00 57.25 340 LYS A O 1
ATOM 2692 N N . SER A 1 341 ? -94.118 -2.134 164.503 1.00 53.69 341 SER A N 1
ATOM 2693 C CA . SER A 1 341 ? -94.488 -0.917 165.251 1.00 53.69 341 SER A CA 1
ATOM 2694 C C . SER A 1 341 ? -96.011 -0.678 165.307 1.00 53.69 341 SER A C 1
ATOM 2696 O O . SER A 1 341 ? -96.527 -0.111 166.269 1.00 53.69 341 SER A O 1
ATOM 2698 N N . LEU A 1 342 ? -96.756 -1.151 164.299 1.00 52.41 342 LEU A N 1
ATOM 2699 C CA . LEU A 1 342 ? -98.224 -1.073 164.245 1.00 52.41 342 LEU A CA 1
ATOM 2700 C C . LEU A 1 342 ? -98.939 -2.211 164.996 1.00 52.41 342 LEU A C 1
ATOM 2702 O O . LEU A 1 342 ? -100.078 -2.020 165.419 1.00 52.41 342 LEU A O 1
ATOM 2706 N N . GLU A 1 343 ? -98.295 -3.363 165.207 1.00 51.62 343 GLU A N 1
ATOM 2707 C CA . GLU A 1 343 ? -98.862 -4.475 165.992 1.00 51.62 343 GLU A CA 1
ATOM 2708 C C . GLU A 1 343 ? -98.860 -4.218 167.512 1.00 51.62 343 GLU A C 1
ATOM 2710 O O . GLU A 1 343 ? -99.639 -4.838 168.232 1.00 51.62 343 GLU A O 1
ATOM 2715 N N . GLU A 1 344 ? -98.073 -3.258 168.007 1.00 52.44 344 GLU A N 1
ATOM 2716 C CA . GLU A 1 344 ? -97.993 -2.935 169.440 1.00 52.44 344 GLU A CA 1
ATOM 2717 C C . GLU A 1 344 ? -99.044 -1.929 169.940 1.00 52.44 344 GLU A C 1
ATOM 2719 O O . GLU A 1 344 ? -99.098 -1.676 171.144 1.00 52.44 344 GLU A O 1
ATOM 2724 N N . LYS A 1 345 ? -99.887 -1.343 169.070 1.00 48.06 345 LYS A N 1
ATOM 2725 C CA . LYS A 1 345 ? -100.670 -0.156 169.463 1.00 48.06 345 LYS A CA 1
ATOM 2726 C C . LYS A 1 345 ? -102.187 -0.201 169.481 1.00 48.06 345 LYS A C 1
ATOM 2728 O O . LYS A 1 345 ? -102.718 0.762 170.010 1.00 48.06 345 LYS A O 1
ATOM 2733 N N . ASP A 1 346 ? -102.897 -1.244 169.050 1.00 44.34 346 ASP A N 1
ATOM 2734 C CA . ASP A 1 346 ? -104.325 -1.318 169.417 1.00 44.34 346 ASP A CA 1
ATOM 2735 C C . ASP A 1 346 ? -104.984 -2.698 169.191 1.00 44.34 346 ASP A C 1
ATOM 2737 O O . ASP A 1 346 ? -105.088 -3.166 168.052 1.00 44.34 346 ASP A O 1
ATOM 2741 N N . PRO A 1 347 ? -105.509 -3.352 170.248 1.00 50.19 347 PRO A N 1
ATOM 2742 C CA . PRO A 1 347 ? -106.059 -4.713 170.198 1.00 50.19 347 PRO A CA 1
ATOM 2743 C C . PRO A 1 347 ? -107.441 -4.842 169.523 1.00 50.19 347 PRO A C 1
ATOM 2745 O O . PRO A 1 347 ? -107.962 -5.950 169.403 1.00 50.19 347 PRO A O 1
ATOM 2748 N N . HIS A 1 348 ? -108.041 -3.760 169.020 1.00 48.59 348 HIS A N 1
ATOM 2749 C CA . HIS A 1 348 ? -109.348 -3.813 168.344 1.00 48.59 348 HIS A CA 1
ATOM 2750 C C . HIS A 1 348 ? -109.284 -4.181 166.846 1.00 48.59 348 HIS A C 1
ATOM 2752 O O . HIS A 1 348 ? -110.306 -4.533 166.254 1.00 48.59 348 HIS A O 1
ATOM 2758 N N . LEU A 1 349 ? -108.099 -4.183 166.224 1.00 48.59 349 LEU A N 1
ATOM 2759 C CA . LEU A 1 349 ? -107.933 -4.464 164.787 1.00 48.59 349 LEU A CA 1
ATOM 2760 C C . LEU A 1 349 ? -107.864 -5.961 164.434 1.00 48.59 349 LEU A C 1
ATOM 2762 O O . LEU A 1 349 ? -108.170 -6.339 163.300 1.00 48.59 349 LEU A O 1
ATOM 2766 N N . GLN A 1 350 ? -107.567 -6.840 165.398 1.00 49.94 350 GLN A N 1
ATOM 2767 C CA . GLN A 1 350 ? -107.592 -8.292 165.167 1.00 49.94 350 GLN A CA 1
ATOM 2768 C C . GLN A 1 350 ? -109.012 -8.845 164.947 1.00 49.94 350 GLN A C 1
ATOM 2770 O O . GLN A 1 350 ? -109.175 -9.861 164.268 1.00 49.94 350 GLN A O 1
ATOM 2775 N N . GLN A 1 351 ? -110.056 -8.156 165.420 1.00 49.22 351 GLN A N 1
ATOM 2776 C CA . GLN A 1 351 ? -111.437 -8.613 165.248 1.00 49.22 351 GLN A CA 1
ATOM 2777 C C . GLN A 1 351 ? -111.977 -8.345 163.826 1.00 49.22 351 GLN A C 1
ATOM 2779 O O . GLN A 1 351 ?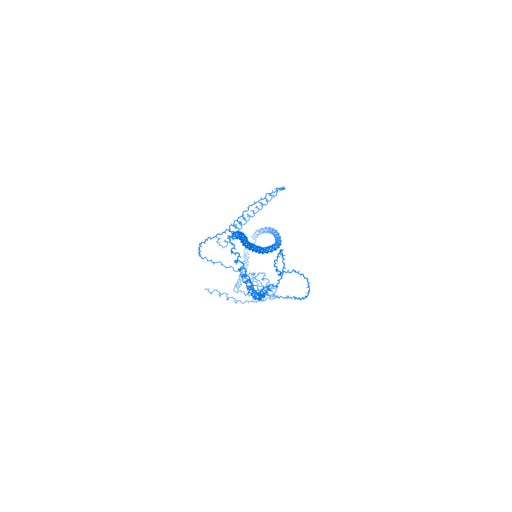 -112.717 -9.171 163.293 1.00 49.22 351 GLN A O 1
ATOM 2784 N N . ALA A 1 352 ? -111.522 -7.283 163.146 1.00 53.84 352 ALA A N 1
ATOM 2785 C CA . ALA A 1 352 ? -111.938 -6.953 161.774 1.00 53.84 352 ALA A CA 1
ATOM 2786 C C . ALA A 1 352 ? -111.237 -7.801 160.687 1.00 53.84 352 ALA A C 1
ATOM 2788 O O . ALA A 1 352 ? -111.837 -8.140 159.664 1.00 53.84 352 ALA A O 1
ATOM 2789 N N . VAL A 1 353 ? -109.981 -8.207 160.909 1.00 55.56 353 VAL A N 1
ATOM 2790 C CA . VAL A 1 353 ? -109.212 -9.020 159.942 1.00 55.56 353 VAL A CA 1
ATOM 2791 C C . VAL A 1 353 ? -109.729 -10.470 159.868 1.00 55.56 353 VAL A C 1
ATOM 2793 O O . VAL A 1 353 ? -109.679 -11.102 158.806 1.00 55.56 353 VAL A O 1
ATOM 2796 N N . SER A 1 354 ? -110.323 -10.989 160.950 1.00 59.72 354 SER A N 1
ATOM 2797 C CA . SER A 1 354 ? -110.978 -12.308 160.940 1.00 59.72 354 SER A CA 1
ATOM 2798 C C . SER A 1 354 ? -112.290 -12.346 160.135 1.00 59.72 354 SER A C 1
ATOM 2800 O O . SER A 1 354 ? -112.660 -13.395 159.611 1.00 59.72 354 SER A O 1
ATOM 2802 N N . GLU A 1 355 ? -112.967 -11.208 159.962 1.00 57.53 355 GLU A N 1
ATOM 2803 C CA . GLU A 1 355 ? -114.210 -11.114 159.182 1.00 57.53 355 GLU A CA 1
ATOM 2804 C C . GLU A 1 355 ? -113.928 -10.875 157.685 1.00 57.53 355 GLU A C 1
ATOM 2806 O O . GLU A 1 355 ? -114.550 -11.497 156.822 1.00 57.53 355 GLU A O 1
ATOM 2811 N N . LEU A 1 356 ? -112.907 -10.080 157.338 1.00 57.16 356 LEU A N 1
ATOM 2812 C CA . LEU A 1 356 ? -112.531 -9.853 155.931 1.00 57.16 356 LEU A CA 1
ATOM 2813 C C . LEU A 1 356 ? -111.850 -11.063 155.268 1.00 57.16 356 LEU A C 1
ATOM 2815 O O . LEU A 1 356 ? -111.976 -11.258 154.056 1.00 57.16 356 LEU A O 1
ATOM 2819 N N . SER A 1 357 ? -111.182 -11.924 156.041 1.00 57.59 357 SER A N 1
ATOM 2820 C CA . SER A 1 357 ? -110.635 -13.188 155.523 1.00 57.59 357 SER A CA 1
ATOM 2821 C C . SER A 1 357 ? -111.729 -14.192 155.125 1.00 57.59 357 SER A C 1
ATOM 2823 O O . SER A 1 357 ? -111.538 -14.941 154.163 1.00 57.59 357 SER A O 1
ATOM 2825 N N . LYS A 1 358 ? -112.915 -14.147 155.751 1.00 59.06 358 LYS A N 1
ATOM 2826 C CA . LYS A 1 358 ? -114.077 -14.952 155.331 1.00 59.06 358 LYS A CA 1
ATOM 2827 C C . LYS A 1 358 ? -114.646 -14.485 153.985 1.00 59.06 358 LYS A C 1
ATOM 2829 O O . LYS A 1 358 ? -114.970 -15.318 153.142 1.00 59.06 358 LYS A O 1
ATOM 2834 N N . LEU A 1 359 ? -114.691 -13.173 153.733 1.00 58.16 359 LEU A N 1
ATOM 2835 C CA . LEU A 1 359 ? -115.180 -12.620 152.459 1.00 58.16 359 LEU A CA 1
ATOM 2836 C C . LEU A 1 359 ? -114.182 -12.800 151.303 1.00 58.16 359 LEU A C 1
ATOM 2838 O O . LEU A 1 359 ? -114.587 -13.051 150.168 1.00 58.16 359 LEU A O 1
ATOM 2842 N N . ARG A 1 360 ? -112.872 -12.771 151.578 1.00 56.72 360 ARG A N 1
ATOM 2843 C CA . ARG A 1 360 ? -111.835 -12.997 150.556 1.00 56.72 360 ARG A CA 1
ATOM 2844 C C . ARG A 1 360 ? -111.824 -14.435 150.017 1.00 56.72 360 ARG A C 1
ATOM 2846 O O . ARG A 1 360 ? -111.600 -14.627 148.822 1.00 56.72 360 ARG A O 1
ATOM 2853 N N . ASN A 1 361 ? -112.131 -15.430 150.851 1.00 56.66 361 ASN A N 1
ATOM 2854 C CA . ASN A 1 361 ? -112.216 -16.829 150.413 1.00 56.66 361 ASN A CA 1
ATOM 2855 C C . ASN A 1 361 ? -113.451 -17.117 149.535 1.00 56.66 361 ASN A C 1
ATOM 2857 O O . ASN A 1 361 ? -113.399 -18.003 148.686 1.00 56.66 361 ASN A O 1
ATOM 2861 N N . LEU A 1 362 ? -114.522 -16.325 149.650 1.00 59.81 362 LEU A N 1
ATOM 2862 C CA . LEU A 1 362 ? -115.688 -16.410 148.759 1.00 59.81 362 LEU A CA 1
ATOM 2863 C C . LEU A 1 362 ? -115.428 -15.784 147.377 1.00 59.81 362 LEU A C 1
ATOM 2865 O O . LEU A 1 362 ? -115.861 -16.332 146.363 1.00 59.81 362 LEU A O 1
ATOM 2869 N N . VAL A 1 363 ? -114.663 -14.690 147.310 1.00 60.91 363 VAL A N 1
ATOM 2870 C CA . VAL A 1 363 ? -114.341 -14.011 146.039 1.00 60.91 363 VAL A CA 1
ATOM 2871 C C . VAL A 1 363 ? -113.285 -14.775 145.224 1.00 60.91 363 VAL A C 1
ATOM 2873 O O . VAL A 1 363 ? -113.405 -14.874 144.001 1.00 60.91 363 VAL A O 1
ATOM 2876 N N . ALA A 1 364 ? -112.302 -15.404 145.879 1.00 56.78 364 ALA A N 1
ATOM 2877 C CA . ALA A 1 364 ? -111.298 -16.231 145.200 1.00 56.78 364 ALA A CA 1
ATOM 2878 C C . ALA A 1 364 ? -111.897 -17.508 144.570 1.00 56.78 364 ALA A C 1
ATOM 2880 O O . ALA A 1 364 ? -111.433 -17.951 143.518 1.00 56.78 364 ALA A O 1
ATOM 2881 N N . HIS A 1 365 ? -112.968 -18.063 145.152 1.00 58.94 365 HIS A N 1
ATOM 2882 C CA . HIS A 1 365 ? -113.658 -19.225 144.584 1.00 58.94 365 HIS A CA 1
ATOM 2883 C C . HIS A 1 365 ? -114.449 -18.875 143.308 1.00 58.94 365 HIS A C 1
ATOM 2885 O O . HIS A 1 365 ? -114.487 -19.672 142.369 1.00 58.94 365 HIS A O 1
ATOM 2891 N N . TRP A 1 366 ? -114.995 -17.656 143.216 1.00 60.78 366 TRP A N 1
ATOM 2892 C CA . TRP A 1 366 ? -115.706 -17.180 142.023 1.00 60.78 366 TRP A CA 1
ATOM 2893 C C . TRP A 1 366 ? -114.771 -16.748 140.880 1.00 60.78 366 TRP A C 1
ATOM 2895 O O . TRP A 1 366 ? -115.074 -16.999 139.713 1.00 60.78 366 TRP A O 1
ATOM 2905 N N . GLN A 1 367 ? -113.600 -16.171 141.174 1.00 53.31 367 GLN A N 1
ATOM 2906 C CA . GLN A 1 367 ? -112.647 -15.759 140.128 1.00 53.31 367 GLN A CA 1
ATOM 2907 C C . GLN A 1 367 ? -111.936 -16.932 139.432 1.00 53.31 367 GLN A C 1
ATOM 2909 O O . GLN A 1 367 ? -111.592 -16.820 138.254 1.00 53.31 367 GLN A O 1
ATOM 2914 N N . TRP A 1 368 ? -111.784 -18.082 140.096 1.00 61.66 368 TRP A N 1
ATOM 2915 C CA . TRP A 1 368 ? -111.194 -19.275 139.475 1.00 61.66 368 TRP A CA 1
ATOM 2916 C C . TRP A 1 368 ? -112.113 -19.918 138.416 1.00 61.66 368 TRP A C 1
ATOM 2918 O O . TRP A 1 368 ? -111.633 -20.402 137.390 1.00 61.66 368 TRP A O 1
ATOM 2928 N N . HIS A 1 369 ? -113.439 -19.839 138.586 1.00 58.91 369 HIS A N 1
ATOM 2929 C CA . HIS A 1 369 ? -114.398 -20.373 137.608 1.00 58.91 369 HIS A CA 1
ATOM 2930 C C . HIS A 1 369 ? -114.583 -19.492 136.362 1.00 58.91 369 HIS A C 1
ATOM 2932 O O . HIS A 1 369 ? -114.913 -20.008 135.296 1.00 58.91 369 HIS A O 1
ATOM 2938 N N . ILE A 1 370 ? -114.314 -18.186 136.447 1.00 58.00 370 ILE A N 1
ATOM 2939 C CA . ILE A 1 370 ? -114.445 -17.271 135.298 1.00 58.00 370 ILE A CA 1
ATOM 2940 C C . ILE A 1 370 ? -113.187 -17.289 134.405 1.00 58.00 370 ILE A C 1
ATOM 2942 O O . ILE A 1 370 ? -113.281 -17.060 133.197 1.00 58.00 370 ILE A O 1
ATOM 2946 N N . LEU A 1 371 ? -112.014 -17.630 134.952 1.00 52.81 371 LEU A N 1
ATOM 2947 C CA . LEU A 1 371 ? -110.751 -17.666 134.200 1.00 52.81 371 LEU A CA 1
ATOM 2948 C C . LEU A 1 371 ? -110.363 -19.063 133.682 1.00 52.81 371 LEU A C 1
ATOM 2950 O O . LEU A 1 371 ? -109.630 -19.150 132.696 1.00 52.81 371 LEU A O 1
ATOM 2954 N N . SER A 1 372 ? -110.917 -20.152 134.232 1.00 50.12 372 SER A N 1
ATOM 2955 C CA . SER A 1 372 ? -110.729 -21.501 133.664 1.00 50.12 372 SER A CA 1
ATOM 2956 C C . SER A 1 372 ? -111.572 -21.754 132.400 1.00 50.12 372 SER A C 1
ATOM 2958 O O . SER A 1 372 ? -111.185 -22.562 131.558 1.00 50.12 372 SER A O 1
ATOM 2960 N N . GLY A 1 373 ? -112.650 -20.988 132.183 1.00 52.28 373 GLY A N 1
ATOM 2961 C CA . GLY A 1 373 ? -113.500 -21.073 130.986 1.00 52.28 373 GLY A CA 1
ATOM 2962 C C . GLY A 1 373 ? -112.962 -20.370 129.729 1.00 52.28 373 GLY A C 1
ATOM 2963 O O . GLY A 1 373 ? -113.438 -20.642 128.630 1.00 52.28 373 GLY A O 1
ATOM 2964 N N . ARG A 1 374 ? -111.952 -19.491 129.845 1.00 49.59 374 ARG A N 1
ATOM 2965 C CA . ARG A 1 374 ? -111.374 -18.745 128.700 1.00 49.59 374 ARG A CA 1
ATOM 2966 C C . ARG A 1 374 ? -110.000 -19.249 128.239 1.00 49.59 374 ARG A C 1
ATOM 2968 O O . ARG A 1 374 ? -109.570 -18.912 127.141 1.00 49.59 374 ARG A O 1
ATOM 2975 N N . ALA A 1 375 ? -109.354 -20.130 129.007 1.00 46.19 375 ALA A N 1
ATOM 2976 C CA . ALA A 1 375 ? -108.063 -20.726 128.651 1.00 46.19 375 ALA A CA 1
ATOM 2977 C C . ALA A 1 375 ? -108.160 -21.951 127.708 1.00 46.19 375 ALA A C 1
ATOM 2979 O O . ALA A 1 375 ? -107.148 -22.351 127.135 1.00 46.19 375 ALA A O 1
ATOM 2980 N N . CYS A 1 376 ? -109.358 -22.514 127.482 1.00 49.91 376 CYS A N 1
ATOM 2981 C CA . CYS A 1 376 ? -109.569 -23.603 126.510 1.00 49.91 376 CYS A CA 1
ATOM 2982 C C . CYS A 1 376 ? -109.916 -23.130 125.085 1.00 49.91 376 CYS A C 1
ATOM 2984 O O . CYS A 1 376 ? -109.731 -23.891 124.142 1.00 49.91 376 CYS A O 1
ATOM 2986 N N . ALA A 1 377 ? -110.347 -21.878 124.887 1.00 49.88 377 ALA A N 1
ATOM 2987 C CA . ALA A 1 377 ? -110.737 -21.370 123.563 1.00 49.88 377 ALA A CA 1
ATOM 2988 C C . ALA A 1 377 ? -109.578 -20.738 122.762 1.00 49.88 377 ALA A C 1
ATOM 2990 O O . ALA A 1 377 ? -109.695 -20.548 121.557 1.00 49.88 377 ALA A O 1
ATOM 2991 N N . MET A 1 378 ? -108.438 -20.451 123.400 1.00 49.16 378 MET A N 1
ATOM 2992 C CA . MET A 1 378 ? -107.301 -19.762 122.763 1.00 49.16 378 MET A CA 1
ATOM 2993 C C . MET A 1 378 ? -106.097 -20.680 122.485 1.00 49.16 378 MET A C 1
ATOM 2995 O O . MET A 1 378 ? -105.136 -20.269 121.845 1.00 49.16 378 MET A O 1
ATOM 2999 N N . ARG A 1 379 ? -106.167 -21.953 122.908 1.00 48.31 379 ARG A N 1
ATOM 3000 C CA . ARG A 1 379 ? -105.157 -22.993 122.622 1.00 48.31 379 ARG A CA 1
ATOM 3001 C C . ARG A 1 379 ? -105.478 -23.821 121.360 1.00 48.31 379 ARG A C 1
ATOM 3003 O O . ARG A 1 379 ? -104.674 -24.651 120.959 1.00 48.31 379 ARG A O 1
ATOM 3010 N N . VAL A 1 380 ? -106.621 -23.557 120.717 1.00 52.56 380 VAL A N 1
ATOM 3011 C CA . VAL A 1 380 ? -107.088 -24.205 119.469 1.00 52.56 380 VAL A CA 1
ATOM 3012 C C . VAL A 1 380 ? -107.000 -23.261 118.250 1.00 52.56 380 VAL A C 1
ATOM 3014 O O . VAL A 1 380 ? -107.118 -23.705 117.116 1.00 52.56 380 VAL A O 1
ATOM 3017 N N . ALA A 1 381 ? -106.702 -21.971 118.456 1.00 50.50 381 ALA A N 1
ATOM 3018 C CA . ALA A 1 381 ? -106.562 -20.966 117.391 1.00 50.50 381 ALA A CA 1
ATOM 3019 C C . ALA A 1 381 ? -105.102 -20.557 117.086 1.00 50.50 381 ALA A C 1
ATOM 3021 O O . ALA A 1 381 ? -104.878 -19.712 116.226 1.00 50.50 381 ALA A O 1
ATOM 3022 N N . LEU A 1 382 ? -104.108 -21.151 117.765 1.00 46.53 382 LEU A N 1
ATOM 3023 C CA . LEU A 1 382 ? -102.675 -20.889 117.529 1.00 46.53 382 LEU A CA 1
ATOM 3024 C C . LEU A 1 382 ? -101.876 -22.133 117.098 1.00 46.53 382 LEU A C 1
ATOM 3026 O O . LEU A 1 382 ? -100.650 -22.112 117.068 1.00 46.53 382 LEU A O 1
ATOM 3030 N N . THR A 1 383 ? -102.574 -23.212 116.742 1.00 50.25 383 THR A N 1
ATOM 3031 C CA . THR A 1 383 ? -102.022 -24.438 116.140 1.00 50.25 383 THR A CA 1
ATOM 3032 C C . THR A 1 383 ? -102.423 -24.596 114.663 1.00 50.25 383 THR A C 1
ATOM 3034 O O . THR A 1 383 ? -102.144 -25.629 114.063 1.00 50.25 383 THR A O 1
ATOM 3037 N N . SER A 1 384 ? -103.027 -23.568 114.046 1.00 49.31 384 SER A N 1
ATOM 3038 C CA . SER A 1 384 ? -103.466 -23.563 112.636 1.00 49.31 384 SER A CA 1
ATOM 3039 C C . SER A 1 384 ? -102.710 -22.589 111.717 1.00 49.31 384 SER A C 1
ATOM 3041 O O . SER A 1 384 ? -103.082 -22.449 110.558 1.00 49.31 384 SER A O 1
ATOM 3043 N N . ALA A 1 385 ? -101.618 -21.969 112.183 1.00 48.78 385 ALA A N 1
ATOM 3044 C CA . ALA A 1 385 ? -100.745 -21.107 111.367 1.00 48.78 385 ALA A CA 1
ATOM 3045 C C . ALA A 1 385 ? -99.272 -21.575 111.351 1.00 48.78 385 ALA A C 1
ATOM 3047 O O . ALA A 1 385 ? -98.352 -20.784 111.171 1.00 48.78 385 ALA A O 1
ATOM 3048 N N . GLN A 1 386 ? -99.045 -22.879 111.548 1.00 51.50 386 GLN A N 1
ATOM 3049 C CA . GLN A 1 386 ? -97.738 -23.534 111.422 1.00 51.50 386 GLN A CA 1
ATOM 3050 C C . GLN A 1 386 ? -97.433 -24.179 110.039 1.00 51.50 386 GLN A C 1
ATOM 3052 O O . GLN A 1 386 ? -96.292 -24.606 109.867 1.00 51.50 386 GLN A O 1
ATOM 3057 N N . PRO A 1 387 ? -98.331 -24.230 109.020 1.00 49.00 387 PRO A N 1
ATOM 3058 C CA . PRO A 1 387 ? -97.947 -24.750 107.702 1.00 49.00 387 PRO A CA 1
ATOM 3059 C C . PRO A 1 387 ? -97.464 -23.693 106.683 1.00 49.00 387 PRO A C 1
ATOM 3061 O O . PRO A 1 387 ? -96.923 -24.078 105.653 1.00 49.00 387 PRO A O 1
ATOM 3064 N N . GLU A 1 388 ? -97.551 -22.381 106.943 1.00 49.22 388 GLU A N 1
ATOM 3065 C CA . GLU A 1 388 ? -97.106 -21.353 105.969 1.00 49.22 388 GLU A CA 1
ATOM 3066 C C . GLU A 1 388 ? -95.640 -20.898 106.127 1.00 49.22 388 GLU A C 1
ATOM 3068 O O . GLU A 1 388 ? -95.101 -20.225 105.252 1.00 49.22 388 GLU A O 1
ATOM 3073 N N . LEU A 1 389 ? -94.935 -21.356 107.168 1.00 52.50 389 LEU A N 1
ATOM 3074 C CA . LEU A 1 389 ? -93.487 -21.137 107.354 1.00 52.50 389 LEU A CA 1
ATOM 3075 C C . LEU A 1 389 ? -92.612 -22.334 106.921 1.00 52.50 389 LEU A C 1
ATOM 3077 O O . LEU A 1 389 ? -91.389 -22.262 107.012 1.00 52.50 389 LEU A O 1
ATOM 3081 N N . GLN A 1 390 ? -93.215 -23.407 106.390 1.00 49.16 390 GLN A N 1
ATOM 3082 C CA . GLN A 1 390 ? -92.509 -24.535 105.757 1.00 49.16 390 GLN A CA 1
ATOM 3083 C C . GLN A 1 390 ? -92.596 -24.543 104.215 1.00 49.16 390 GLN A C 1
ATOM 3085 O O . GLN A 1 390 ? -91.908 -25.337 103.585 1.00 49.16 390 GLN A O 1
ATOM 3090 N N . SER A 1 391 ? -93.355 -23.627 103.594 1.00 47.91 391 SER A N 1
ATOM 3091 C CA . SER A 1 391 ? -93.518 -23.535 102.127 1.00 47.91 391 SER A CA 1
ATOM 3092 C C . SER A 1 391 ? -92.506 -22.618 101.415 1.00 47.91 391 SER A C 1
ATOM 3094 O O . SER A 1 391 ? -92.452 -22.623 100.187 1.00 47.91 391 SER A O 1
ATOM 3096 N N . LEU A 1 392 ? -91.697 -21.835 102.139 1.00 47.41 392 LEU A N 1
ATOM 3097 C CA . LEU A 1 392 ? -90.630 -21.002 101.544 1.00 47.41 392 LEU A CA 1
ATOM 3098 C C . LEU A 1 392 ? -89.211 -21.503 101.865 1.00 47.41 392 LEU A C 1
ATOM 3100 O O . LEU A 1 392 ? -88.241 -20.985 101.322 1.00 47.41 392 LEU A O 1
ATOM 3104 N N . LEU A 1 393 ? -89.086 -22.556 102.682 1.00 46.62 393 LEU A N 1
ATOM 3105 C CA . LEU A 1 393 ? -87.813 -23.202 103.039 1.00 46.62 393 LEU A CA 1
ATOM 3106 C C . LEU A 1 393 ? -87.521 -24.487 102.235 1.00 46.62 393 LEU A C 1
ATOM 3108 O O . LEU A 1 393 ? -86.521 -25.151 102.486 1.00 46.62 393 LEU A O 1
ATOM 3112 N N . SER A 1 394 ? -88.347 -24.811 101.233 1.00 47.72 394 SER A N 1
ATOM 3113 C CA . SER A 1 394 ? -88.209 -25.988 100.357 1.00 47.72 394 SER A CA 1
ATOM 3114 C C . SER A 1 394 ? -87.815 -25.675 98.900 1.00 47.72 394 SER A C 1
ATOM 3116 O O . SER A 1 394 ? -87.816 -26.580 98.073 1.00 47.72 394 SER A O 1
ATOM 3118 N N . HIS A 1 395 ? -87.430 -24.433 98.567 1.00 43.47 395 HIS A N 1
ATOM 3119 C CA . HIS A 1 395 ? -86.929 -24.061 97.226 1.00 43.47 395 HIS A CA 1
ATOM 3120 C C . HIS A 1 395 ? -85.438 -23.674 97.175 1.00 43.47 395 HIS A C 1
ATOM 3122 O O . HIS A 1 395 ? -84.999 -22.934 96.299 1.00 43.47 395 HIS A O 1
ATOM 3128 N N . LEU A 1 396 ? -84.631 -24.263 98.059 1.00 48.28 396 LEU A N 1
ATOM 3129 C CA . LEU A 1 396 ? -83.184 -24.405 97.870 1.00 48.28 396 LEU A CA 1
ATOM 3130 C C . LEU A 1 396 ? -82.811 -25.892 97.965 1.00 48.28 396 LEU A C 1
ATOM 3132 O O . LEU A 1 396 ? -82.474 -26.352 99.049 1.00 48.28 396 LEU A O 1
ATOM 3136 N N . ALA A 1 397 ? -82.886 -26.644 96.857 1.00 38.75 397 ALA A N 1
ATOM 3137 C CA . ALA A 1 397 ? -82.211 -27.947 96.717 1.00 38.75 397 ALA A CA 1
ATOM 3138 C C . ALA A 1 397 ? -82.242 -28.505 95.274 1.00 38.75 397 ALA A C 1
ATOM 3140 O O . ALA A 1 397 ? -83.132 -29.272 94.936 1.00 38.75 397 ALA A O 1
ATOM 3141 N N . THR A 1 398 ? -81.254 -28.123 94.459 1.00 39.03 398 THR A N 1
ATOM 3142 C CA . THR A 1 398 ? -80.534 -28.893 93.404 1.00 39.03 398 THR A CA 1
ATOM 3143 C C . THR A 1 398 ? -79.570 -27.867 92.794 1.00 39.03 398 THR A C 1
ATOM 3145 O O . THR A 1 398 ? -80.045 -26.845 92.316 1.00 39.03 398 THR A O 1
ATOM 3148 N N . SER A 1 399 ? -78.241 -27.927 92.813 1.00 38.28 399 SER A N 1
ATOM 3149 C CA . SER A 1 399 ? -77.220 -28.981 92.744 1.00 38.28 399 SER A CA 1
ATOM 3150 C C . SER A 1 399 ? -75.918 -28.288 93.212 1.00 38.28 399 SER A C 1
ATOM 3152 O O . SER A 1 399 ? -75.690 -27.143 92.830 1.00 38.28 399 SER A O 1
ATOM 3154 N N . GLU A 1 400 ? -75.154 -28.789 94.190 1.00 38.81 400 GLU A N 1
ATOM 3155 C CA . GLU A 1 400 ? -73.999 -29.701 93.996 1.00 38.81 400 GLU A CA 1
ATOM 3156 C C . GLU A 1 400 ? -73.032 -29.244 92.870 1.00 38.81 400 GLU A C 1
ATOM 3158 O O . GLU A 1 400 ? -73.493 -28.967 91.770 1.00 38.81 400 GLU A O 1
ATOM 3163 N N . LEU A 1 401 ? -71.696 -29.170 92.987 1.00 38.84 401 LEU A N 1
ATOM 3164 C CA . LEU A 1 401 ? -70.735 -29.556 94.027 1.00 38.84 401 LEU A CA 1
ATOM 3165 C C . LEU A 1 401 ? -69.330 -28.974 93.684 1.00 38.84 401 LEU A C 1
ATOM 3167 O O . LEU A 1 401 ? -68.919 -28.957 92.530 1.00 38.84 401 LEU A O 1
ATOM 3171 N N . PHE A 1 402 ? -68.607 -28.535 94.718 1.00 36.50 402 PHE A N 1
ATOM 3172 C CA . PHE A 1 402 ? -67.145 -28.517 94.960 1.00 36.50 402 PHE A CA 1
ATOM 3173 C C . PHE A 1 402 ? -66.119 -29.094 93.935 1.00 36.50 402 PHE A C 1
ATOM 3175 O O . PHE A 1 402 ? -66.181 -30.283 93.634 1.00 36.50 402 PHE A O 1
ATOM 3182 N N . LYS A 1 403 ? -65.047 -28.325 93.613 1.00 36.16 403 LYS A N 1
ATOM 3183 C CA . LYS A 1 403 ? -63.600 -28.486 94.017 1.00 36.16 403 LYS A CA 1
ATOM 3184 C C . LYS A 1 403 ? -62.644 -27.710 93.069 1.00 36.16 403 LYS A C 1
ATOM 3186 O O . LYS A 1 403 ? -62.698 -27.920 91.869 1.00 36.16 403 LYS A O 1
ATOM 3191 N N . VAL A 1 404 ? -61.920 -26.676 93.525 1.00 35.53 404 VAL A N 1
ATOM 3192 C CA . VAL A 1 404 ? -60.562 -26.634 94.152 1.00 35.53 404 VAL A CA 1
ATOM 3193 C C . VAL A 1 404 ? -59.377 -26.615 93.156 1.00 35.53 404 VAL A C 1
ATOM 3195 O O . VAL A 1 404 ? -59.136 -27.583 92.450 1.00 35.53 404 VAL A O 1
ATOM 3198 N N . GLU A 1 405 ? -58.665 -25.475 93.193 1.00 36.72 405 GLU A N 1
ATOM 3199 C CA . GLU A 1 405 ? -57.226 -25.181 92.980 1.00 36.72 405 GLU A CA 1
ATOM 3200 C C . GLU A 1 405 ? -56.414 -25.871 91.868 1.00 36.72 405 GLU A C 1
ATOM 3202 O O . GLU A 1 405 ? -56.105 -27.056 91.932 1.00 36.72 405 GLU A O 1
ATOM 3207 N N . SER A 1 406 ? -55.844 -25.070 90.958 1.00 35.72 406 SER A N 1
ATOM 3208 C CA . SER A 1 406 ? -54.432 -24.609 90.989 1.00 35.72 406 SER A CA 1
ATOM 3209 C C . SER A 1 406 ? -53.957 -24.136 89.599 1.00 35.72 406 SER A C 1
ATOM 3211 O O . SER A 1 406 ? -54.412 -24.592 88.558 1.00 35.72 406 SER A O 1
ATOM 3213 N N . SER A 1 407 ? -53.062 -23.153 89.604 1.00 32.81 407 SER A N 1
ATOM 3214 C CA . SER A 1 407 ? -52.418 -22.456 88.472 1.00 32.81 407 SER A CA 1
ATOM 3215 C C . SER A 1 407 ? -50.918 -22.847 88.454 1.00 32.81 407 SER A C 1
ATOM 3217 O O . SER A 1 407 ? -50.477 -23.331 89.502 1.00 32.81 407 SER A O 1
ATOM 3219 N N . PRO A 1 408 ? -50.033 -22.498 87.482 1.00 59.56 408 PRO A N 1
ATOM 3220 C CA . PRO A 1 408 ? -50.061 -22.319 86.003 1.00 59.56 408 PRO A CA 1
ATOM 3221 C C . PRO A 1 408 ? -48.825 -23.061 85.362 1.00 59.56 408 PRO A C 1
ATOM 3223 O O . PRO A 1 408 ? -48.432 -24.075 85.936 1.00 59.56 408 PRO A O 1
ATOM 3226 N N . PRO A 1 409 ? -48.054 -22.579 84.337 1.00 62.31 409 PRO A N 1
ATOM 3227 C CA . PRO A 1 409 ? -48.287 -21.784 83.100 1.00 62.31 409 PRO A CA 1
ATOM 3228 C C . PRO A 1 409 ? -47.731 -22.460 81.801 1.00 62.31 409 PRO A C 1
ATOM 3230 O O . PRO A 1 409 ? -47.007 -23.444 81.887 1.00 62.31 409 PRO A O 1
ATOM 3233 N N . ALA A 1 410 ? -47.985 -21.872 80.611 1.00 32.56 410 ALA A N 1
ATOM 3234 C CA . ALA A 1 410 ? -47.001 -21.570 79.531 1.00 32.56 410 ALA A CA 1
ATOM 3235 C C . ALA A 1 410 ? -47.522 -21.706 78.071 1.00 32.56 410 ALA A C 1
ATOM 3237 O O . ALA A 1 410 ? -47.945 -22.771 77.648 1.00 32.56 410 ALA A O 1
ATOM 3238 N N . ALA A 1 411 ? -47.353 -20.602 77.325 1.00 35.31 411 ALA A N 1
ATOM 3239 C CA . ALA A 1 411 ? -46.843 -20.451 75.949 1.00 35.31 411 ALA A CA 1
ATOM 3240 C C . ALA A 1 411 ? -47.520 -21.076 74.694 1.00 35.31 411 ALA A C 1
ATOM 3242 O O . ALA A 1 411 ? -47.885 -22.242 74.650 1.00 35.31 411 ALA A O 1
ATOM 3243 N N . ALA A 1 412 ? -47.445 -20.264 73.622 1.00 36.53 412 ALA A N 1
ATOM 3244 C CA . ALA A 1 412 ? -47.344 -20.585 72.184 1.00 36.53 412 ALA A CA 1
ATOM 3245 C C . ALA A 1 412 ? -48.609 -20.519 71.285 1.00 36.53 412 ALA A C 1
ATOM 3247 O O . ALA A 1 412 ? -49.354 -21.477 71.131 1.00 36.53 412 ALA A O 1
ATOM 3248 N N . VAL A 1 413 ? -48.778 -19.340 70.662 1.00 41.41 413 VAL A N 1
ATOM 3249 C CA . VAL A 1 413 ? -48.816 -19.047 69.202 1.00 41.41 413 VAL A CA 1
ATOM 3250 C C . VAL A 1 413 ? -49.507 -20.047 68.240 1.00 41.41 413 VAL A C 1
ATOM 3252 O O . VAL A 1 413 ? -49.114 -21.210 68.184 1.00 41.41 413 VAL A O 1
ATOM 3255 N N . PRO A 1 414 ? -50.410 -19.579 67.344 1.00 44.66 414 PRO A N 1
ATOM 3256 C CA . PRO A 1 414 ? -50.882 -20.341 66.188 1.00 44.66 414 PRO A CA 1
ATOM 3257 C C . PRO A 1 414 ? -50.007 -20.089 64.943 1.00 44.66 414 PRO A C 1
ATOM 3259 O O . PRO A 1 414 ? -49.854 -18.952 64.499 1.00 44.66 414 PRO A O 1
ATOM 3262 N N . GLY A 1 415 ? -49.458 -21.148 64.347 1.00 35.44 415 GLY A N 1
ATOM 3263 C CA . GLY A 1 415 ? -48.791 -21.095 63.042 1.00 35.44 415 GLY A CA 1
ATOM 3264 C C . GLY A 1 415 ? -49.679 -21.641 61.916 1.00 35.44 415 GLY A C 1
ATOM 3265 O O . GLY A 1 415 ? -50.284 -22.698 62.095 1.00 35.44 415 GLY A O 1
ATOM 3266 N N . PRO A 1 416 ? -49.726 -20.987 60.741 1.00 46.03 416 PRO A N 1
ATOM 3267 C CA . PRO A 1 416 ? -50.090 -21.626 59.485 1.00 46.03 416 PRO A CA 1
ATOM 3268 C C . PRO A 1 416 ? -48.837 -21.877 58.619 1.00 46.03 416 PRO A C 1
ATOM 3270 O O . PRO A 1 416 ? -48.089 -20.964 58.285 1.00 46.03 416 PRO A O 1
ATOM 3273 N N . SER A 1 417 ? -48.633 -23.138 58.241 1.00 37.75 417 SER A N 1
ATOM 3274 C CA . SER A 1 417 ? -47.720 -23.637 57.194 1.00 37.75 417 SER A CA 1
ATOM 3275 C C . SER A 1 417 ? -48.617 -24.256 56.108 1.00 37.75 417 SER A C 1
ATOM 3277 O O . SER A 1 417 ? -49.655 -24.806 56.457 1.00 37.75 417 SER A O 1
ATOM 3279 N N . ALA A 1 418 ? -48.362 -24.275 54.803 1.00 34.47 418 ALA A N 1
ATOM 3280 C CA . ALA A 1 418 ? -47.245 -23.878 53.961 1.00 34.47 418 ALA A CA 1
ATOM 3281 C C . ALA A 1 418 ? -47.738 -23.942 52.494 1.00 34.47 418 ALA A C 1
ATOM 3283 O O . ALA A 1 418 ? -48.551 -24.806 52.167 1.00 34.47 418 ALA A O 1
ATOM 3284 N N . VAL A 1 419 ? -47.216 -23.088 51.610 1.00 43.00 419 VAL A N 1
ATOM 3285 C CA . VAL A 1 419 ? -47.217 -23.223 50.132 1.00 43.00 419 VAL A CA 1
ATOM 3286 C C . VAL A 1 419 ? -45.953 -22.486 49.632 1.00 43.00 419 VAL A C 1
ATOM 3288 O O . VAL A 1 419 ? -45.559 -21.525 50.287 1.00 43.00 419 VAL A O 1
ATOM 3291 N N . PRO A 1 420 ? -45.367 -22.783 48.457 1.00 49.22 420 PRO A N 1
ATOM 3292 C CA . PRO A 1 420 ? -44.714 -24.007 47.987 1.00 49.22 420 PRO A CA 1
ATOM 3293 C C . PRO A 1 420 ? -43.189 -23.790 47.761 1.00 49.22 420 PRO A C 1
ATOM 3295 O O . PRO A 1 420 ? -42.709 -22.664 47.678 1.00 49.22 420 PRO A O 1
ATOM 3298 N N . GLY A 1 421 ? -42.411 -24.863 47.586 1.00 33.16 421 GLY A N 1
ATOM 3299 C CA . GLY A 1 421 ? -41.000 -24.791 47.170 1.00 33.16 421 GLY A CA 1
ATOM 3300 C C . GLY A 1 421 ? -40.672 -25.861 46.117 1.00 33.16 421 GLY A C 1
ATOM 3301 O O . GLY A 1 421 ? -41.190 -26.973 46.235 1.00 33.16 421 GLY A O 1
ATOM 3302 N N . PRO A 1 422 ? -39.865 -25.556 45.080 1.00 52.56 422 PRO A N 1
ATOM 3303 C CA . PRO A 1 422 ? -39.670 -26.418 43.915 1.00 52.56 422 PRO A CA 1
ATOM 3304 C C . PRO A 1 422 ? -38.579 -27.475 44.137 1.00 52.56 422 PRO A C 1
ATOM 3306 O O . PRO A 1 422 ? -37.548 -27.217 44.758 1.00 52.56 422 PRO A O 1
ATOM 3309 N N . ALA A 1 423 ? -38.793 -28.664 43.573 1.00 37.59 423 ALA A N 1
ATOM 3310 C CA . ALA A 1 423 ? -37.815 -29.744 43.545 1.00 37.59 423 ALA A CA 1
ATOM 3311 C C . ALA A 1 423 ? -36.990 -29.737 42.244 1.00 37.59 423 ALA A C 1
ATOM 3313 O O . ALA A 1 423 ? -37.474 -29.426 41.159 1.00 37.59 423 ALA A O 1
ATOM 3314 N N . ARG A 1 424 ? -35.720 -30.092 42.434 1.00 36.94 424 ARG A N 1
ATOM 3315 C CA . ARG A 1 424 ? -34.577 -30.190 41.514 1.00 36.94 424 ARG A CA 1
ATOM 3316 C C . ARG A 1 424 ? -34.698 -31.313 40.447 1.00 36.94 424 ARG A C 1
ATOM 3318 O O . ARG A 1 424 ? -35.623 -32.117 40.517 1.00 36.94 424 ARG A O 1
ATOM 3325 N N . PRO A 1 425 ? -33.748 -31.387 39.483 1.00 49.06 425 PRO A N 1
ATOM 3326 C CA . PRO A 1 425 ? -33.880 -32.101 38.214 1.00 49.06 425 PRO A CA 1
ATOM 3327 C C . PRO A 1 425 ? -33.486 -33.583 38.292 1.00 49.06 425 PRO A C 1
ATOM 3329 O O . PRO A 1 425 ? -32.684 -33.985 39.135 1.00 49.06 425 PRO A O 1
ATOM 3332 N N . VAL A 1 426 ? -33.989 -34.369 37.337 1.00 44.38 426 VAL A N 1
ATOM 3333 C CA . VAL A 1 426 ? -33.544 -35.739 37.048 1.00 44.38 426 VAL A CA 1
ATOM 3334 C C . VAL A 1 426 ? -33.157 -35.833 35.572 1.00 44.38 426 VAL A C 1
ATOM 3336 O O . VAL A 1 426 ? -33.801 -35.253 34.702 1.00 44.38 426 VAL A O 1
ATOM 3339 N N . ALA A 1 427 ? -32.046 -36.527 35.343 1.00 35.16 427 ALA A N 1
ATOM 3340 C CA . A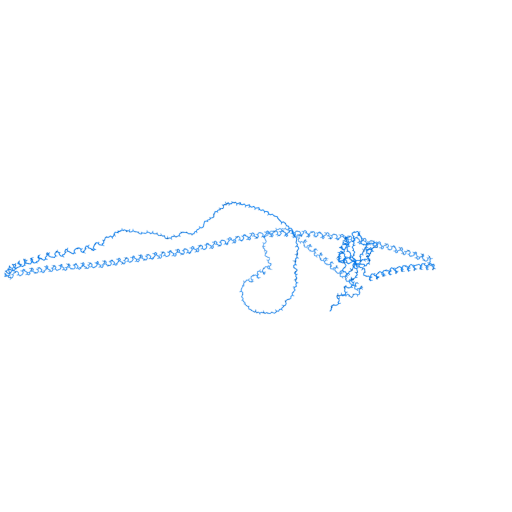LA A 1 427 ? -31.381 -36.759 34.073 1.00 35.16 427 ALA A CA 1
ATOM 3341 C C . ALA A 1 427 ? -32.144 -37.710 33.118 1.00 35.16 427 ALA A C 1
ATOM 3343 O O . ALA A 1 427 ? -33.035 -38.448 33.528 1.00 35.16 427 ALA A O 1
ATOM 3344 N N . ALA A 1 428 ? -31.720 -37.651 31.849 1.00 38.25 428 ALA A N 1
ATOM 3345 C CA . ALA A 1 428 ? -32.090 -38.405 30.635 1.00 38.25 428 ALA A CA 1
ATOM 3346 C C . ALA A 1 428 ? -31.835 -39.945 30.720 1.00 38.25 428 ALA A C 1
ATOM 3348 O O . ALA A 1 428 ? -31.537 -40.406 31.823 1.00 38.25 428 ALA A O 1
ATOM 3349 N N . PRO A 1 429 ? -31.791 -40.765 29.627 1.00 57.38 429 PRO A N 1
ATOM 3350 C CA . PRO A 1 429 ? -32.170 -40.598 28.199 1.00 57.38 429 PRO A CA 1
ATOM 3351 C C . PRO A 1 429 ? -32.918 -41.817 27.556 1.00 57.38 429 PRO A C 1
ATOM 3353 O O . PRO A 1 429 ? -32.902 -42.915 28.100 1.00 57.38 429 PRO A O 1
ATOM 3356 N N . ALA A 1 430 ? -33.487 -41.653 26.349 1.00 35.12 430 ALA A N 1
ATOM 3357 C CA . ALA A 1 430 ? -33.729 -42.697 25.315 1.00 35.12 430 ALA A CA 1
ATOM 3358 C C . ALA A 1 430 ? -34.226 -41.989 24.026 1.00 35.12 430 ALA A C 1
ATOM 3360 O O . ALA A 1 430 ? -35.146 -41.185 24.117 1.00 35.12 430 ALA A O 1
ATOM 3361 N N . ALA A 1 431 ? -33.518 -41.988 22.889 1.00 37.91 431 ALA A N 1
ATOM 3362 C CA . ALA A 1 431 ? -33.291 -43.064 21.908 1.00 37.91 431 ALA A CA 1
ATOM 3363 C C . ALA A 1 431 ? -34.529 -43.393 21.044 1.00 37.91 431 ALA A C 1
ATOM 3365 O O . ALA A 1 431 ? -35.446 -44.028 21.543 1.00 37.91 431 ALA A O 1
ATOM 3366 N N . ASP A 1 432 ? -34.520 -42.941 19.777 1.00 36.72 432 ASP A N 1
ATOM 3367 C CA . ASP A 1 432 ? -34.886 -43.654 18.524 1.00 36.72 432 ASP A CA 1
ATOM 3368 C C . ASP A 1 432 ? -34.957 -42.622 17.360 1.00 36.72 432 ASP A C 1
ATOM 3370 O O . ASP A 1 432 ? -35.497 -41.535 17.548 1.00 36.72 432 ASP A O 1
ATOM 3374 N N . LYS A 1 433 ? -34.117 -42.744 16.307 1.00 36.66 433 LYS A N 1
ATOM 3375 C CA . LYS A 1 433 ? -34.368 -43.376 14.975 1.00 36.66 433 LYS A CA 1
ATOM 3376 C C . LYS A 1 433 ? -35.444 -42.617 14.176 1.00 36.66 433 LYS A C 1
ATOM 3378 O O . LYS A 1 433 ? -36.512 -42.379 14.709 1.00 36.66 433 LYS A O 1
ATOM 3383 N N . GLU A 1 434 ? -35.210 -42.074 12.981 1.00 34.91 434 GLU A N 1
ATOM 3384 C CA . GLU A 1 434 ? -34.886 -42.659 11.657 1.00 34.91 434 GLU A CA 1
ATOM 3385 C C . GLU A 1 434 ? -34.617 -41.445 10.714 1.00 34.91 434 GLU A C 1
ATOM 3387 O O . GLU A 1 434 ? -35.199 -40.385 10.946 1.00 34.91 434 GLU A O 1
ATOM 3392 N N . SER A 1 435 ? -33.557 -41.416 9.886 1.00 38.28 435 SER A N 1
ATOM 3393 C CA . SER A 1 435 ? -33.523 -41.821 8.453 1.00 38.28 435 SER A CA 1
ATOM 3394 C C . SER A 1 435 ? -34.399 -40.897 7.562 1.00 38.28 435 SER A C 1
ATOM 3396 O O . SER A 1 435 ? -35.476 -40.490 7.974 1.00 38.28 435 SER A O 1
ATOM 3398 N N . ASP A 1 436 ? -34.030 -40.369 6.392 1.00 34.00 436 ASP A N 1
ATOM 3399 C CA . ASP A 1 436 ? -33.097 -40.708 5.309 1.00 34.00 436 ASP A CA 1
ATOM 3400 C C . ASP A 1 436 ? -32.751 -39.403 4.536 1.00 34.00 436 ASP A C 1
ATOM 3402 O O . ASP A 1 436 ? -33.449 -38.397 4.680 1.00 34.00 436 ASP A O 1
ATOM 3406 N N . GLU A 1 437 ? -31.555 -39.274 3.945 1.00 39.25 437 GLU A N 1
ATOM 3407 C CA . GLU A 1 437 ? -31.272 -39.345 2.485 1.00 39.25 437 GLU A CA 1
ATOM 3408 C C . GLU A 1 437 ? -32.231 -38.479 1.616 1.00 39.25 437 GLU A C 1
ATOM 3410 O O . GLU A 1 437 ? -33.440 -38.483 1.783 1.00 39.25 437 GLU A O 1
ATOM 3415 N N . ASP A 1 438 ? -31.821 -37.691 0.627 1.00 34.03 438 ASP A N 1
ATOM 3416 C CA . ASP A 1 438 ? -30.742 -37.912 -0.316 1.00 34.03 438 ASP A CA 1
ATOM 3417 C C . ASP A 1 438 ? -30.604 -36.675 -1.231 1.00 34.03 438 ASP A C 1
ATOM 3419 O O . ASP A 1 438 ? -31.594 -36.005 -1.519 1.00 34.03 438 ASP A O 1
ATOM 3423 N N . SER A 1 439 ? -29.387 -36.477 -1.747 1.00 40.47 439 SER A N 1
ATOM 3424 C CA . SER A 1 439 ? -29.088 -36.080 -3.133 1.00 40.47 439 SER A CA 1
ATOM 3425 C C . SER A 1 439 ? -29.621 -34.770 -3.746 1.00 40.47 439 SER A C 1
ATOM 3427 O O . SER A 1 439 ? -30.698 -34.272 -3.476 1.00 40.47 439 SER A O 1
ATOM 3429 N N . SER A 1 440 ? -29.000 -34.159 -4.749 1.00 36.16 440 SER A N 1
ATOM 3430 C CA . SER A 1 440 ? -27.682 -34.200 -5.389 1.00 36.16 440 SER A CA 1
ATOM 3431 C C . SER A 1 440 ? -27.793 -33.224 -6.570 1.00 36.16 440 SER A C 1
ATOM 3433 O O . SER A 1 440 ? -28.836 -33.150 -7.208 1.00 36.16 440 SER A O 1
ATOM 3435 N N . ALA A 1 441 ? -26.682 -32.558 -6.889 1.00 37.41 441 ALA A N 1
ATOM 3436 C CA . ALA A 1 441 ? -26.248 -32.148 -8.230 1.00 37.41 441 ALA A CA 1
ATOM 3437 C C . ALA A 1 441 ? -27.147 -31.265 -9.130 1.00 37.41 441 ALA A C 1
ATOM 3439 O O . ALA A 1 441 ? -28.245 -31.618 -9.540 1.00 37.41 441 ALA A O 1
ATOM 3440 N N . GLY A 1 442 ? -26.546 -30.183 -9.637 1.00 31.72 442 GLY A N 1
ATOM 3441 C CA . GLY A 1 442 ? -27.061 -29.500 -10.822 1.00 31.72 442 GLY A CA 1
ATOM 3442 C C . GLY A 1 442 ? -26.301 -28.240 -11.212 1.00 31.72 442 GLY A C 1
ATOM 3443 O O . GLY A 1 442 ? -26.817 -27.139 -11.072 1.00 31.72 442 GLY A O 1
ATOM 3444 N N . ARG A 1 443 ? -25.082 -28.396 -11.750 1.00 41.66 443 ARG A N 1
ATOM 3445 C CA . ARG A 1 443 ? -24.505 -27.407 -12.684 1.00 41.66 443 ARG A CA 1
ATOM 3446 C C . ARG A 1 443 ? -25.543 -27.091 -13.770 1.00 41.66 443 ARG A C 1
ATOM 3448 O O . ARG A 1 443 ? -26.255 -28.001 -14.164 1.00 41.66 443 ARG A O 1
ATOM 3455 N N . TRP A 1 444 ? -25.528 -25.875 -14.314 1.00 40.16 444 TRP A N 1
ATOM 3456 C CA . TRP A 1 444 ? -25.382 -25.577 -15.747 1.00 40.16 444 TRP A CA 1
ATOM 3457 C C . TRP A 1 444 ? -25.048 -24.085 -15.917 1.00 40.16 444 TRP A C 1
ATOM 3459 O O . TRP A 1 444 ? -25.381 -23.235 -15.098 1.00 40.16 444 TRP A O 1
ATOM 3469 N N . SER A 1 445 ? -24.269 -23.836 -16.959 1.00 40.62 445 SER A N 1
ATOM 3470 C CA . SER A 1 445 ? -23.625 -22.593 -17.375 1.00 40.62 445 SER A CA 1
ATOM 3471 C C . SER A 1 445 ? -24.594 -21.670 -18.121 1.00 40.62 445 SER A C 1
ATOM 3473 O O . SER A 1 445 ? -25.378 -22.198 -18.901 1.00 40.62 445 SER A O 1
ATOM 3475 N N . GLN A 1 446 ? -24.479 -20.336 -17.993 1.00 38.59 446 GLN A N 1
ATOM 3476 C CA . GLN A 1 446 ? -24.313 -19.443 -19.159 1.00 38.59 446 GLN A CA 1
ATOM 3477 C C . GLN A 1 446 ? -24.132 -17.950 -18.822 1.00 38.59 446 GLN A C 1
ATOM 3479 O O . GLN A 1 446 ? -24.847 -17.360 -18.020 1.00 38.59 446 GLN A O 1
ATOM 3484 N N . ASN A 1 447 ? -23.163 -17.369 -19.534 1.00 37.16 447 ASN A N 1
ATOM 3485 C CA . ASN A 1 447 ? -22.853 -15.955 -19.756 1.00 37.16 447 ASN A CA 1
ATOM 3486 C C . ASN A 1 447 ? -24.070 -15.055 -20.049 1.00 37.16 447 ASN A C 1
ATOM 3488 O O . ASN A 1 447 ? -24.912 -15.447 -20.850 1.00 37.16 447 ASN A O 1
ATOM 3492 N N . GLN A 1 448 ? -24.033 -13.790 -19.600 1.00 40.88 448 GLN A N 1
ATOM 3493 C CA . GLN A 1 448 ? -23.879 -12.612 -20.483 1.00 40.88 448 GLN A CA 1
ATOM 3494 C C . GLN A 1 448 ? -23.772 -11.276 -19.705 1.00 40.88 448 GLN A C 1
ATOM 3496 O O . GLN A 1 448 ? -24.666 -10.886 -18.970 1.00 40.88 448 GLN A O 1
ATOM 3501 N N . ILE A 1 449 ? -22.629 -10.603 -19.896 1.00 36.03 449 ILE A N 1
ATOM 3502 C CA . ILE A 1 449 ? -22.447 -9.199 -20.324 1.00 36.03 449 ILE A CA 1
ATOM 3503 C C . ILE A 1 449 ? -23.444 -8.147 -19.790 1.00 36.03 449 ILE A C 1
ATOM 3505 O O . ILE A 1 449 ? -24.548 -8.035 -20.300 1.00 36.03 449 ILE A O 1
ATOM 3509 N N . SER A 1 450 ? -22.967 -7.240 -18.929 1.00 38.88 450 SER A N 1
ATOM 3510 C CA . SER A 1 450 ? -22.766 -5.817 -19.280 1.00 38.88 450 SER A CA 1
ATOM 3511 C C . SER A 1 450 ? -22.312 -5.025 -18.052 1.00 38.88 450 SER A C 1
ATOM 3513 O O . SER A 1 450 ? -23.049 -4.889 -17.079 1.00 38.88 450 SER A O 1
ATOM 3515 N N . GLY A 1 451 ? -21.089 -4.498 -18.110 1.00 37.44 451 GLY A N 1
ATOM 3516 C CA . GLY A 1 451 ? -20.581 -3.530 -17.149 1.00 37.44 451 GLY A CA 1
ATOM 3517 C C . GLY A 1 451 ? -21.094 -2.124 -17.452 1.00 37.44 451 GLY A C 1
ATOM 3518 O O . GLY A 1 451 ? -21.110 -1.698 -18.605 1.00 37.44 451 GLY A O 1
ATOM 3519 N N . GLN A 1 452 ? -21.452 -1.389 -16.403 1.00 37.00 452 GLN A N 1
ATOM 3520 C CA . GLN A 1 452 ? -21.482 0.070 -16.411 1.00 37.00 452 GLN A CA 1
ATOM 3521 C C . GLN A 1 452 ? -20.801 0.568 -15.135 1.00 37.00 452 GLN A C 1
ATOM 3523 O O . GLN A 1 452 ? -21.261 0.326 -14.024 1.00 37.00 452 GLN A O 1
ATOM 3528 N N . SER A 1 453 ? -19.665 1.232 -15.332 1.00 36.12 453 SER A N 1
ATOM 3529 C CA . SER A 1 453 ? -18.937 2.000 -14.325 1.00 36.12 453 SER A CA 1
ATOM 3530 C C . SER A 1 453 ? -19.354 3.469 -14.453 1.00 36.12 453 SER A C 1
ATOM 3532 O O . SER A 1 453 ? -19.346 3.979 -15.579 1.00 36.12 453 SER A O 1
ATOM 3534 N N . PRO A 1 454 ? -19.717 4.177 -13.368 1.00 53.88 454 PRO A N 1
ATOM 3535 C CA . PRO A 1 454 ? -19.958 5.606 -13.438 1.00 53.88 454 PRO A CA 1
ATOM 3536 C C . PRO A 1 454 ? -18.654 6.389 -13.242 1.00 53.88 454 PRO A C 1
ATOM 3538 O O . PRO A 1 454 ? -17.989 6.333 -12.209 1.00 53.88 454 PRO A O 1
ATOM 3541 N N . PHE A 1 455 ? -18.324 7.151 -14.280 1.00 36.22 455 PHE A N 1
ATOM 3542 C CA . PHE A 1 455 ? -17.259 8.142 -14.342 1.00 36.22 455 PHE A CA 1
ATOM 3543 C C . PHE A 1 455 ? -17.558 9.303 -13.374 1.00 36.22 455 PHE A C 1
ATOM 3545 O O . PHE A 1 455 ? -18.579 9.980 -13.501 1.00 36.22 455 PHE A O 1
ATOM 3552 N N . VAL A 1 456 ? -16.653 9.553 -12.426 1.00 39.94 456 VAL A N 1
ATOM 3553 C CA . VAL A 1 456 ? -16.661 10.739 -11.558 1.00 39.94 456 VAL A CA 1
ATOM 3554 C C . VAL A 1 456 ? -16.165 11.936 -12.370 1.00 39.94 456 VAL A C 1
ATOM 3556 O O . VAL A 1 456 ? -15.028 11.952 -12.838 1.00 39.94 456 VAL A O 1
ATOM 3559 N N . ARG A 1 457 ? -17.025 12.944 -12.541 1.00 39.44 457 ARG A N 1
ATOM 3560 C CA . ARG A 1 457 ? -16.674 14.266 -13.074 1.00 39.44 457 ARG A CA 1
ATOM 3561 C C . ARG A 1 457 ? -16.615 15.254 -11.913 1.00 39.44 457 ARG A C 1
ATOM 3563 O O . ARG A 1 457 ? -17.624 15.504 -11.261 1.00 39.44 457 ARG A O 1
ATOM 3570 N N . THR A 1 458 ? -15.430 15.795 -11.661 1.00 40.69 458 THR A N 1
ATOM 3571 C CA . THR A 1 458 ? -15.196 16.937 -10.776 1.00 40.69 458 THR A CA 1
ATOM 3572 C C . THR A 1 458 ? -15.199 18.219 -11.607 1.00 40.69 458 THR A C 1
ATOM 3574 O O . THR A 1 458 ? -14.211 18.522 -12.263 1.00 40.69 458 THR A O 1
ATOM 3577 N N . ASP A 1 459 ? -16.297 18.962 -11.542 1.00 36.91 459 ASP A N 1
ATOM 3578 C CA . ASP A 1 459 ? -16.406 20.396 -11.834 1.00 36.91 459 ASP A CA 1
ATOM 3579 C C . ASP A 1 459 ? -17.161 20.967 -10.623 1.00 36.91 459 ASP A C 1
ATOM 3581 O O . ASP A 1 459 ? -18.064 20.320 -10.102 1.00 36.91 459 ASP A O 1
ATOM 3585 N N . GLY A 1 460 ? -16.905 22.125 -10.042 1.00 34.78 460 GLY A N 1
ATOM 3586 C CA . GLY A 1 460 ? -16.082 23.274 -10.362 1.00 34.78 460 GLY A CA 1
ATOM 3587 C C . GLY A 1 460 ? -16.541 24.327 -9.346 1.00 34.78 460 GLY A C 1
ATOM 3588 O O . GLY A 1 460 ? -17.740 24.485 -9.105 1.00 34.78 460 GLY A O 1
ATOM 3589 N N . GLY A 1 461 ? -15.594 24.952 -8.650 1.00 39.09 461 GLY A N 1
ATOM 3590 C CA . GLY A 1 461 ? -15.869 25.897 -7.571 1.00 39.09 461 GLY A CA 1
ATOM 3591 C C . GLY A 1 461 ? -16.568 27.172 -8.048 1.00 39.09 461 GLY A C 1
ATOM 3592 O O . GLY A 1 461 ? -16.342 27.642 -9.160 1.00 39.09 461 GLY A O 1
ATOM 3593 N N . GLY A 1 462 ? -17.388 27.757 -7.170 1.00 41.47 462 GLY A N 1
ATOM 3594 C CA . GLY A 1 462 ? -17.969 29.082 -7.388 1.00 41.47 462 GLY A CA 1
ATOM 3595 C C . GLY A 1 462 ? -19.235 29.355 -6.575 1.00 41.47 462 GLY A C 1
ATOM 3596 O O . GLY A 1 462 ? -20.330 29.360 -7.124 1.00 41.47 462 GLY A O 1
ATOM 3597 N N . ARG A 1 463 ? -19.103 29.617 -5.269 1.00 39.44 463 ARG A N 1
ATOM 3598 C CA . ARG A 1 463 ? -20.112 30.338 -4.463 1.00 39.44 463 ARG A CA 1
ATOM 3599 C C . ARG A 1 463 ? -19.359 31.363 -3.617 1.00 39.44 463 ARG A C 1
ATOM 3601 O O . ARG A 1 463 ? -18.542 30.986 -2.790 1.00 39.44 463 ARG A O 1
ATOM 3608 N N . SER A 1 464 ? -19.349 32.624 -4.040 1.00 44.88 464 SER A N 1
ATOM 3609 C CA . SER A 1 464 ? -20.347 33.662 -3.732 1.00 44.88 464 SER A CA 1
ATOM 3610 C C . SER A 1 464 ? -20.365 34.000 -2.242 1.00 44.88 464 SER A C 1
ATOM 3612 O O . SER A 1 464 ? -21.070 33.375 -1.456 1.00 44.88 464 SER A O 1
ATOM 3614 N N . MET A 1 465 ? -19.561 35.006 -1.895 1.00 39.28 465 MET A N 1
ATOM 3615 C CA . MET A 1 465 ? -19.649 35.764 -0.651 1.00 39.28 465 MET A CA 1
ATOM 3616 C C . MET A 1 465 ? -20.963 36.550 -0.629 1.00 39.28 465 MET A C 1
ATOM 3618 O O . MET A 1 465 ? -21.300 37.173 -1.631 1.00 39.28 465 MET A O 1
ATOM 3622 N N . ASN A 1 466 ? -21.672 36.521 0.498 1.00 39.47 466 ASN A N 1
ATOM 3623 C CA . ASN A 1 466 ? -22.465 37.650 0.977 1.00 39.47 466 ASN A CA 1
ATOM 3624 C C . ASN A 1 466 ? -22.692 37.526 2.493 1.00 39.47 466 ASN A C 1
ATOM 3626 O O . ASN A 1 466 ? -23.188 36.512 2.976 1.00 39.47 466 ASN A O 1
ATOM 3630 N N . ASP A 1 467 ? -22.264 38.585 3.176 1.00 34.78 467 ASP A N 1
ATOM 3631 C CA . ASP A 1 467 ? -22.880 39.290 4.302 1.00 34.78 467 ASP A CA 1
ATOM 3632 C C . ASP A 1 467 ? -23.341 38.541 5.564 1.00 34.78 467 ASP A C 1
ATOM 3634 O O . ASP A 1 467 ? -24.363 37.869 5.606 1.00 34.78 467 ASP A O 1
ATOM 3638 N N . GLY A 1 468 ? -22.626 38.846 6.655 1.00 36.31 468 GLY A N 1
ATOM 3639 C CA . GLY A 1 468 ? -23.171 39.720 7.699 1.00 36.31 468 GLY A CA 1
ATOM 3640 C C . GLY A 1 468 ? -24.155 39.115 8.701 1.00 36.31 468 GLY A C 1
ATOM 3641 O O . GLY A 1 468 ? -25.333 38.982 8.412 1.00 36.31 468 GLY A O 1
ATOM 3642 N N . HIS A 1 469 ? -23.690 38.904 9.937 1.00 34.06 469 HIS A N 1
ATOM 3643 C CA . HIS A 1 469 ? -24.188 39.574 11.152 1.00 34.06 469 HIS A CA 1
ATOM 3644 C C . HIS A 1 469 ? -23.646 38.888 12.415 1.00 34.06 469 HIS A C 1
ATOM 3646 O O . HIS A 1 469 ? -23.783 37.684 12.606 1.00 34.06 469 HIS A O 1
ATOM 3652 N N . ALA A 1 470 ? -23.051 39.695 13.296 1.00 38.09 470 ALA A N 1
ATOM 3653 C CA . ALA A 1 470 ? -22.963 39.394 14.722 1.00 38.09 470 ALA A CA 1
ATOM 3654 C C . ALA A 1 470 ? -24.373 39.500 15.343 1.00 38.09 470 ALA A C 1
ATOM 3656 O O . ALA A 1 470 ? -25.212 40.235 14.813 1.00 38.09 470 ALA A O 1
ATOM 3657 N N . PRO A 1 471 ? -24.633 38.835 16.480 1.00 52.00 471 PRO A N 1
ATOM 3658 C CA . PRO A 1 471 ? -24.425 39.568 17.724 1.00 52.00 471 PRO A CA 1
ATOM 3659 C C . PRO A 1 471 ? -23.850 38.740 18.885 1.00 52.00 471 PRO A C 1
ATOM 3661 O O . PRO A 1 471 ? -23.628 37.535 18.825 1.00 52.00 471 PRO A O 1
ATOM 3664 N N . SER A 1 472 ? -23.563 39.517 19.918 1.00 39.22 472 SER A N 1
ATOM 3665 C CA . SER A 1 472 ? -22.981 39.291 21.233 1.00 39.22 472 SER A CA 1
ATOM 3666 C C . SER A 1 472 ? -23.745 38.368 22.193 1.00 39.22 472 SER A C 1
ATOM 3668 O O . SER A 1 472 ? -24.935 38.134 22.024 1.00 39.22 472 SER A O 1
ATOM 3670 N N . GLU A 1 473 ? -23.035 38.060 23.292 1.00 32.12 473 GLU A N 1
ATOM 3671 C CA . GLU A 1 473 ? -23.466 37.544 24.612 1.00 32.12 473 GLU A CA 1
ATOM 3672 C C . GLU A 1 473 ? -23.433 36.017 24.795 1.00 32.12 473 GLU A C 1
ATOM 3674 O O . GLU A 1 473 ? -23.701 35.261 23.878 1.00 32.12 473 GLU A O 1
ATOM 3679 N N . ALA A 1 474 ? -23.205 35.443 25.977 1.00 37.69 474 ALA A N 1
ATOM 3680 C CA . ALA A 1 474 ? -22.312 35.697 27.107 1.00 37.69 474 ALA A CA 1
ATOM 3681 C C . ALA A 1 474 ? -22.432 34.453 28.021 1.00 37.69 474 ALA A C 1
ATOM 3683 O O . ALA A 1 474 ? -23.537 33.985 28.252 1.00 37.69 474 ALA A O 1
ATOM 3684 N N . ARG A 1 475 ? -21.307 34.005 28.606 1.00 40.19 475 ARG A N 1
ATOM 3685 C CA . ARG A 1 475 ? -21.168 33.213 29.859 1.00 40.19 475 ARG A CA 1
ATOM 3686 C C . ARG A 1 475 ? -21.830 31.818 29.946 1.00 40.19 475 ARG A C 1
ATOM 3688 O O . ARG A 1 475 ? -23.037 31.707 30.057 1.00 40.19 475 ARG A O 1
ATOM 3695 N N . PHE A 1 476 ? -21.007 30.773 30.091 1.00 35.84 476 PHE A N 1
ATOM 3696 C CA . PHE A 1 476 ? -20.804 29.990 31.332 1.00 35.84 476 PHE A CA 1
ATOM 3697 C C . PHE A 1 476 ? -19.796 28.847 31.055 1.00 35.84 476 PHE A C 1
ATOM 3699 O O . PHE A 1 476 ? -19.984 28.028 30.164 1.00 35.84 476 PHE A O 1
ATOM 3706 N N . LEU A 1 477 ? -18.689 28.834 31.802 1.00 45.69 477 LEU A N 1
ATOM 3707 C CA . LEU A 1 477 ? -17.688 27.750 31.912 1.00 45.69 477 LEU A CA 1
ATOM 3708 C C . LEU A 1 477 ? -18.251 26.634 32.838 1.00 45.69 477 LEU A C 1
ATOM 3710 O O . LEU A 1 477 ? -19.120 26.986 33.642 1.00 45.69 477 LEU A O 1
ATOM 3714 N N . PRO A 1 478 ? -17.779 25.352 32.828 1.00 55.81 478 PRO A N 1
ATOM 3715 C CA . PRO A 1 478 ? -16.398 25.066 33.256 1.00 55.81 478 PRO A CA 1
ATOM 3716 C C . PRO A 1 478 ? -15.662 23.785 32.758 1.00 55.81 478 PRO A C 1
ATOM 3718 O O . PRO A 1 478 ? -16.217 22.721 32.520 1.00 55.81 478 PRO A O 1
ATOM 3721 N N . ALA A 1 479 ? -14.331 23.917 32.713 1.00 43.47 479 ALA A N 1
ATOM 3722 C CA . ALA A 1 479 ? -13.344 23.013 33.332 1.00 43.47 479 ALA A CA 1
ATOM 3723 C C . ALA A 1 479 ? -13.040 21.583 32.813 1.00 43.47 479 ALA A C 1
ATOM 3725 O O . ALA A 1 479 ? -12.415 20.834 33.557 1.00 43.47 479 ALA A O 1
ATOM 3726 N N . CYS A 1 480 ? -13.295 21.214 31.551 1.00 44.00 480 CYS A N 1
ATOM 3727 C CA . CYS A 1 480 ? -12.701 19.973 30.986 1.00 44.00 480 CYS A CA 1
ATOM 3728 C C . CYS A 1 480 ? -11.754 20.167 29.787 1.00 44.00 480 CYS A C 1
ATOM 3730 O O . CYS A 1 480 ? -10.980 19.268 29.471 1.00 44.00 480 CYS A O 1
ATOM 3732 N N . ALA A 1 481 ? -11.721 21.344 29.156 1.00 45.69 481 ALA A N 1
ATOM 3733 C CA . ALA A 1 481 ? -10.926 21.552 27.937 1.00 45.69 481 ALA A CA 1
ATOM 3734 C C . ALA A 1 481 ? -9.455 21.966 28.180 1.00 45.69 481 ALA A C 1
ATOM 3736 O O . ALA A 1 481 ? -8.624 21.834 27.286 1.00 45.69 481 ALA A O 1
ATOM 3737 N N . ALA A 1 482 ? -9.099 22.428 29.384 1.00 47.28 482 ALA A N 1
ATOM 3738 C CA . ALA A 1 482 ? -7.742 22.907 29.677 1.00 47.28 482 ALA A CA 1
ATOM 3739 C C . ALA A 1 482 ? -6.746 21.787 30.052 1.00 47.28 482 ALA A C 1
ATOM 3741 O O . ALA A 1 482 ? -5.543 21.962 29.882 1.00 47.28 482 ALA A O 1
ATOM 3742 N N . ALA A 1 483 ? -7.223 20.623 30.509 1.00 48.19 483 ALA A N 1
ATOM 3743 C CA . ALA A 1 483 ? -6.352 19.502 30.879 1.00 48.19 483 ALA A CA 1
ATOM 3744 C C . ALA A 1 483 ? -5.835 18.719 29.654 1.00 48.19 483 ALA A C 1
ATOM 3746 O O . ALA A 1 483 ? -4.686 18.287 29.635 1.00 48.19 483 ALA A O 1
ATOM 3747 N N . LEU A 1 484 ? -6.639 18.608 28.591 1.00 53.22 484 LEU A N 1
ATOM 3748 C CA . LEU A 1 484 ? -6.250 17.914 27.355 1.00 53.22 484 LEU A CA 1
ATOM 3749 C C . LEU A 1 484 ? -5.267 18.725 26.494 1.00 53.22 484 LEU A C 1
ATOM 3751 O O . LEU A 1 484 ? -4.371 18.148 25.881 1.00 53.22 484 LEU A O 1
ATOM 3755 N N . ALA A 1 485 ? -5.360 20.059 26.509 1.00 50.91 485 ALA A N 1
ATOM 3756 C CA . ALA A 1 485 ? -4.422 20.924 25.788 1.00 50.91 485 ALA A CA 1
ATOM 3757 C C . ALA A 1 485 ? -3.031 20.994 26.457 1.00 50.91 485 ALA A C 1
ATOM 3759 O O . ALA A 1 485 ? -2.021 21.097 25.763 1.00 50.91 485 ALA A O 1
ATOM 3760 N N . ALA A 1 486 ? -2.955 20.876 27.789 1.00 50.31 486 ALA A N 1
ATOM 3761 C CA . ALA A 1 486 ? -1.680 20.822 28.510 1.00 50.31 486 ALA A CA 1
ATOM 3762 C C . ALA A 1 486 ? -0.986 19.451 28.385 1.00 50.31 486 ALA A C 1
ATOM 3764 O O . ALA A 1 486 ? 0.239 19.383 28.301 1.00 50.31 486 ALA A O 1
ATOM 3765 N N . MET A 1 487 ? -1.756 18.360 28.303 1.00 55.81 487 MET A N 1
ATOM 3766 C CA . MET A 1 487 ? -1.212 17.003 28.190 1.00 55.81 487 MET A CA 1
ATOM 3767 C C . MET A 1 487 ? -0.655 16.696 26.786 1.00 55.81 487 MET A C 1
ATOM 3769 O O . MET A 1 487 ? 0.328 15.968 26.673 1.00 55.81 487 MET A O 1
ATOM 3773 N N . MET A 1 488 ? -1.196 17.309 25.722 1.00 55.94 488 MET A N 1
ATOM 3774 C CA . MET A 1 488 ? -0.642 17.176 24.361 1.00 55.94 488 MET A CA 1
ATOM 3775 C C . MET A 1 488 ? 0.596 18.049 24.092 1.00 55.94 488 MET A C 1
ATOM 3777 O O . MET A 1 488 ? 1.396 17.707 23.227 1.00 55.94 488 MET A O 1
ATOM 3781 N N . MET A 1 489 ? 0.808 19.136 24.842 1.00 57.97 489 MET A N 1
ATOM 3782 C CA . MET A 1 489 ? 2.029 19.954 24.731 1.00 57.97 489 MET A CA 1
ATOM 3783 C C . MET A 1 489 ? 3.212 19.379 25.532 1.00 57.97 489 MET A C 1
ATOM 3785 O O . MET A 1 489 ? 4.364 19.649 25.199 1.00 57.97 489 MET A O 1
ATOM 3789 N N . ALA A 1 490 ? 2.956 18.554 26.554 1.00 46.41 490 ALA A N 1
ATOM 3790 C CA . ALA A 1 490 ? 3.998 17.960 27.399 1.00 46.41 490 ALA A CA 1
ATOM 3791 C C . ALA A 1 490 ? 4.682 16.713 26.797 1.00 46.41 490 ALA A C 1
ATOM 3793 O O . ALA A 1 490 ? 5.707 16.281 27.314 1.00 46.41 490 ALA A O 1
ATOM 3794 N N . LEU A 1 491 ? 4.170 16.157 25.691 1.00 48.84 491 LEU A N 1
ATOM 3795 C CA . LEU A 1 491 ? 4.782 15.018 24.983 1.00 48.84 491 LEU A CA 1
ATOM 3796 C C . LEU A 1 491 ? 5.710 15.430 23.820 1.00 48.84 491 LEU A C 1
ATOM 3798 O O . LEU A 1 491 ? 6.281 14.563 23.166 1.00 48.84 491 LEU A O 1
ATOM 3802 N N . SER A 1 492 ? 5.909 16.735 23.589 1.00 52.16 492 SER A N 1
ATOM 3803 C CA . SER A 1 492 ? 6.766 17.266 22.507 1.00 52.16 492 SER A CA 1
ATOM 3804 C C . SER A 1 492 ? 8.129 17.801 22.964 1.00 52.16 492 SER A C 1
ATOM 3806 O O . SER A 1 492 ? 8.877 18.338 22.150 1.00 52.16 492 SER A O 1
ATOM 3808 N N . LEU A 1 493 ? 8.498 17.644 24.237 1.00 43.22 493 LEU A N 1
ATOM 3809 C CA . LEU A 1 493 ? 9.854 17.928 24.711 1.00 43.22 493 LEU A CA 1
ATOM 3810 C C . LEU A 1 493 ? 10.457 16.644 25.268 1.00 43.22 493 LEU A C 1
ATOM 3812 O O . LEU A 1 493 ? 10.325 16.331 26.448 1.00 43.22 493 LEU A O 1
ATOM 3816 N N . GLY A 1 494 ? 11.100 15.892 24.373 1.00 48.19 494 GLY A N 1
ATOM 3817 C CA . GLY A 1 494 ? 11.964 14.778 24.731 1.00 48.19 494 GLY A CA 1
ATOM 3818 C C . GLY A 1 494 ? 13.062 15.259 25.672 1.00 48.19 494 GLY A C 1
ATOM 3819 O O . GLY A 1 494 ? 13.983 15.963 25.263 1.00 48.19 494 GLY A O 1
ATOM 3820 N N . VAL A 1 495 ? 12.931 14.893 26.943 1.00 40.56 495 VAL A N 1
ATOM 3821 C CA . VAL A 1 495 ? 14.000 14.976 27.930 1.00 40.56 495 VAL A CA 1
ATOM 3822 C C . VAL A 1 495 ? 14.427 13.544 28.209 1.00 40.56 495 VAL A C 1
ATOM 3824 O O . VAL A 1 495 ? 13.705 12.781 28.850 1.00 40.56 495 VAL A O 1
ATOM 3827 N N . ASP A 1 496 ? 15.596 13.188 27.682 1.00 40.53 496 ASP A N 1
ATOM 3828 C CA . ASP A 1 496 ? 16.294 11.942 27.974 1.00 40.53 496 ASP A CA 1
ATOM 3829 C C . ASP A 1 496 ? 16.598 11.856 29.474 1.00 40.53 496 ASP A C 1
ATOM 3831 O O . ASP A 1 496 ? 17.512 12.503 29.988 1.00 40.53 496 ASP A O 1
ATOM 3835 N N . ALA A 1 497 ? 15.838 11.029 30.188 1.00 35.84 497 ALA A N 1
ATOM 3836 C CA . ALA A 1 497 ? 16.194 10.567 31.521 1.00 35.84 497 ALA A CA 1
ATOM 3837 C C . ALA A 1 497 ? 16.927 9.226 31.392 1.00 35.84 497 ALA A C 1
ATOM 3839 O O . ALA A 1 497 ? 16.322 8.157 31.335 1.00 35.84 497 ALA A O 1
ATOM 3840 N N . THR A 1 498 ? 18.255 9.294 31.328 1.00 41.75 498 THR A N 1
ATOM 3841 C CA . THR A 1 498 ? 19.150 8.137 31.424 1.00 41.75 498 THR A CA 1
ATOM 3842 C C . THR A 1 498 ? 19.167 7.614 32.870 1.00 41.75 498 THR A C 1
ATOM 3844 O O . THR A 1 498 ? 19.462 8.390 33.781 1.00 41.75 498 THR A O 1
ATOM 3847 N N . PRO A 1 499 ? 18.901 6.321 33.135 1.00 44.00 499 PRO A N 1
ATOM 3848 C CA . PRO A 1 499 ? 19.165 5.720 34.440 1.00 44.00 499 PRO A CA 1
ATOM 3849 C C . PRO A 1 499 ? 20.649 5.314 34.573 1.00 44.00 499 PRO A C 1
ATOM 3851 O O . PRO A 1 499 ? 21.309 5.034 33.568 1.00 44.00 499 PRO A O 1
ATOM 3854 N N . PRO A 1 500 ? 21.211 5.277 35.798 1.00 46.19 500 PRO A N 1
ATOM 3855 C CA . PRO A 1 500 ? 22.639 5.072 36.006 1.00 46.19 500 PRO A CA 1
ATOM 3856 C C . PRO A 1 500 ? 23.051 3.631 35.687 1.00 46.19 500 PRO A C 1
ATOM 3858 O O . PRO A 1 500 ? 22.530 2.667 36.249 1.00 46.19 500 PRO A O 1
ATOM 3861 N N . ALA A 1 501 ? 24.029 3.502 34.791 1.00 36.81 501 ALA A N 1
ATOM 3862 C CA . ALA A 1 501 ? 24.631 2.237 34.411 1.00 36.81 501 ALA A CA 1
ATOM 3863 C C . ALA A 1 501 ? 25.464 1.640 35.556 1.00 36.81 501 ALA A C 1
ATOM 3865 O O . ALA A 1 501 ? 26.387 2.260 36.091 1.00 36.81 501 ALA A O 1
ATOM 3866 N N . VAL A 1 502 ? 25.162 0.379 35.866 1.00 45.50 502 VAL A N 1
ATOM 3867 C CA . VAL A 1 502 ? 26.051 -0.535 36.577 1.00 45.50 502 VAL A CA 1
ATOM 3868 C C . VAL A 1 502 ? 27.242 -0.854 35.675 1.00 45.50 502 VAL A C 1
ATOM 3870 O O . VAL A 1 502 ? 27.117 -1.299 34.539 1.00 45.50 502 VAL A O 1
ATOM 3873 N N . ARG A 1 503 ? 28.413 -0.599 36.244 1.00 46.12 503 ARG A N 1
ATOM 3874 C CA . ARG A 1 503 ? 29.763 -0.780 35.720 1.00 46.12 503 ARG A CA 1
ATOM 3875 C C . ARG A 1 503 ? 30.053 -2.245 35.364 1.00 46.12 503 ARG A C 1
ATOM 3877 O O . ARG A 1 503 ? 30.173 -3.067 36.269 1.00 46.12 503 ARG A O 1
ATOM 3884 N N . ARG A 1 504 ? 30.282 -2.542 34.081 1.00 43.50 504 ARG A N 1
ATOM 3885 C CA . ARG A 1 504 ? 31.211 -3.593 33.624 1.00 43.50 504 ARG A CA 1
ATOM 3886 C C . ARG A 1 504 ? 31.890 -3.149 32.329 1.00 43.50 504 ARG A C 1
ATOM 3888 O O . ARG A 1 504 ? 31.224 -2.894 31.333 1.00 43.50 504 ARG A O 1
ATOM 3895 N N . GLU A 1 505 ? 33.214 -3.032 32.394 1.00 45.38 505 GLU A N 1
ATOM 3896 C CA . GLU A 1 505 ? 34.100 -2.926 31.232 1.00 45.38 505 GLU A CA 1
ATOM 3897 C C . GLU A 1 505 ? 33.952 -4.170 30.344 1.00 45.38 505 GLU A C 1
ATOM 3899 O O . GLU A 1 505 ? 33.743 -5.276 30.853 1.00 45.38 505 GLU A O 1
ATOM 3904 N N . PRO A 1 506 ? 34.130 -3.994 29.030 1.00 41.12 506 PRO A N 1
ATOM 3905 C CA . PRO A 1 506 ? 35.270 -4.660 28.419 1.00 41.12 506 PRO A CA 1
ATOM 3906 C C . PRO A 1 506 ? 36.093 -3.709 27.544 1.00 41.12 506 PRO A C 1
ATOM 3908 O O . PRO A 1 506 ? 35.582 -2.833 26.847 1.00 41.12 506 PRO A O 1
ATOM 3911 N N . GLN A 1 507 ? 37.407 -3.897 27.617 1.00 51.72 507 GLN A N 1
ATOM 3912 C CA . GLN A 1 507 ? 38.375 -3.359 26.675 1.00 51.72 507 GLN A CA 1
ATOM 3913 C C . GLN A 1 507 ? 38.107 -3.954 25.291 1.00 51.72 507 GLN A C 1
ATOM 3915 O O . GLN A 1 507 ? 38.145 -5.170 25.181 1.00 51.72 507 GLN A O 1
ATOM 3920 N N . GLU A 1 508 ? 37.922 -3.136 24.249 1.00 41.31 508 GLU A N 1
ATOM 3921 C CA . GLU A 1 508 ? 38.236 -3.545 22.871 1.00 41.31 508 GLU A CA 1
ATOM 3922 C C . GLU A 1 508 ? 38.374 -2.346 21.901 1.00 41.31 508 GLU A C 1
ATOM 3924 O O . GLU A 1 508 ? 37.452 -1.590 21.616 1.00 41.31 508 GLU A O 1
ATOM 3929 N N . THR A 1 509 ? 39.622 -2.165 21.458 1.00 49.75 509 THR A N 1
ATOM 3930 C CA . THR A 1 509 ? 40.132 -1.614 20.186 1.00 49.75 509 THR A CA 1
ATOM 3931 C C . THR A 1 509 ? 39.532 -0.336 19.566 1.00 49.75 509 THR A C 1
ATOM 3933 O O . THR A 1 509 ? 38.594 -0.352 18.775 1.00 49.75 509 THR A O 1
ATOM 3936 N N . LYS A 1 510 ? 40.270 0.767 19.751 1.00 48.59 510 LYS A N 1
ATOM 3937 C CA . LYS A 1 510 ? 40.153 2.092 19.100 1.00 48.59 510 LYS A CA 1
ATOM 3938 C C . LYS A 1 510 ? 40.423 2.148 17.576 1.00 48.59 510 LYS A C 1
ATOM 3940 O O . LYS A 1 510 ? 40.599 3.238 17.049 1.00 48.59 510 LYS A O 1
ATOM 3945 N N . VAL A 1 511 ? 40.459 1.033 16.842 1.00 53.34 511 VAL A N 1
ATOM 3946 C CA . VAL A 1 511 ? 40.883 1.028 15.417 1.00 53.34 511 VAL A CA 1
ATOM 3947 C C . VAL A 1 511 ? 39.707 1.147 14.428 1.00 53.34 511 VAL A C 1
ATOM 3949 O O . VAL A 1 511 ? 39.908 1.518 13.277 1.00 53.34 511 VAL A O 1
ATOM 3952 N N . SER A 1 512 ? 38.460 0.925 14.860 1.00 53.62 512 SER A N 1
ATOM 3953 C CA . SER A 1 512 ? 37.304 0.895 13.940 1.00 53.62 512 SER A CA 1
ATOM 3954 C C . SER A 1 512 ? 36.674 2.265 13.636 1.00 53.62 512 SER A C 1
ATOM 3956 O O . SER A 1 512 ? 35.972 2.404 12.636 1.00 53.62 512 SER A O 1
ATOM 3958 N N . SER A 1 513 ? 36.908 3.287 14.466 1.00 52.91 513 SER A N 1
ATOM 3959 C CA . SER A 1 513 ? 36.273 4.610 14.306 1.00 52.91 513 SER A CA 1
ATOM 3960 C C . SER A 1 513 ? 36.940 5.470 13.224 1.00 52.91 513 SER A C 1
ATOM 3962 O O . SER A 1 513 ? 36.264 6.240 12.543 1.00 52.91 513 SER A O 1
ATOM 3964 N N . ASP A 1 514 ? 38.253 5.327 13.028 1.00 54.94 514 ASP A N 1
ATOM 3965 C CA . ASP A 1 514 ? 39.004 6.147 12.067 1.00 54.94 514 ASP A CA 1
ATOM 3966 C C . ASP A 1 514 ? 38.829 5.665 10.617 1.00 54.94 514 ASP A C 1
ATOM 3968 O O . ASP A 1 514 ? 38.937 6.454 9.676 1.00 54.94 514 ASP A O 1
ATOM 3972 N N . TRP A 1 515 ? 38.482 4.388 10.421 1.00 59.50 515 TRP A N 1
ATOM 3973 C CA . TRP A 1 515 ? 38.205 3.826 9.096 1.00 59.50 515 TRP A CA 1
ATOM 3974 C C . TRP A 1 515 ? 36.854 4.302 8.540 1.00 59.50 515 TRP A C 1
ATOM 3976 O O . TRP A 1 515 ? 36.792 4.800 7.415 1.00 59.50 515 TRP A O 1
ATOM 3986 N N . ALA A 1 516 ? 35.804 4.295 9.369 1.00 56.50 516 ALA A N 1
ATOM 3987 C CA . ALA A 1 516 ? 34.478 4.794 8.990 1.00 56.50 516 ALA A CA 1
ATOM 3988 C C . ALA A 1 516 ? 34.475 6.310 8.688 1.00 56.50 516 ALA A C 1
ATOM 3990 O O . ALA A 1 516 ? 33.767 6.778 7.793 1.00 56.50 516 ALA A O 1
ATOM 3991 N N . GLN A 1 517 ? 35.316 7.096 9.373 1.00 56.84 517 GLN A N 1
ATOM 3992 C CA . GLN A 1 517 ? 35.500 8.520 9.059 1.00 56.84 517 GLN A CA 1
ATOM 3993 C C . GLN A 1 517 ? 36.306 8.772 7.773 1.00 56.84 517 GLN A C 1
ATOM 3995 O O . GLN A 1 517 ? 36.144 9.833 7.159 1.00 56.84 517 GLN A O 1
ATOM 4000 N N . MET A 1 518 ? 37.161 7.836 7.346 1.00 58.12 518 MET A N 1
ATOM 4001 C CA . MET A 1 518 ? 37.902 7.951 6.086 1.00 58.12 518 MET A CA 1
ATOM 4002 C C . MET A 1 518 ? 37.073 7.549 4.860 1.00 58.12 518 MET A C 1
ATOM 4004 O O . MET A 1 518 ? 37.196 8.210 3.827 1.00 58.12 518 MET A O 1
ATOM 4008 N N . GLU A 1 519 ? 36.203 6.542 4.954 1.00 57.31 519 GLU A N 1
ATOM 4009 C CA . GLU A 1 519 ? 35.323 6.157 3.836 1.00 57.31 519 GLU A CA 1
ATOM 4010 C C . GLU A 1 519 ? 34.253 7.215 3.552 1.00 57.31 519 GLU A C 1
ATOM 4012 O O . GLU A 1 519 ? 34.093 7.637 2.407 1.00 57.31 519 GLU A O 1
ATOM 4017 N N . CYS A 1 520 ? 33.649 7.793 4.592 1.00 55.19 520 CYS A N 1
ATOM 4018 C CA . CYS A 1 520 ? 32.654 8.854 4.422 1.00 55.19 520 CYS A CA 1
ATOM 4019 C C . CYS A 1 520 ? 33.253 10.131 3.778 1.00 55.19 520 CYS A C 1
ATOM 4021 O O . CYS A 1 520 ? 32.582 10.859 3.046 1.00 55.19 520 CYS A O 1
ATOM 4023 N N . LYS A 1 521 ? 34.558 10.390 3.969 1.00 59.75 521 LYS A N 1
ATOM 4024 C CA . LYS A 1 521 ? 35.271 11.488 3.286 1.00 59.75 521 LYS A CA 1
ATOM 4025 C C . LYS A 1 521 ? 35.584 11.183 1.817 1.00 59.75 521 LYS A C 1
ATOM 4027 O O . LYS A 1 521 ? 35.606 12.120 1.017 1.00 59.75 521 LYS A O 1
ATOM 4032 N N . LYS A 1 522 ? 35.801 9.918 1.436 1.00 60.53 522 LYS A N 1
ATOM 4033 C CA . LYS A 1 522 ? 36.043 9.537 0.031 1.00 60.53 522 LYS A CA 1
ATOM 4034 C C . LYS A 1 522 ? 34.791 9.721 -0.829 1.00 60.53 522 LYS A C 1
ATOM 4036 O O . LYS A 1 522 ? 34.898 10.283 -1.920 1.00 60.53 522 LYS A O 1
ATOM 4041 N N . ASP A 1 523 ? 33.614 9.389 -0.305 1.00 57.06 523 ASP A N 1
ATOM 4042 C CA . ASP A 1 523 ? 32.350 9.534 -1.043 1.00 57.06 523 ASP A CA 1
ATOM 4043 C C . ASP A 1 523 ? 31.946 10.996 -1.270 1.00 57.06 523 ASP A C 1
ATOM 4045 O O . ASP A 1 523 ? 31.419 11.359 -2.326 1.00 57.06 523 ASP A O 1
ATOM 4049 N N . VAL A 1 524 ? 32.262 11.883 -0.322 1.00 62.69 524 VAL A N 1
ATOM 4050 C CA . VAL A 1 524 ? 32.012 13.327 -0.467 1.00 62.69 524 VAL A CA 1
ATOM 4051 C C . VAL A 1 524 ? 32.938 13.958 -1.516 1.00 62.69 524 VAL A C 1
ATOM 4053 O O . VAL A 1 524 ? 32.511 14.838 -2.270 1.00 62.69 524 VAL A O 1
ATOM 4056 N N . VAL A 1 525 ? 34.190 13.499 -1.618 1.00 63.47 525 VAL A N 1
ATOM 4057 C CA . VAL A 1 525 ? 35.139 13.974 -2.642 1.00 63.47 525 VAL A CA 1
ATOM 4058 C C . VAL A 1 525 ? 34.768 13.437 -4.031 1.00 63.47 525 VAL A C 1
ATOM 4060 O O . VAL A 1 525 ? 34.820 14.192 -5.006 1.00 63.47 525 VAL A O 1
ATOM 4063 N N . ALA A 1 526 ? 34.307 12.186 -4.128 1.00 65.69 526 ALA A N 1
ATOM 4064 C CA . ALA A 1 526 ? 33.814 11.607 -5.379 1.00 65.69 526 ALA A CA 1
ATOM 4065 C C . ALA A 1 526 ? 32.556 12.330 -5.898 1.00 65.69 526 ALA A C 1
ATOM 4067 O O . ALA A 1 526 ? 32.493 12.687 -7.079 1.00 65.69 526 ALA A O 1
ATOM 4068 N N . LYS A 1 527 ? 31.597 12.651 -5.013 1.00 68.38 527 LYS A N 1
ATOM 4069 C CA . LYS A 1 527 ? 30.395 13.421 -5.380 1.00 68.38 527 LYS A CA 1
ATOM 4070 C C . LYS A 1 527 ? 30.731 14.822 -5.892 1.00 68.38 527 LYS A C 1
ATOM 4072 O O . LYS A 1 527 ? 30.262 15.181 -6.972 1.00 68.38 527 LYS A O 1
ATOM 4077 N N . LYS A 1 528 ? 31.614 15.571 -5.216 1.00 73.19 528 LYS A N 1
ATOM 4078 C CA . LYS A 1 528 ? 32.053 16.899 -5.695 1.00 73.19 528 LYS A CA 1
ATOM 4079 C C . LYS A 1 528 ? 32.741 16.843 -7.063 1.00 73.19 528 LYS A C 1
ATOM 4081 O O . LYS A 1 528 ? 32.491 17.697 -7.910 1.00 73.19 528 LYS A O 1
ATOM 4086 N N . GLY A 1 529 ? 33.561 15.820 -7.309 1.00 80.75 529 GLY A N 1
ATOM 4087 C CA . GLY A 1 529 ? 34.204 15.624 -8.610 1.00 80.75 529 GLY A CA 1
ATOM 4088 C C . GLY A 1 529 ? 33.217 15.298 -9.738 1.00 80.75 529 GLY A C 1
ATOM 4089 O O . GLY A 1 529 ? 33.429 15.717 -10.876 1.00 80.75 529 GLY A O 1
ATOM 4090 N N . SER A 1 530 ? 32.135 14.572 -9.438 1.00 75.56 530 SER A N 1
ATOM 4091 C CA . SER A 1 530 ? 31.089 14.249 -10.419 1.00 75.56 530 SER A CA 1
ATOM 4092 C C . SER A 1 530 ? 30.249 15.473 -10.803 1.00 75.56 530 SER A C 1
ATOM 4094 O O . SER A 1 530 ? 29.995 15.702 -11.985 1.00 75.56 530 SER A O 1
ATOM 4096 N N . GLU A 1 531 ? 29.910 16.321 -9.831 1.00 81.38 531 GLU A N 1
ATOM 4097 C CA . GLU A 1 531 ? 29.087 17.514 -10.039 1.00 81.38 531 GLU A CA 1
ATOM 4098 C C . GLU A 1 531 ? 29.827 18.577 -10.867 1.00 81.38 531 GLU A C 1
ATOM 4100 O O . GLU A 1 531 ? 29.265 19.173 -11.789 1.00 81.38 531 GLU A O 1
ATOM 4105 N N . GLU A 1 532 ? 31.132 18.738 -10.639 1.00 87.44 532 GLU A N 1
ATOM 4106 C CA . GLU A 1 532 ? 31.963 19.661 -11.414 1.00 87.44 532 GLU A CA 1
ATOM 4107 C C . GLU A 1 532 ? 32.174 19.192 -12.869 1.00 87.44 532 GLU A C 1
ATOM 4109 O O . GLU A 1 532 ? 32.217 20.010 -13.796 1.00 87.44 532 GLU A O 1
ATOM 4114 N N . ARG A 1 533 ? 32.249 17.872 -13.111 1.00 84.75 533 ARG A N 1
ATOM 4115 C CA . ARG A 1 533 ? 32.244 17.317 -14.479 1.00 84.75 533 ARG A CA 1
ATOM 4116 C C . ARG A 1 533 ? 30.904 17.567 -15.165 1.00 84.75 533 ARG A C 1
ATOM 4118 O O . ARG A 1 533 ? 30.890 17.983 -16.322 1.00 84.75 533 ARG A O 1
ATOM 4125 N N . LEU A 1 534 ? 29.795 17.387 -14.451 1.00 86.62 534 LEU A N 1
ATOM 4126 C CA . LEU A 1 534 ? 28.448 17.593 -14.983 1.00 86.62 534 LEU A CA 1
ATOM 4127 C C . LEU A 1 534 ? 28.196 19.069 -15.334 1.00 86.62 534 LEU A C 1
ATOM 4129 O O . LEU A 1 534 ? 27.615 19.372 -16.378 1.00 86.62 534 LEU A O 1
ATOM 4133 N N . MET A 1 535 ? 28.724 19.997 -14.531 1.00 88.19 535 MET A N 1
ATOM 4134 C CA . MET A 1 535 ? 28.715 21.434 -14.829 1.00 88.19 535 MET A CA 1
ATOM 4135 C C . MET A 1 535 ? 29.557 21.783 -16.064 1.00 88.19 535 MET A C 1
ATOM 4137 O O . MET A 1 535 ? 29.111 22.569 -16.903 1.00 88.19 535 MET A O 1
ATOM 4141 N N . ARG A 1 536 ? 30.734 21.162 -16.244 1.00 89.62 536 ARG A N 1
ATOM 4142 C CA . ARG A 1 536 ? 31.551 21.338 -17.461 1.00 89.62 536 ARG A CA 1
ATOM 4143 C C . ARG A 1 536 ? 30.855 20.808 -18.715 1.00 89.62 536 ARG A C 1
ATOM 4145 O O . ARG A 1 536 ? 30.897 21.473 -19.748 1.00 89.62 536 ARG A O 1
ATOM 4152 N N . VAL A 1 537 ? 30.184 19.658 -18.625 1.00 89.31 537 VAL A N 1
ATOM 4153 C CA . VAL A 1 537 ? 29.407 19.092 -19.742 1.00 89.31 537 VAL A CA 1
ATOM 4154 C C . VAL A 1 537 ? 28.220 19.990 -20.086 1.00 89.31 537 VAL A C 1
ATOM 4156 O O . VAL A 1 537 ? 28.056 20.341 -21.251 1.00 89.31 537 VAL A O 1
ATOM 4159 N N . ARG A 1 538 ? 27.445 20.455 -19.094 1.00 89.25 538 ARG A N 1
ATOM 4160 C CA . ARG A 1 538 ? 26.334 21.401 -19.318 1.00 89.25 538 ARG A CA 1
ATOM 4161 C C . ARG A 1 538 ? 26.795 22.706 -19.963 1.00 89.25 538 ARG A C 1
ATOM 4163 O O . ARG A 1 538 ? 26.103 23.218 -20.839 1.00 89.25 538 ARG A O 1
ATOM 4170 N N . LYS A 1 539 ? 27.953 23.234 -19.554 1.00 95.12 539 LYS A N 1
ATOM 4171 C CA . LYS A 1 539 ? 28.535 24.439 -20.156 1.00 95.12 539 LYS A CA 1
ATOM 4172 C C . LYS A 1 539 ? 28.870 24.220 -21.635 1.00 95.12 539 LYS A C 1
ATOM 4174 O O . LYS A 1 539 ? 28.407 24.993 -22.465 1.00 95.12 539 LYS A O 1
ATOM 4179 N N . LYS A 1 540 ? 29.569 23.128 -21.969 1.00 92.31 540 LYS A N 1
ATOM 4180 C CA . LYS A 1 540 ? 29.877 22.782 -23.367 1.00 92.31 540 LYS A CA 1
ATOM 4181 C C . LYS A 1 540 ? 28.618 22.546 -24.201 1.00 92.31 540 LYS A C 1
ATOM 4183 O O . LYS A 1 540 ? 28.559 22.978 -25.344 1.00 92.31 540 LYS A O 1
ATOM 4188 N N . LEU A 1 541 ? 27.592 21.906 -23.636 1.00 91.06 541 LEU A N 1
ATOM 4189 C CA . LEU A 1 541 ? 26.331 21.682 -24.347 1.00 91.06 541 LEU A CA 1
ATOM 4190 C C . LEU A 1 541 ? 25.627 23.002 -24.690 1.00 91.06 541 LEU A C 1
ATOM 4192 O O . LEU A 1 541 ? 25.118 23.144 -25.795 1.00 91.06 541 LEU A O 1
ATOM 4196 N N . LYS A 1 542 ? 25.633 23.976 -23.767 1.00 92.88 542 LYS A N 1
ATOM 4197 C CA . LYS A 1 542 ? 25.103 25.323 -24.027 1.00 92.88 542 LYS A CA 1
ATOM 4198 C C . LYS A 1 542 ? 25.891 26.047 -25.117 1.00 92.88 542 LYS A C 1
ATOM 4200 O O . LYS A 1 542 ? 25.276 26.651 -25.984 1.00 92.88 542 LYS A O 1
ATOM 4205 N N . GLU A 1 543 ? 27.219 25.955 -25.101 1.00 94.69 543 GLU A N 1
ATOM 4206 C CA . GLU A 1 543 ? 28.076 26.551 -26.136 1.00 94.69 543 GLU A CA 1
ATOM 4207 C C . GLU A 1 543 ? 27.797 25.933 -27.518 1.00 94.69 543 GLU A C 1
ATOM 4209 O O . GLU A 1 543 ? 27.596 26.659 -28.486 1.00 94.69 543 GLU A O 1
ATOM 4214 N N . HIS A 1 544 ? 27.686 24.604 -27.611 1.00 91.75 544 HIS A N 1
ATOM 4215 C CA . HIS A 1 544 ? 27.345 23.924 -28.865 1.00 91.75 544 HIS A CA 1
ATOM 4216 C C . HIS A 1 544 ? 25.923 24.235 -29.349 1.00 91.75 544 HIS A C 1
ATOM 4218 O O . HIS A 1 544 ? 25.715 24.412 -30.548 1.00 91.75 544 HIS A O 1
ATOM 4224 N N . ALA A 1 545 ? 24.952 24.311 -28.435 1.00 90.06 545 ALA A N 1
ATOM 4225 C CA . ALA A 1 545 ? 23.585 24.690 -28.771 1.00 90.06 545 ALA A CA 1
ATOM 4226 C C . ALA A 1 545 ? 23.522 26.130 -29.295 1.00 90.06 545 ALA A C 1
ATOM 4228 O O . ALA A 1 545 ? 22.864 26.367 -30.302 1.00 90.06 545 ALA A O 1
ATOM 4229 N N . GLN A 1 546 ? 24.255 27.063 -28.678 1.00 92.94 546 GLN A N 1
ATOM 4230 C CA . GLN A 1 546 ? 24.327 28.445 -29.148 1.00 92.94 546 GLN A CA 1
ATOM 4231 C C . GLN A 1 546 ? 24.941 28.529 -30.548 1.00 92.94 546 GLN A C 1
ATOM 4233 O O . GLN A 1 546 ? 24.354 29.140 -31.427 1.00 92.94 546 GLN A O 1
ATOM 4238 N N . VAL A 1 547 ? 26.055 27.832 -30.796 1.00 94.31 547 VAL A N 1
ATOM 4239 C CA . VAL A 1 547 ? 26.679 27.787 -32.131 1.00 94.31 547 VAL A CA 1
ATOM 4240 C C . VAL A 1 547 ? 25.730 27.197 -33.182 1.00 94.31 547 VAL A C 1
ATOM 4242 O O . VAL A 1 547 ? 25.722 27.643 -34.327 1.00 94.31 547 VAL A O 1
ATOM 4245 N N . ALA A 1 548 ? 24.921 26.200 -32.815 1.00 90.12 548 ALA A N 1
ATOM 4246 C CA . ALA A 1 548 ? 23.915 25.639 -33.711 1.00 90.12 548 ALA A CA 1
ATOM 4247 C C . ALA A 1 548 ? 22.779 26.633 -34.001 1.00 90.12 548 ALA A C 1
ATOM 4249 O O . ALA A 1 548 ? 22.367 26.750 -35.153 1.00 90.12 548 ALA A O 1
ATOM 4250 N N . VAL A 1 549 ? 22.308 27.365 -32.987 1.00 92.06 549 VAL A N 1
ATOM 4251 C CA . VAL A 1 549 ? 21.298 28.422 -33.145 1.00 92.06 549 VAL A CA 1
ATOM 4252 C C . VAL A 1 549 ? 21.836 29.549 -34.024 1.00 92.06 549 VAL A C 1
ATOM 4254 O O . VAL A 1 549 ? 21.187 29.887 -35.004 1.00 92.06 549 VAL A O 1
ATOM 4257 N N . ASP A 1 550 ? 23.044 30.048 -33.763 1.00 90.31 550 ASP A N 1
ATOM 4258 C CA . ASP A 1 550 ? 23.667 31.116 -34.554 1.00 90.31 550 ASP A CA 1
ATOM 4259 C C . ASP A 1 550 ? 23.846 30.693 -36.022 1.00 90.31 550 ASP A C 1
ATOM 4261 O O . ASP A 1 550 ? 23.616 31.478 -36.942 1.00 90.31 550 ASP A O 1
ATOM 4265 N N . ARG A 1 551 ? 24.202 29.422 -36.260 1.00 90.75 551 ARG A N 1
ATOM 4266 C CA . ARG A 1 551 ? 24.325 28.862 -37.611 1.00 90.75 551 ARG A CA 1
ATOM 4267 C C . ARG A 1 551 ? 22.979 28.779 -38.330 1.00 90.75 551 ARG A C 1
ATOM 4269 O O . ARG A 1 551 ? 22.920 29.100 -39.511 1.00 90.75 551 ARG A O 1
ATOM 4276 N N . LEU A 1 552 ? 21.917 28.378 -37.633 1.00 88.19 552 LEU A N 1
ATOM 4277 C CA . LEU A 1 552 ? 20.566 28.342 -38.195 1.00 88.19 552 LEU A CA 1
ATOM 4278 C C . LEU A 1 552 ? 20.029 29.758 -38.445 1.00 88.19 552 LEU A C 1
ATOM 4280 O O . LEU A 1 552 ? 19.478 30.015 -39.507 1.00 88.19 552 LEU A O 1
ATOM 4284 N N . CYS A 1 553 ? 20.243 30.699 -37.526 1.00 88.50 553 CYS A N 1
ATOM 4285 C CA . CYS A 1 553 ? 19.882 32.103 -37.723 1.00 88.50 553 CYS A CA 1
ATOM 4286 C C . CYS A 1 553 ? 20.584 32.702 -38.949 1.00 88.50 553 CYS A C 1
ATOM 4288 O O . CYS A 1 553 ? 19.940 33.395 -39.730 1.00 88.50 553 CYS A O 1
ATOM 4290 N N . PHE A 1 554 ? 21.862 32.371 -39.171 1.00 89.94 554 PHE A N 1
ATOM 4291 C CA . PHE A 1 554 ? 22.601 32.789 -40.366 1.00 89.94 554 PHE A CA 1
ATOM 4292 C C . PHE A 1 554 ? 22.092 32.128 -41.657 1.00 89.94 554 PHE A C 1
ATOM 4294 O O . PHE A 1 554 ? 22.039 32.770 -42.700 1.00 89.94 554 PHE A O 1
ATOM 4301 N N . GLU A 1 555 ? 21.722 30.847 -41.613 1.00 86.38 555 GLU A N 1
ATOM 4302 C CA . GLU A 1 555 ? 21.272 30.099 -42.796 1.00 86.38 555 GLU A CA 1
ATOM 4303 C C . GLU A 1 555 ? 19.838 30.463 -43.221 1.00 86.38 555 GLU A C 1
ATOM 4305 O O . GLU A 1 555 ? 19.500 30.352 -44.400 1.00 86.38 555 GLU A O 1
ATOM 4310 N N . PHE A 1 556 ? 19.012 30.934 -42.282 1.00 84.06 556 PHE A N 1
ATOM 4311 C CA . PHE A 1 556 ? 17.605 31.271 -42.516 1.00 84.06 556 PHE A CA 1
ATOM 4312 C C . PHE A 1 556 ? 17.276 32.771 -42.442 1.00 84.06 556 PHE A C 1
ATOM 4314 O O . PHE A 1 556 ? 16.113 33.124 -42.627 1.00 84.06 556 PHE A O 1
ATOM 4321 N N . ASP A 1 557 ? 18.266 33.638 -42.208 1.00 84.69 557 ASP A N 1
ATOM 4322 C CA . ASP A 1 557 ? 18.096 35.099 -42.089 1.00 84.69 557 ASP A CA 1
ATOM 4323 C C . ASP A 1 557 ? 17.034 35.475 -41.026 1.00 84.69 557 ASP A C 1
ATOM 4325 O O . ASP A 1 557 ? 16.164 36.324 -41.226 1.00 84.69 557 ASP A O 1
ATOM 4329 N N . ILE A 1 558 ? 17.064 34.763 -39.890 1.00 85.38 558 ILE A N 1
ATOM 4330 C CA . ILE A 1 558 ? 16.129 34.937 -38.768 1.00 85.38 558 ILE A CA 1
ATOM 4331 C C . ILE A 1 558 ? 16.850 35.681 -37.644 1.00 85.38 558 ILE A C 1
ATOM 4333 O O . ILE A 1 558 ? 17.831 35.168 -37.100 1.00 85.38 558 ILE A O 1
ATOM 4337 N N . ASP A 1 559 ? 16.328 36.846 -37.255 1.00 74.25 559 ASP A N 1
ATOM 4338 C CA . ASP A 1 559 ? 16.811 37.586 -36.086 1.00 74.25 559 ASP A CA 1
ATOM 4339 C C . ASP A 1 559 ? 16.682 36.725 -34.811 1.00 74.25 559 ASP A C 1
ATOM 4341 O O . ASP A 1 559 ? 15.573 36.282 -34.481 1.00 74.25 559 ASP A O 1
ATOM 4345 N N . PRO A 1 560 ? 17.783 36.463 -34.080 1.00 73.31 560 PRO A N 1
ATOM 4346 C CA . PRO A 1 560 ? 17.734 35.683 -32.851 1.00 73.31 560 PRO A CA 1
ATOM 4347 C C . PRO A 1 560 ? 17.059 36.497 -31.738 1.00 73.31 560 PRO A C 1
ATOM 4349 O O . PRO A 1 560 ? 17.545 37.566 -31.363 1.00 73.31 560 PRO A O 1
ATOM 4352 N N . VAL A 1 561 ? 15.953 35.977 -31.197 1.00 62.00 561 VAL A N 1
ATOM 4353 C CA . VAL A 1 561 ? 15.301 36.464 -29.964 1.00 62.00 561 VAL A CA 1
ATOM 4354 C C . VAL A 1 561 ? 15.606 35.527 -28.808 1.00 62.00 561 VAL A C 1
ATOM 4356 O O . VAL A 1 561 ? 15.455 34.297 -29.002 1.00 62.00 561 VAL A O 1
#

Sequence (561 aa):
MSKAASVRASVRDCEEKEVVVDESVTALGFGFLHLPPTRYAPLVIKTVKQDSWADLQGIIPGSELIELEGQEAGRLSAEEFRQVLKQRPLRLKLAPPHGEVWKQVAAFQQQVVALSLQKVHLQQALKDESDRVMRELGICTELEKSNSMQHKAKVLKDQAQRLQEKQALEEEMDKLKAELQTCHLQMDVERQQMEAERSKFQEDLQEASQLATDHATQRSLLEEQLKDLQAKMDSSTAQLTELTAQLDSEREARQQLDVENSRLQASCAESEAQVQRCKGELEAARKGTLEAETSQLAELQRSRASLEQERQQLVASQAELQLEKNHQAAEKLELEAMRKSLEEKDPHLQQAVSELSKLRNLVAHWQWHILSGRACAMRVALTSAQPELQSLLSHLATSELFKVESSPPAAAVPGPSAVPGPARPVAAPAADKESDEDSSAGRWSQNQISGQSPFVRTDGGGRSMNDGHAPSEARFLPACAAALAAMMMALSLGVDATPPAVRREPQETKVSSDWAQMECKKDVVAKKGSEERLMRVRKKLKEHAQVAVDRLCFEFDIDPV

Radius of gyration: 87.33 Å; chains: 1; bounding box: 172×83×259 Å